Protein AF-A0A7V9WNM2-F1 (afdb_monomer_lite)

pLDDT: mean 86.87, std 18.24, range [21.75, 98.94]

Radius of gyration: 25.73 Å; chains: 1; bounding box: 74×67×76 Å

Foldseek 3Di:
DLVVLQLLPFDDDDDDDDDDDDDDDDDDADDDPDDAEFDDDAWQDLAQDDDWAADQQFFAQFQFPVNVVCCVPPVDHPPRRHLLNCLQVCVVVCPPVDDPVCNCSNTPDQTADEHPVQFPDWDDLHNQWIWTAGNRGRAIAIGGQALLRLLLSLLQVLLQRQVVVLVCLLCLLQLFNCQQQHDVCNVSSQVNCLVFNDDLCLLVCLLVCQCVVPNPLSVVLNSSLVSSLNSNQSLLVVCLVPSSSAGCSCVQSVNSSGDDRDDSSSLLSNLSRVLSVQFAAAPCVQLLLLQLVVLCVVPNNPRSNVLSVVLVCPDDPPDDDPDDPDDDPDPPDDPDDDPVQDFRFDPPFKDFDGQFPPDDPDPDDPDPPDDSCVVSVDDDPAWWDKDWAALVPDPVSHIDIDTGGCSDDHTPGQKHWHQTDYVQFGWTDIDGRSNSSFHAFGAGSNDGDDDGRQNDHQKDKDKWFAADPVRDQDDLPGQWTDDPNDTHGKDKRKDKHWGPAGSSHNPHTDIGITIWIADPQATFGIWGHDVNTTITMHMDGNCRSNSSQLVQLRSLRRGPVQDDDPVSNVVSVVSHSGRD

Secondary structure (DSSP, 8-state):
-TTTGGGGS-------------------------PPPPP---TTTT-----EE--TT-S-----HHHHHHHHHH--PPTTSSTTHHHHHHGGGS-S---GGGGGGTSEE--SS--GGGEEEEEEEETTEEEEEETTT--EEEEESSHHHHHHHHHHHHHHHHHHHHHHHHHHHTT-HHHHH-GGGHHHHHHHHHH----HHHHHHHHHTHHHHHTHHHHHHHHHHHHHHHHHHHHHHHHHH-GGGS-HHHHHTT-TT-PPPP-HHHHHHHHHHHHHHHS-----HHHHHHHHHHHHHHHHHHHHHHHHHHHTTS--TTS--S-SS-----SPPPSS--GGG--PPPTT--EE--SSTT------S------TTHHHH------EEEEEE-TTSSTTSS-EEEEEE---S-SS-S-EEEEEEETTEEEEEEE-TTSTTS-SEEE-SS-EE---------EEEEEEEEE-TT-PPP-TT--EEEETTEEEEPEEEEEEEEE--BTTB-SPPEEEEEEEEEETTEEEEEEEEETTEEEEEEEEETTTT-TGGGHHHHHHHH-TTT-SSHHHHHHHHTT--S--

Structure (mmCIF, N/CA/C/O backbone):
data_AF-A0A7V9WNM2-F1
#
_entry.id   AF-A0A7V9WNM2-F1
#
loop_
_atom_site.group_PDB
_atom_site.id
_atom_site.type_symbol
_atom_site.label_atom_id
_atom_site.label_alt_id
_atom_site.label_comp_id
_atom_site.label_asym_id
_atom_site.label_entity_id
_atom_site.label_seq_id
_atom_site.pdbx_PDB_ins_code
_atom_site.Cartn_x
_atom_site.Cartn_y
_atom_site.Cartn_z
_atom_site.occupancy
_atom_site.B_iso_or_equiv
_atom_site.auth_seq_id
_atom_site.auth_comp_id
_atom_site.auth_asym_id
_atom_site.auth_atom_id
_atom_site.pdbx_PDB_model_num
ATOM 1 N N . MET A 1 1 ? 11.839 6.118 0.316 1.00 27.81 1 MET A N 1
ATOM 2 C CA . MET A 1 1 ? 10.372 6.295 0.447 1.00 27.81 1 MET A CA 1
ATOM 3 C C . MET A 1 1 ? 9.867 6.508 1.882 1.00 27.81 1 MET A C 1
ATOM 5 O O . MET A 1 1 ? 9.346 7.586 2.127 1.00 27.81 1 MET A O 1
ATOM 9 N N . ALA A 1 2 ? 10.025 5.590 2.852 1.00 24.53 2 ALA A N 1
ATOM 10 C CA . ALA A 1 2 ? 9.430 5.763 4.199 1.00 24.53 2 ALA A CA 1
ATOM 11 C C . ALA A 1 2 ? 9.945 6.994 4.985 1.00 24.53 2 ALA A C 1
ATOM 13 O O . ALA A 1 2 ? 9.168 7.685 5.632 1.00 24.53 2 ALA A O 1
ATOM 14 N N . THR A 1 3 ? 11.234 7.332 4.865 1.00 24.64 3 THR A N 1
ATOM 15 C CA . THR A 1 3 ? 11.828 8.541 5.474 1.00 24.64 3 THR A CA 1
ATOM 16 C C . THR A 1 3 ? 11.451 9.839 4.743 1.00 24.64 3 THR A C 1
ATOM 18 O O . THR A 1 3 ? 11.601 10.917 5.304 1.00 24.64 3 THR A O 1
ATOM 21 N N . ALA A 1 4 ? 10.959 9.749 3.500 1.00 27.77 4 ALA A N 1
ATOM 22 C CA . ALA A 1 4 ? 10.619 10.898 2.655 1.00 27.77 4 ALA A CA 1
ATOM 23 C C . ALA A 1 4 ? 9.146 11.327 2.796 1.00 27.77 4 ALA A C 1
ATOM 25 O O . ALA A 1 4 ? 8.857 12.514 2.718 1.00 27.77 4 ALA A O 1
ATOM 26 N N . LEU A 1 5 ? 8.236 10.397 3.122 1.00 33.47 5 LEU A N 1
ATOM 27 C CA . LEU A 1 5 ? 6.841 10.713 3.476 1.00 33.47 5 LEU A CA 1
ATOM 28 C C . LEU A 1 5 ? 6.732 11.590 4.742 1.00 33.47 5 LEU A C 1
ATOM 30 O O . LEU A 1 5 ? 5.764 12.327 4.897 1.00 33.47 5 LEU A O 1
ATOM 34 N N . ALA A 1 6 ? 7.745 11.559 5.616 1.00 31.69 6 ALA A N 1
ATOM 35 C CA . ALA A 1 6 ? 7.829 12.395 6.815 1.00 31.69 6 ALA A CA 1
ATOM 36 C C . ALA A 1 6 ? 8.283 13.844 6.535 1.00 31.69 6 ALA A C 1
ATOM 38 O O . ALA A 1 6 ? 8.039 14.727 7.354 1.00 31.69 6 ALA A O 1
ATOM 39 N N . ALA A 1 7 ? 8.925 14.112 5.390 1.00 28.80 7 ALA A N 1
ATOM 40 C CA . ALA A 1 7 ? 9.438 15.445 5.055 1.00 28.80 7 ALA A CA 1
ATOM 41 C C . ALA A 1 7 ? 8.337 16.431 4.615 1.00 28.80 7 ALA A C 1
ATOM 43 O O . ALA A 1 7 ? 8.603 17.623 4.494 1.00 28.80 7 ALA A O 1
ATOM 44 N N . CYS A 1 8 ? 7.095 15.962 4.436 1.00 33.66 8 CYS A N 1
ATOM 45 C CA . CYS A 1 8 ? 5.923 16.824 4.255 1.00 33.66 8 CYS A CA 1
ATOM 46 C C . CYS A 1 8 ? 5.453 17.507 5.559 1.00 33.66 8 CYS A C 1
ATOM 48 O O . CYS A 1 8 ? 4.508 18.291 5.518 1.00 33.66 8 CYS A O 1
ATOM 50 N N . ALA A 1 9 ? 6.098 17.250 6.706 1.00 28.28 9 ALA A N 1
ATOM 51 C CA . ALA A 1 9 ? 5.867 17.996 7.940 1.00 28.28 9 ALA A CA 1
ATOM 52 C C . ALA A 1 9 ? 6.644 19.327 7.911 1.00 28.28 9 ALA A C 1
ATOM 54 O O . ALA A 1 9 ? 7.864 19.383 8.058 1.00 28.28 9 ALA A O 1
ATOM 55 N N . ILE A 1 10 ? 5.897 20.399 7.677 1.00 32.81 10 ILE A N 1
ATOM 56 C CA . ILE A 1 10 ? 6.351 21.775 7.471 1.00 32.81 10 ILE A CA 1
ATOM 57 C C . ILE A 1 10 ? 7.114 22.323 8.692 1.00 32.81 10 ILE A C 1
ATOM 59 O O . ILE A 1 10 ? 6.688 22.166 9.836 1.00 32.81 10 ILE A O 1
ATOM 63 N N . ALA A 1 11 ? 8.223 23.026 8.432 1.00 24.34 11 ALA A N 1
ATOM 64 C CA . ALA A 1 11 ? 8.904 23.888 9.400 1.00 24.34 11 ALA A CA 1
ATOM 65 C C . ALA A 1 11 ? 8.058 25.153 9.679 1.00 24.34 11 ALA A C 1
ATOM 67 O O . ALA A 1 11 ? 7.551 25.761 8.736 1.00 24.34 11 ALA A O 1
ATOM 68 N N . PRO A 1 12 ? 7.889 25.598 10.937 1.00 27.92 12 PRO A N 1
ATOM 69 C CA . PRO A 1 12 ? 6.900 26.619 11.264 1.00 27.92 12 PRO A CA 1
ATOM 70 C C . PRO A 1 12 ? 7.420 28.030 10.961 1.00 27.92 12 PRO A C 1
ATOM 72 O O . PRO A 1 12 ? 8.257 28.536 11.699 1.00 27.92 12 PRO A O 1
ATOM 75 N N . THR A 1 13 ? 6.862 28.717 9.960 1.00 28.53 13 THR A N 1
ATOM 76 C CA . THR A 1 13 ? 6.806 30.193 9.944 1.00 28.53 13 THR A CA 1
ATOM 77 C C . THR A 1 13 ? 5.596 30.701 9.157 1.00 28.53 13 THR A C 1
ATOM 79 O O . THR A 1 13 ? 5.622 30.682 7.931 1.00 28.53 13 THR A O 1
ATOM 82 N N . ALA A 1 14 ? 4.567 31.192 9.855 1.00 25.44 14 ALA A N 1
ATOM 83 C CA . ALA A 1 14 ? 3.755 32.364 9.485 1.00 25.44 14 ALA A CA 1
ATOM 84 C C . ALA A 1 14 ? 2.609 32.543 10.498 1.00 25.44 14 ALA A C 1
ATOM 86 O O . ALA A 1 14 ? 1.774 31.660 10.677 1.00 25.44 14 ALA A O 1
ATOM 87 N N . GLN A 1 15 ? 2.574 33.699 11.162 1.00 25.89 15 GLN A N 1
ATOM 88 C CA . GLN A 1 15 ? 1.454 34.146 11.989 1.00 25.89 15 GLN A CA 1
ATOM 89 C C . GLN A 1 15 ? 0.328 34.683 11.095 1.00 25.89 15 GLN A C 1
ATOM 91 O O . GLN A 1 15 ? 0.565 35.571 10.280 1.00 25.89 15 GLN A O 1
ATOM 96 N N . ALA A 1 16 ? -0.901 34.213 11.302 1.00 23.53 16 ALA A N 1
ATOM 97 C CA . ALA A 1 16 ? -2.107 34.879 10.819 1.00 23.53 16 ALA A CA 1
ATOM 98 C C . ALA A 1 16 ? -3.134 34.940 11.959 1.00 23.53 16 ALA A C 1
ATOM 100 O O . ALA A 1 16 ? -3.527 33.915 12.513 1.00 23.53 16 ALA A O 1
ATOM 101 N N . GLN A 1 17 ? -3.528 36.157 12.338 1.00 24.31 17 GLN A N 1
ATOM 102 C CA . GLN A 1 17 ? -4.593 36.429 13.303 1.00 24.31 17 GLN A CA 1
ATOM 103 C C . GLN A 1 17 ? -5.949 36.359 12.599 1.00 24.31 17 GLN A C 1
ATOM 105 O O . GLN A 1 17 ? -6.162 37.107 11.649 1.00 24.31 17 GLN A O 1
ATOM 110 N N . LEU A 1 18 ? -6.887 35.550 13.099 1.00 25.95 18 LEU A N 1
ATOM 111 C CA . LEU A 1 18 ? -8.311 35.693 12.784 1.00 25.95 18 LEU A CA 1
ATOM 112 C C . LEU A 1 18 ? -9.158 35.458 14.043 1.00 25.95 18 LEU A C 1
ATOM 114 O O . LEU A 1 18 ? -8.953 34.496 14.781 1.00 25.95 18 LEU A O 1
ATOM 118 N N . GLY A 1 19 ? -10.060 36.410 14.300 1.00 21.78 19 GLY A N 1
ATOM 119 C CA . GLY A 1 19 ? -10.929 36.485 15.472 1.00 21.78 19 GLY A CA 1
ATOM 120 C C . GLY A 1 19 ? -12.039 35.435 15.465 1.00 21.78 19 GLY A C 1
ATOM 121 O O . GLY A 1 19 ? -12.565 35.068 14.417 1.00 21.78 19 GLY A O 1
ATOM 122 N N . GLY A 1 20 ? -12.360 34.948 16.663 1.00 22.58 20 GLY A N 1
ATOM 123 C CA . GLY A 1 20 ? -13.298 33.858 16.894 1.00 22.58 20 GLY A CA 1
ATOM 124 C C . GLY A 1 20 ? -14.770 34.270 16.914 1.00 22.58 20 GLY A C 1
ATOM 125 O O . GLY A 1 20 ? -15.136 35.364 17.339 1.00 22.58 20 GLY A O 1
ATOM 126 N N . GLY A 1 21 ? -15.602 33.309 16.523 1.00 21.75 21 GLY A N 1
ATOM 127 C CA . GLY A 1 21 ? -17.035 33.244 16.780 1.00 21.75 21 GLY A CA 1
ATOM 128 C C . GLY A 1 21 ? -17.491 31.801 16.563 1.00 21.75 21 GLY A C 1
ATOM 129 O O . GLY A 1 21 ? -17.550 31.344 15.427 1.00 21.75 21 GLY A O 1
ATOM 130 N N . LEU A 1 22 ? -17.733 31.067 17.652 1.00 24.80 22 LEU A N 1
ATOM 131 C CA . LEU A 1 22 ? -18.279 29.706 17.637 1.00 24.80 22 LEU A CA 1
ATOM 132 C C . LEU A 1 22 ? -19.793 29.780 17.412 1.00 24.80 22 LEU A C 1
ATOM 134 O O . LEU A 1 22 ? -20.513 30.335 18.239 1.00 24.80 22 LEU A O 1
ATOM 138 N N . LEU A 1 23 ? -20.265 29.203 16.310 1.00 23.61 23 LEU A N 1
ATOM 139 C CA . LEU A 1 23 ? -21.670 28.875 16.080 1.00 23.61 23 LEU A CA 1
ATOM 140 C C . LEU A 1 23 ? -21.729 27.398 15.684 1.00 23.61 23 LEU A C 1
ATOM 142 O O . LEU A 1 23 ? -21.207 27.012 14.640 1.00 23.61 23 LEU A O 1
ATOM 146 N N . GLU A 1 24 ? -22.331 26.573 16.538 1.00 25.94 24 GLU A N 1
ATOM 147 C CA . GLU A 1 24 ? -22.722 25.208 16.186 1.00 25.94 24 GLU A CA 1
ATOM 148 C C . GLU A 1 24 ? -23.914 25.278 15.224 1.00 25.94 24 GLU A C 1
ATOM 150 O O . GLU A 1 24 ? -24.934 25.895 15.534 1.00 25.94 24 GLU A O 1
ATOM 155 N N . LEU A 1 25 ? -23.785 24.655 14.052 1.00 30.02 25 LEU A N 1
ATOM 156 C CA . LEU A 1 25 ? -24.877 24.484 13.096 1.00 30.02 25 LEU A CA 1
ATOM 157 C C . LEU A 1 25 ? -25.002 23.001 12.710 1.00 30.02 25 LEU A C 1
ATOM 159 O O . LEU A 1 25 ? -23.983 22.313 12.608 1.00 30.02 25 LEU A O 1
ATOM 163 N N . PRO A 1 26 ? -26.234 22.497 12.511 1.00 28.55 26 PRO A N 1
ATOM 164 C CA . PRO A 1 26 ? -26.493 21.090 12.223 1.00 28.55 26 PRO A CA 1
ATOM 165 C C . PRO A 1 26 ? -25.951 20.681 10.845 1.00 28.55 26 PRO A C 1
ATOM 167 O O . PRO A 1 26 ? -25.995 21.455 9.889 1.00 28.55 26 PRO A O 1
ATOM 170 N N . GLY A 1 27 ? -25.428 19.454 10.763 1.00 34.22 27 GLY A N 1
ATOM 171 C CA . GLY A 1 27 ? -24.891 18.864 9.537 1.00 34.22 27 GLY A CA 1
ATOM 172 C C . GLY A 1 27 ? -25.955 18.684 8.451 1.00 34.22 27 GLY A C 1
ATOM 173 O O . GLY A 1 27 ? -27.134 18.490 8.736 1.00 34.22 27 GLY A O 1
ATOM 174 N N . VAL A 1 28 ? -25.525 18.756 7.192 1.00 34.34 28 VAL A N 1
ATOM 175 C CA . VAL A 1 28 ? -26.379 18.518 6.024 1.00 34.34 28 VAL A CA 1
ATOM 176 C C . VAL A 1 28 ? -26.552 17.006 5.847 1.00 34.34 28 VAL A C 1
ATOM 178 O O . VAL A 1 28 ? -25.603 16.313 5.490 1.00 34.34 28 VAL A O 1
ATOM 181 N N . GLU A 1 29 ? -27.757 16.490 6.098 1.00 38.41 29 GLU A N 1
ATOM 182 C CA . GLU A 1 29 ? -28.136 15.115 5.750 1.00 38.41 29 GLU A CA 1
ATOM 183 C C . GLU A 1 29 ? -28.294 14.982 4.228 1.00 38.41 29 GLU A C 1
ATOM 185 O O . GLU A 1 29 ? -29.083 15.690 3.598 1.00 38.41 29 GLU A O 1
ATOM 190 N N . LEU A 1 30 ? -27.553 14.051 3.622 1.00 41.06 30 LEU A N 1
ATOM 191 C CA . LEU A 1 30 ? -27.818 13.606 2.254 1.00 41.06 30 LEU A CA 1
ATOM 192 C C . LEU A 1 30 ? -29.035 12.660 2.262 1.00 41.06 30 LEU A C 1
ATOM 194 O O . LEU A 1 30 ? -29.135 11.814 3.153 1.00 41.06 30 LEU A O 1
ATOM 198 N N . PRO A 1 31 ? -29.956 12.752 1.284 1.00 35.34 31 PRO A N 1
ATOM 199 C CA . PRO A 1 31 ? -31.178 11.957 1.279 1.00 35.34 31 PRO A CA 1
ATOM 200 C C . PRO A 1 31 ? -30.872 10.481 0.980 1.00 35.34 31 PRO A C 1
ATOM 202 O O . PRO A 1 31 ? -30.744 10.078 -0.174 1.00 35.34 31 PRO A O 1
ATOM 205 N N . GLY A 1 32 ? -30.767 9.663 2.028 1.00 40.78 32 GLY A N 1
ATOM 206 C CA . GLY A 1 32 ? -30.798 8.203 1.954 1.00 40.78 32 GLY A CA 1
ATOM 207 C C . GLY A 1 32 ? -32.185 7.696 2.341 1.00 40.78 32 GLY A C 1
ATOM 208 O O . GLY A 1 32 ? -32.677 8.018 3.421 1.00 40.78 32 GLY A O 1
ATOM 209 N N . GLY A 1 33 ? -32.835 6.921 1.464 1.00 44.03 33 GLY A N 1
ATOM 210 C CA . GLY A 1 33 ? -34.120 6.273 1.755 1.00 44.03 33 GLY A CA 1
ATOM 211 C C . GLY A 1 33 ? -34.090 5.527 3.096 1.00 44.03 33 GLY A C 1
ATOM 212 O O . GLY A 1 33 ? -33.057 4.976 3.459 1.00 44.03 33 GLY A O 1
ATOM 213 N N . GLY A 1 34 ? -35.208 5.555 3.831 1.00 48.69 34 GLY A N 1
ATOM 214 C CA . GLY A 1 34 ? -35.333 5.181 5.249 1.00 48.69 34 GLY A CA 1
ATOM 215 C C . GLY A 1 34 ? -34.892 3.762 5.627 1.00 48.69 34 GLY A C 1
ATOM 216 O O . GLY A 1 34 ? -35.723 2.900 5.903 1.00 48.69 34 GLY A O 1
ATOM 217 N N . GLN A 1 35 ? -33.585 3.529 5.673 1.00 67.25 35 GLN A N 1
ATOM 218 C CA . GLN A 1 35 ? -32.971 2.352 6.271 1.00 67.25 35 GLN A CA 1
ATOM 219 C C . GLN A 1 35 ? -32.840 2.549 7.782 1.00 67.25 35 GLN A C 1
ATOM 221 O O . GLN A 1 35 ? -32.628 3.660 8.267 1.00 67.25 35 GLN A O 1
ATOM 226 N N . ALA A 1 36 ? -33.015 1.458 8.529 1.00 75.81 36 ALA A N 1
ATOM 227 C CA . ALA A 1 36 ? -32.942 1.487 9.981 1.00 75.81 36 ALA A CA 1
ATOM 228 C C . ALA A 1 36 ? -31.503 1.777 10.457 1.00 75.81 36 ALA A C 1
ATOM 230 O O . ALA A 1 36 ? -30.549 1.283 9.838 1.00 75.81 36 ALA A O 1
ATOM 231 N N . PRO A 1 37 ? -31.345 2.516 11.571 1.00 79.88 37 PRO A N 1
ATOM 232 C CA . PRO A 1 37 ? -30.040 2.801 12.152 1.00 79.88 37 PRO A CA 1
ATOM 233 C C . PRO A 1 37 ? -29.283 1.520 12.495 1.00 79.88 37 PRO A C 1
ATOM 235 O O . PRO A 1 37 ? -29.875 0.515 12.900 1.00 79.88 37 PRO A O 1
ATOM 238 N N . ALA A 1 38 ? -27.959 1.562 12.341 1.00 84.88 38 ALA A N 1
ATOM 239 C CA . ALA A 1 38 ? -27.098 0.446 12.698 1.00 84.88 38 ALA A CA 1
ATOM 240 C C . ALA A 1 38 ? -27.204 0.145 14.197 1.00 84.88 38 ALA A C 1
ATOM 242 O O . ALA A 1 38 ? -27.002 1.025 15.041 1.00 84.88 38 ALA A O 1
ATOM 243 N N . GLN A 1 39 ? -27.502 -1.113 14.524 1.00 86.81 39 GLN A N 1
ATOM 244 C CA . GLN A 1 39 ? -27.496 -1.578 15.902 1.00 86.81 39 GLN A CA 1
ATOM 245 C C . GLN A 1 39 ? -26.053 -1.625 16.406 1.00 86.81 39 GLN A C 1
ATOM 247 O O . GLN A 1 39 ? -25.204 -2.272 15.800 1.00 86.81 39 GLN A O 1
ATOM 252 N N . VAL A 1 40 ? -25.798 -0.969 17.536 1.00 92.44 40 VAL A N 1
ATOM 253 C CA . VAL A 1 40 ? -24.520 -1.045 18.248 1.00 92.44 40 VAL A CA 1
ATOM 254 C C . VAL A 1 40 ? -24.584 -2.229 19.218 1.00 92.44 40 VAL A C 1
ATOM 256 O O . VAL A 1 40 ? -25.385 -2.192 20.159 1.00 92.44 40 VAL A O 1
ATOM 259 N N . PRO A 1 41 ? -23.790 -3.295 19.017 1.00 89.94 41 PRO A N 1
ATOM 260 C CA . PRO A 1 41 ? -23.705 -4.401 19.959 1.00 89.94 41 PRO A CA 1
ATOM 261 C C . PRO A 1 41 ? -23.096 -3.961 21.294 1.00 89.94 41 PRO A C 1
ATOM 263 O O . PRO A 1 41 ? -22.406 -2.947 21.397 1.00 89.94 41 PRO A O 1
ATOM 266 N N . THR A 1 42 ? -23.312 -4.758 22.339 1.00 93.00 42 THR A N 1
ATOM 267 C CA . THR A 1 42 ? -22.602 -4.561 23.607 1.00 93.00 42 THR A CA 1
ATOM 268 C C . THR A 1 42 ? -21.100 -4.760 23.414 1.00 93.00 42 THR A C 1
ATOM 270 O O . THR A 1 42 ? -20.691 -5.619 22.636 1.00 93.00 42 THR A O 1
ATOM 273 N N . TYR A 1 43 ? -20.281 -4.028 24.171 1.00 95.12 43 TYR A N 1
ATOM 274 C CA . TYR A 1 43 ? -18.834 -4.249 24.234 1.00 95.12 43 TYR A CA 1
ATOM 275 C C . TYR A 1 43 ? -18.494 -5.743 24.371 1.00 95.12 43 TYR A C 1
ATOM 277 O O . TYR A 1 43 ? -19.083 -6.441 25.202 1.00 95.12 43 TYR A O 1
ATOM 285 N N . GLN A 1 44 ? -17.543 -6.215 23.560 1.00 94.00 44 GLN A N 1
ATOM 286 C CA . GLN A 1 44 ? -17.138 -7.620 23.449 1.00 94.00 44 GLN A CA 1
ATOM 287 C C . GLN A 1 44 ? -18.240 -8.597 22.988 1.00 94.00 44 GLN A C 1
ATOM 289 O O . GLN A 1 44 ? -18.172 -9.793 23.295 1.00 94.00 44 GLN A O 1
ATOM 294 N N . ALA A 1 45 ? -19.250 -8.127 22.251 1.00 92.31 45 ALA A N 1
ATOM 295 C CA . ALA A 1 45 ? -20.127 -9.020 21.496 1.00 92.31 45 ALA A CA 1
ATOM 296 C C . ALA A 1 45 ? -19.308 -9.790 20.444 1.00 92.31 45 ALA A C 1
ATOM 298 O O . ALA A 1 45 ? -18.477 -9.199 19.761 1.00 92.31 45 ALA A O 1
ATOM 299 N N . ASP A 1 46 ? -19.524 -11.106 20.351 1.00 89.44 46 ASP A N 1
ATOM 300 C CA . ASP A 1 46 ? -18.824 -12.006 19.419 1.00 89.44 46 ASP A CA 1
ATOM 301 C C . ASP A 1 46 ? -17.282 -11.889 19.453 1.00 89.44 46 ASP A C 1
ATOM 303 O O . ASP A 1 46 ? -16.586 -12.042 18.449 1.00 89.44 46 ASP A O 1
ATOM 307 N N . ASP A 1 47 ? -16.734 -11.635 20.644 1.00 90.69 47 ASP A N 1
ATOM 308 C CA . ASP A 1 47 ? -15.323 -11.330 20.852 1.00 90.69 47 ASP A CA 1
ATOM 309 C C . ASP A 1 47 ? -14.533 -12.512 21.429 1.00 90.69 47 ASP A C 1
ATOM 311 O O . ASP A 1 47 ? -14.851 -13.046 22.496 1.00 90.69 47 ASP A O 1
ATOM 315 N N . GLY A 1 48 ? -13.451 -12.894 20.749 1.00 87.06 48 GLY A N 1
ATOM 316 C CA . GLY A 1 48 ? -12.537 -13.950 21.177 1.00 87.06 48 GLY A CA 1
ATOM 317 C C . GLY A 1 48 ? -11.710 -13.593 22.414 1.00 87.06 48 GLY A C 1
ATOM 318 O O . GLY A 1 48 ? -11.169 -14.490 23.056 1.00 87.06 48 GLY A O 1
ATOM 319 N N . ARG A 1 49 ? -11.652 -12.323 22.811 1.00 89.31 49 ARG A N 1
ATOM 320 C CA . ARG A 1 49 ? -10.980 -11.756 23.990 1.00 89.31 49 ARG A CA 1
ATOM 321 C C . ARG A 1 49 ? -9.467 -11.930 23.999 1.00 89.31 49 ARG A C 1
ATOM 323 O O . ARG A 1 49 ? -8.898 -12.834 23.393 1.00 89.31 49 ARG A O 1
ATOM 330 N N . GLY A 1 50 ? -8.812 -11.079 24.786 1.00 87.38 50 GLY A N 1
ATOM 331 C CA . GLY A 1 50 ? -7.376 -11.176 25.052 1.00 87.38 50 GLY A CA 1
ATOM 332 C C . GLY A 1 50 ? -6.492 -10.607 23.945 1.00 87.38 50 GLY A C 1
ATOM 333 O O . GLY A 1 50 ? -5.301 -10.909 23.920 1.00 87.38 50 GLY A O 1
ATOM 334 N N . VAL A 1 51 ? -7.051 -9.784 23.057 1.00 92.38 51 VAL A N 1
ATOM 335 C CA . VAL A 1 51 ? -6.293 -9.105 22.005 1.00 92.38 51 VAL A CA 1
ATOM 336 C C . VAL A 1 51 ? -5.932 -7.701 22.465 1.00 92.38 51 VAL A C 1
ATOM 338 O O . VAL A 1 51 ? -6.762 -6.961 22.991 1.00 92.38 51 VAL A O 1
ATOM 341 N N . ARG A 1 52 ? -4.662 -7.358 22.275 1.00 94.12 52 ARG A N 1
ATOM 342 C CA . ARG A 1 52 ? -4.094 -6.047 22.563 1.00 94.12 52 ARG A CA 1
ATOM 343 C C . ARG A 1 52 ? -3.327 -5.575 21.346 1.00 94.12 52 ARG A C 1
ATOM 345 O O . ARG A 1 52 ? -2.758 -6.398 20.629 1.00 94.12 52 ARG A O 1
ATOM 352 N N . ASN A 1 53 ? -3.293 -4.272 21.124 1.00 94.25 53 ASN A N 1
ATOM 353 C CA . ASN A 1 53 ? -2.508 -3.691 20.047 1.00 94.25 53 ASN A CA 1
ATOM 354 C C . ASN A 1 53 ? -1.928 -2.336 20.450 1.00 94.25 53 ASN A C 1
ATOM 356 O O . ASN A 1 53 ? -2.142 -1.856 21.561 1.00 94.25 53 ASN A O 1
ATOM 360 N N . ILE A 1 54 ? -1.144 -1.760 19.548 1.00 93.00 54 ILE A N 1
ATOM 361 C CA . ILE A 1 54 ? -0.621 -0.408 19.666 1.00 93.00 54 ILE A CA 1
ATOM 362 C C . ILE A 1 54 ? -0.294 0.126 18.271 1.00 93.00 54 ILE A C 1
ATOM 364 O O . ILE A 1 54 ? 0.252 -0.596 17.436 1.00 93.00 54 ILE A O 1
ATOM 368 N N . LEU A 1 55 ? -0.620 1.389 18.035 1.00 91.56 55 LEU A N 1
ATOM 369 C CA . LEU A 1 55 ? -0.280 2.167 16.854 1.00 91.56 55 LEU A CA 1
ATOM 370 C C . LEU A 1 55 ? 0.624 3.313 17.332 1.00 91.56 55 LEU A C 1
ATOM 372 O O . LEU A 1 55 ? 0.091 4.303 17.818 1.00 91.56 55 LEU A O 1
ATOM 376 N N . PRO A 1 56 ? 1.969 3.205 17.271 1.00 81.94 56 PRO A N 1
ATOM 377 C CA . PRO A 1 56 ? 2.848 4.029 18.107 1.00 81.94 56 PRO A CA 1
ATOM 378 C C . PRO A 1 56 ? 2.637 5.548 18.001 1.00 81.94 56 PRO A C 1
ATOM 380 O O . PRO A 1 56 ? 2.551 6.183 19.036 1.00 81.94 56 PRO A O 1
ATOM 383 N N . PRO A 1 57 ? 2.475 6.181 16.830 1.00 82.62 57 PRO A N 1
ATOM 384 C CA . PRO A 1 57 ? 2.164 7.608 16.780 1.00 82.62 57 PRO A CA 1
ATOM 385 C C . PRO A 1 57 ? 0.736 7.956 17.210 1.00 82.62 57 PRO A C 1
ATOM 387 O O . PRO A 1 57 ? 0.470 9.119 17.387 1.00 82.62 57 PRO A O 1
ATOM 390 N N . GLY A 1 58 ? -0.194 7.023 17.386 1.00 91.62 58 GLY A N 1
ATOM 391 C CA . GLY A 1 58 ? -1.584 7.323 17.748 1.00 91.62 58 GLY A CA 1
ATOM 392 C C . GLY A 1 58 ? -2.557 7.317 16.564 1.00 91.62 58 GLY A C 1
ATOM 393 O O . GLY A 1 58 ? -2.175 7.147 15.401 1.00 91.62 58 GLY A O 1
ATOM 394 N N . GLN A 1 59 ? -3.849 7.446 16.878 1.00 94.56 59 GLN A N 1
ATOM 395 C CA . GLN A 1 59 ? -4.934 7.275 15.912 1.00 94.56 59 GLN A CA 1
ATOM 396 C C . GLN A 1 59 ? -5.253 8.532 15.116 1.00 94.56 59 GLN A C 1
ATOM 398 O O . GLN A 1 59 ? -5.650 8.391 13.968 1.00 94.56 59 GLN A O 1
ATOM 403 N N . ASN A 1 60 ? -5.130 9.734 15.673 1.00 94.25 60 ASN A N 1
ATOM 404 C CA . ASN A 1 60 ? -5.589 10.957 15.018 1.00 94.25 60 ASN A CA 1
ATOM 405 C C . ASN A 1 60 ? -4.474 11.594 14.177 1.00 94.25 60 ASN A C 1
ATOM 407 O O . ASN A 1 60 ? -3.411 11.924 14.697 1.00 94.25 60 ASN A O 1
ATOM 411 N N . GLY A 1 61 ? -4.733 11.792 12.885 1.00 92.50 61 GLY A N 1
ATOM 412 C CA . GLY A 1 61 ? -3.826 12.471 11.956 1.00 92.50 61 GLY A CA 1
ATOM 413 C C . GLY A 1 61 ? -4.359 13.806 11.437 1.00 92.50 61 GLY A C 1
ATOM 414 O O . GLY A 1 61 ? -3.732 14.386 10.557 1.00 92.50 61 GLY A O 1
ATOM 415 N N . LEU A 1 62 ? -5.495 14.294 11.946 1.00 93.44 62 LEU A N 1
ATOM 416 C CA . LEU A 1 62 ? -6.029 15.606 11.594 1.00 93.44 62 LEU A CA 1
ATOM 417 C C . LEU A 1 62 ? -5.293 16.710 12.361 1.00 93.44 62 LEU A C 1
ATOM 419 O O . LEU A 1 62 ? -5.272 16.721 13.595 1.00 93.44 62 LEU A O 1
ATOM 423 N N . LEU A 1 63 ? -4.772 17.681 11.611 1.00 92.44 63 LEU A N 1
ATOM 424 C CA . LEU A 1 63 ? -4.233 18.935 12.123 1.00 92.44 63 LEU A CA 1
ATOM 425 C C . LEU A 1 63 ? -4.945 20.110 11.443 1.00 92.44 63 LEU A C 1
ATOM 427 O O . LEU A 1 63 ? -4.563 20.531 10.357 1.00 92.44 63 LEU A O 1
ATOM 431 N N . ASN A 1 64 ? -5.994 20.653 12.058 1.00 94.62 64 ASN A N 1
ATOM 432 C CA . ASN A 1 64 ? -6.691 21.829 11.521 1.00 94.62 64 ASN A CA 1
ATOM 433 C C . ASN A 1 64 ? -5.974 23.148 11.876 1.00 94.62 64 ASN A C 1
ATOM 435 O O . ASN A 1 64 ? -5.018 23.175 12.652 1.00 94.62 64 ASN A O 1
ATOM 439 N N . ALA A 1 65 ? -6.424 24.271 11.306 1.00 91.94 65 ALA A N 1
ATOM 440 C CA . ALA A 1 65 ? -5.733 25.556 11.462 1.00 91.94 65 ALA A CA 1
ATOM 441 C C . ALA A 1 65 ? -5.621 26.042 12.929 1.00 91.94 65 ALA A C 1
ATOM 443 O O . ALA A 1 65 ? -4.520 26.424 13.336 1.00 91.94 65 ALA A O 1
ATOM 444 N N . PRO A 1 66 ? -6.681 25.990 13.765 1.00 94.25 66 PRO A N 1
ATOM 445 C CA . PRO A 1 66 ? -6.548 26.290 15.193 1.00 94.25 66 PRO A CA 1
ATOM 446 C C . PRO A 1 66 ? -5.549 25.383 15.922 1.00 94.25 66 PRO A C 1
ATOM 448 O O . PRO A 1 66 ? -4.758 25.867 16.732 1.00 94.25 66 PRO A O 1
ATOM 451 N N . GLN A 1 67 ? -5.550 24.080 15.624 1.00 93.50 67 GLN A N 1
ATOM 452 C CA . GLN A 1 67 ? -4.619 23.125 16.229 1.00 93.50 67 GLN A CA 1
ATOM 453 C C . GLN A 1 67 ? -3.173 23.388 15.799 1.00 93.50 67 GLN A C 1
ATOM 455 O O . GLN A 1 67 ? -2.278 23.345 16.638 1.00 93.50 67 GLN A O 1
ATOM 460 N N . LEU A 1 68 ? -2.937 23.734 14.531 1.00 90.38 68 LEU A N 1
ATOM 461 C CA . LEU A 1 68 ? -1.624 24.168 14.054 1.00 90.38 68 LEU A CA 1
ATOM 462 C C . LEU A 1 68 ? -1.142 25.416 14.808 1.00 90.38 68 LEU A C 1
ATOM 464 O O . LEU A 1 68 ? 0.013 25.475 15.227 1.00 90.38 68 LEU A O 1
ATOM 468 N N . GLY A 1 69 ? -2.028 26.390 15.040 1.00 89.81 69 GLY A N 1
ATOM 469 C CA . GLY A 1 69 ? -1.719 27.572 15.848 1.00 89.81 69 GLY A CA 1
ATOM 470 C C . GLY A 1 69 ? -1.383 27.232 17.306 1.00 89.81 69 GLY A C 1
ATOM 471 O O . GLY A 1 69 ? -0.427 27.773 17.870 1.00 89.81 69 GLY A O 1
ATOM 472 N N . ALA A 1 70 ? -2.121 26.301 17.916 1.00 92.69 70 ALA A N 1
ATOM 473 C CA . ALA A 1 70 ? -1.852 25.823 19.274 1.00 92.69 70 ALA A CA 1
ATOM 474 C C . ALA A 1 70 ? -0.511 25.073 19.365 1.00 92.69 70 ALA A C 1
ATOM 476 O O . ALA A 1 70 ? 0.265 25.293 20.298 1.00 92.69 70 ALA A O 1
ATOM 477 N N . PHE A 1 71 ? -0.194 24.251 18.365 1.00 90.81 71 PHE A N 1
ATOM 478 C CA . PHE A 1 71 ? 1.091 23.567 18.276 1.00 90.81 71 PHE A CA 1
ATOM 479 C C . PHE A 1 71 ? 2.249 24.557 18.108 1.00 90.81 71 PHE A C 1
ATOM 481 O O . PHE A 1 71 ? 3.226 24.490 18.849 1.00 90.81 71 PHE A O 1
ATOM 488 N N . ALA A 1 72 ? 2.130 25.524 17.196 1.00 88.38 72 ALA A N 1
ATOM 489 C CA . ALA A 1 72 ? 3.181 26.509 16.942 1.00 88.38 72 ALA A CA 1
ATOM 490 C C . ALA A 1 72 ? 3.452 27.438 18.142 1.00 88.38 72 ALA A C 1
ATOM 492 O O . ALA A 1 72 ? 4.579 27.893 18.321 1.00 88.38 72 ALA A O 1
ATOM 493 N N . SER A 1 73 ? 2.433 27.730 18.957 1.00 92.62 73 SER A N 1
ATOM 494 C CA . SER A 1 73 ? 2.551 28.637 20.110 1.00 92.62 73 SER A CA 1
ATOM 495 C C . SER A 1 73 ? 2.950 27.943 21.414 1.00 92.62 73 SER A C 1
ATOM 497 O O . SER A 1 73 ? 3.703 28.518 22.196 1.00 92.62 73 SER A O 1
ATOM 499 N N . ALA A 1 74 ? 2.452 26.729 21.659 1.00 93.75 74 ALA A N 1
ATOM 500 C CA . ALA A 1 74 ? 2.588 26.047 22.948 1.00 93.75 74 ALA A CA 1
ATOM 501 C C . ALA A 1 74 ? 3.112 24.604 22.844 1.00 93.75 74 ALA A C 1
ATOM 503 O O . ALA A 1 74 ? 3.217 23.922 23.860 1.00 93.75 74 ALA A O 1
ATOM 504 N N . GLY A 1 75 ? 3.401 24.102 21.638 1.00 90.56 75 GLY A N 1
ATOM 505 C CA . GLY A 1 75 ? 3.743 22.693 21.415 1.00 90.56 75 GLY A CA 1
ATOM 506 C C . GLY A 1 75 ? 2.570 21.732 21.641 1.00 90.56 75 GLY A C 1
ATOM 507 O O . GLY A 1 75 ? 2.775 20.520 21.687 1.00 90.56 75 GLY A O 1
ATOM 508 N N . ALA A 1 76 ? 1.346 22.250 21.791 1.00 92.38 76 ALA A N 1
ATOM 509 C CA . ALA A 1 76 ? 0.154 21.455 22.057 1.00 92.38 76 ALA A CA 1
ATOM 510 C C . ALA A 1 76 ? -0.245 20.650 20.814 1.00 92.38 76 ALA A C 1
ATOM 512 O O . ALA A 1 76 ? -0.607 21.216 19.783 1.00 92.38 76 ALA A O 1
ATOM 513 N N . ARG A 1 77 ? -0.173 19.323 20.910 1.00 91.00 77 ARG A N 1
ATOM 514 C CA . ARG A 1 77 ? -0.552 18.408 19.829 1.00 91.00 77 ARG A CA 1
ATOM 515 C C . ARG A 1 77 ? -2.050 18.090 19.853 1.00 91.00 77 ARG A C 1
ATOM 517 O O . ARG A 1 77 ? -2.655 18.112 20.929 1.00 91.00 77 ARG A O 1
ATOM 524 N N . PRO A 1 78 ? -2.665 17.774 18.696 1.00 93.06 78 PRO A N 1
ATOM 525 C CA . PRO A 1 78 ? -4.029 17.264 18.665 1.00 93.06 78 PRO A CA 1
ATOM 526 C C . PRO A 1 78 ? -4.183 16.029 19.556 1.00 93.06 78 PRO A C 1
ATOM 528 O O . PRO A 1 78 ? -3.290 15.182 19.641 1.00 93.06 78 PRO A O 1
ATOM 531 N N . LYS A 1 79 ? -5.345 15.897 20.198 1.00 94.12 79 LYS A N 1
ATOM 532 C CA . LYS A 1 79 ? -5.673 14.706 20.986 1.00 94.12 79 LYS A CA 1
ATOM 533 C C . LYS A 1 79 ? -5.527 13.450 20.115 1.00 94.12 79 LYS A C 1
ATOM 535 O O . LYS A 1 79 ? -5.896 13.484 18.940 1.00 94.12 79 LYS A O 1
ATOM 540 N N . HIS A 1 80 ? -4.998 12.373 20.691 1.00 94.81 80 HIS A N 1
ATOM 541 C CA . HIS A 1 80 ? -4.773 11.079 20.032 1.00 94.81 80 HIS A CA 1
ATOM 542 C C . HIS A 1 80 ? -3.747 11.065 18.886 1.00 94.81 80 HIS A C 1
ATOM 544 O O . HIS A 1 80 ? -3.685 10.086 18.146 1.00 94.81 80 HIS A O 1
ATOM 550 N N . SER A 1 81 ? -2.947 12.126 18.721 1.00 93.06 81 SER A N 1
ATOM 551 C CA . SER A 1 81 ? -1.920 12.215 17.664 1.00 93.06 81 SER A CA 1
ATOM 552 C C . SER A 1 81 ? -0.514 11.767 18.077 1.00 93.06 81 SER A C 1
ATOM 554 O O . SER A 1 81 ? 0.385 11.779 17.235 1.00 93.06 81 SER A O 1
ATOM 556 N N . ASP A 1 82 ? -0.307 11.428 19.357 1.00 91.56 82 ASP A N 1
ATOM 557 C CA . ASP A 1 82 ? 0.951 10.888 19.900 1.00 91.56 82 ASP A CA 1
ATOM 558 C C . ASP A 1 82 ? 0.809 10.118 21.230 1.00 91.56 82 ASP A C 1
ATOM 560 O O . ASP A 1 82 ? 1.809 9.741 21.846 1.00 91.56 82 ASP A O 1
ATOM 564 N N . ASP A 1 83 ? -0.416 9.836 21.677 1.00 92.12 83 ASP A N 1
ATOM 565 C CA . ASP A 1 83 ? -0.705 9.275 23.008 1.00 92.12 83 ASP A CA 1
ATOM 566 C C . ASP A 1 83 ? -0.307 7.800 23.181 1.00 92.12 83 ASP A C 1
ATOM 568 O O . ASP A 1 83 ? -0.197 7.306 24.304 1.00 92.12 83 ASP A O 1
ATOM 572 N N . GLN A 1 84 ? -0.014 7.110 22.083 1.00 93.12 84 GLN A N 1
ATOM 573 C CA . GLN A 1 84 ? 0.495 5.739 22.079 1.00 93.12 84 GLN A CA 1
ATOM 574 C C . GLN A 1 84 ? 2.029 5.676 22.000 1.00 93.12 84 GLN A C 1
ATOM 576 O O . GLN A 1 84 ? 2.621 4.618 22.222 1.00 93.12 84 GLN A O 1
ATOM 581 N N . LEU A 1 85 ? 2.714 6.797 21.740 1.00 90.25 85 LEU A N 1
ATOM 582 C CA . LEU A 1 85 ? 4.148 6.775 21.423 1.00 90.25 85 LEU A CA 1
ATOM 583 C C . LEU A 1 85 ? 4.966 6.384 22.641 1.00 90.25 85 LEU A C 1
ATOM 585 O O . LEU A 1 85 ? 5.886 5.569 22.552 1.00 90.25 85 LEU A O 1
ATOM 589 N N . LYS A 1 86 ? 4.586 6.936 23.793 1.00 90.69 86 LYS A N 1
ATOM 590 C CA . LYS A 1 86 ? 5.216 6.617 25.068 1.00 90.69 86 LYS A CA 1
ATOM 591 C C . LYS A 1 86 ? 4.989 5.155 25.456 1.00 90.69 86 LYS A C 1
ATOM 593 O O . LYS A 1 86 ? 5.942 4.499 25.856 1.00 90.69 86 LYS A O 1
ATOM 598 N N . MET A 1 87 ? 3.772 4.633 25.277 1.00 92.69 87 MET A N 1
ATOM 599 C CA . MET A 1 87 ? 3.456 3.228 25.576 1.00 92.69 87 MET A CA 1
ATOM 600 C C . MET A 1 87 ? 4.367 2.274 24.794 1.00 92.69 87 MET A C 1
ATOM 602 O O . MET A 1 87 ? 4.930 1.345 25.367 1.00 92.69 87 MET A O 1
ATOM 606 N N . TYR A 1 88 ? 4.568 2.536 23.499 1.00 89.69 88 TYR A N 1
ATOM 607 C CA . TYR A 1 88 ? 5.457 1.725 22.670 1.00 89.69 88 TYR A CA 1
ATOM 608 C C . TYR A 1 88 ? 6.932 1.924 23.043 1.00 89.69 88 TYR A C 1
ATOM 610 O O . TYR A 1 88 ? 7.683 0.957 23.163 1.00 89.69 88 TYR A O 1
ATOM 618 N N . GLY A 1 89 ? 7.350 3.178 23.247 1.00 89.69 89 GLY A N 1
ATOM 619 C CA . GLY A 1 89 ? 8.724 3.531 23.599 1.00 89.69 89 GLY A CA 1
ATOM 620 C C . GLY A 1 89 ? 9.175 2.952 24.939 1.00 89.69 89 GLY A C 1
ATOM 621 O O . GLY A 1 89 ? 10.319 2.526 25.057 1.00 89.69 89 GLY A O 1
ATOM 622 N N . ASP A 1 90 ? 8.282 2.862 25.925 1.00 92.00 90 ASP A N 1
ATOM 623 C CA . ASP A 1 90 ? 8.607 2.340 27.255 1.00 92.00 90 ASP A CA 1
ATOM 624 C C . ASP A 1 90 ? 8.875 0.821 27.257 1.00 92.00 90 ASP A C 1
ATOM 626 O O . ASP A 1 90 ? 9.540 0.312 28.163 1.00 92.00 90 ASP A O 1
ATOM 630 N N . LEU A 1 91 ? 8.409 0.086 26.237 1.00 87.88 91 LEU A N 1
ATOM 631 C CA . LEU A 1 91 ? 8.560 -1.370 26.154 1.00 87.88 91 LEU A CA 1
ATOM 632 C C . LEU A 1 91 ? 10.035 -1.809 26.171 1.00 87.88 91 LEU A C 1
ATOM 634 O O . LEU A 1 91 ? 10.360 -2.855 26.733 1.00 87.88 91 LEU A O 1
ATOM 638 N N . VAL A 1 92 ? 10.944 -1.002 25.610 1.00 88.00 92 VAL A N 1
ATOM 639 C CA . VAL A 1 92 ? 12.385 -1.326 25.554 1.00 88.00 92 VAL A CA 1
ATOM 640 C C . VAL A 1 92 ? 13.044 -1.338 26.936 1.00 88.00 92 VAL A C 1
ATOM 642 O O . VAL A 1 92 ? 14.056 -2.009 27.125 1.00 88.00 92 VAL A O 1
ATOM 645 N N . PHE A 1 93 ? 12.456 -0.640 27.912 1.00 90.62 93 PHE A N 1
ATOM 646 C CA . PHE A 1 93 ? 12.947 -0.568 29.290 1.00 90.62 93 PHE A CA 1
ATOM 647 C C . PHE A 1 93 ? 12.268 -1.585 30.215 1.00 90.62 93 PHE A C 1
ATOM 649 O O . PHE A 1 93 ? 12.643 -1.710 31.378 1.00 90.62 93 PHE A O 1
ATOM 656 N N . ALA A 1 94 ? 11.277 -2.325 29.710 1.00 88.19 94 ALA A N 1
ATOM 657 C CA . ALA A 1 94 ? 10.507 -3.283 30.494 1.00 88.19 94 ALA A CA 1
ATOM 658 C C . ALA A 1 94 ? 11.175 -4.665 30.605 1.00 88.19 94 ALA A C 1
ATOM 660 O O . ALA A 1 94 ? 10.721 -5.504 31.380 1.00 88.19 94 ALA A O 1
ATOM 661 N N . THR A 1 95 ? 12.241 -4.934 29.843 1.00 82.62 95 THR A N 1
ATOM 662 C CA . THR A 1 95 ? 12.950 -6.224 29.865 1.00 82.62 95 THR A CA 1
ATOM 663 C C . THR A 1 95 ? 14.089 -6.230 30.899 1.00 82.62 95 THR A C 1
ATOM 665 O O . THR A 1 95 ? 14.790 -5.225 31.023 1.00 82.62 95 THR A O 1
ATOM 668 N N . PRO A 1 96 ? 14.317 -7.330 31.650 1.00 86.50 96 PRO A N 1
ATOM 669 C CA . PRO A 1 96 ? 13.605 -8.618 31.621 1.00 86.50 96 PRO A CA 1
ATOM 670 C C . PRO A 1 96 ? 12.326 -8.682 32.485 1.00 86.50 96 PRO A C 1
ATOM 672 O O . PRO A 1 96 ? 11.731 -9.747 32.599 1.00 86.50 96 PRO A O 1
ATOM 675 N N . GLY A 1 97 ? 11.889 -7.580 33.105 1.00 85.19 97 GLY A N 1
ATOM 676 C CA . GLY A 1 97 ? 10.795 -7.538 34.092 1.00 85.19 97 GLY A CA 1
ATOM 677 C C . GLY A 1 97 ? 9.354 -7.572 33.553 1.00 85.19 97 GLY A C 1
ATOM 678 O O . GLY A 1 97 ? 8.428 -7.268 34.306 1.00 85.19 97 GLY A O 1
ATOM 679 N N . LEU A 1 98 ? 9.135 -7.909 32.278 1.00 88.19 98 LEU A N 1
ATOM 680 C CA . LEU A 1 98 ? 7.805 -7.913 31.665 1.00 88.19 98 LEU A CA 1
ATOM 681 C C . LEU A 1 98 ? 6.916 -9.000 32.298 1.00 88.19 98 LEU A C 1
ATOM 683 O O . LEU A 1 98 ? 7.293 -10.169 32.364 1.00 88.19 98 LEU A O 1
ATOM 687 N N . SER A 1 99 ? 5.702 -8.634 32.710 1.00 87.31 99 SER A N 1
ATOM 688 C CA . SER A 1 99 ? 4.697 -9.563 33.240 1.00 87.31 99 SER A CA 1
ATOM 689 C C . SER A 1 99 ? 3.373 -9.444 32.484 1.00 87.31 99 SER A C 1
ATOM 691 O O . SER A 1 99 ? 3.094 -8.422 31.857 1.00 87.31 99 SER A O 1
ATOM 693 N N . ALA A 1 100 ? 2.514 -10.462 32.583 1.00 84.44 100 ALA A N 1
ATOM 694 C CA . ALA A 1 100 ? 1.172 -10.404 31.998 1.00 84.44 100 ALA A CA 1
ATOM 695 C C . ALA A 1 100 ? 0.342 -9.230 32.556 1.00 84.44 100 ALA A C 1
ATOM 697 O O . ALA A 1 100 ? -0.383 -8.583 31.806 1.00 84.44 100 ALA A O 1
ATOM 698 N N . ALA A 1 101 ? 0.494 -8.923 33.850 1.00 88.00 101 ALA A N 1
ATOM 699 C CA . ALA A 1 101 ? -0.213 -7.829 34.515 1.00 88.00 101 ALA A CA 1
ATOM 700 C C . ALA A 1 101 ? 0.259 -6.437 34.061 1.00 88.00 101 ALA A C 1
ATOM 702 O O . ALA A 1 101 ? -0.492 -5.476 34.166 1.00 88.00 101 ALA A O 1
ATOM 703 N N . SER A 1 102 ? 1.488 -6.318 33.546 1.00 90.31 102 SER A N 1
ATOM 704 C CA . SER A 1 102 ? 2.033 -5.045 33.062 1.00 90.31 102 SER A CA 1
ATOM 705 C C . SER A 1 102 ? 1.765 -4.786 31.578 1.00 90.31 102 SER A C 1
ATOM 707 O O . SER A 1 102 ? 2.135 -3.724 31.091 1.00 90.31 102 SER A O 1
ATOM 709 N N . LEU A 1 103 ? 1.168 -5.730 30.836 1.00 89.38 103 LEU A N 1
ATOM 710 C CA . LEU A 1 103 ? 0.974 -5.587 29.384 1.00 89.38 103 LEU A CA 1
ATOM 711 C C . LEU A 1 103 ? 0.092 -4.390 29.015 1.00 89.38 103 LEU A C 1
ATOM 713 O O . LEU A 1 103 ? 0.366 -3.738 28.011 1.00 89.38 103 LEU A O 1
ATOM 717 N N . ASP A 1 104 ? -0.903 -4.070 29.844 1.00 91.69 104 ASP A N 1
ATOM 718 C CA . ASP A 1 104 ? -1.824 -2.947 29.613 1.00 91.69 104 ASP A CA 1
ATOM 719 C C . ASP A 1 104 ? -1.136 -1.570 29.735 1.00 91.69 104 ASP A C 1
ATOM 721 O O . ASP A 1 104 ? -1.691 -0.559 29.315 1.00 91.69 104 ASP A O 1
ATOM 725 N N . ASN A 1 105 ? 0.103 -1.521 30.247 1.00 92.50 105 ASN A N 1
ATOM 726 C CA . ASN A 1 105 ? 0.921 -0.304 30.243 1.00 92.50 105 ASN A CA 1
ATOM 727 C C . ASN A 1 105 ? 1.555 -0.023 28.868 1.00 92.50 105 ASN A C 1
ATOM 729 O O . ASN A 1 105 ? 1.942 1.110 28.592 1.00 92.50 105 ASN A O 1
ATOM 733 N N . PHE A 1 106 ? 1.697 -1.052 28.026 1.00 93.06 106 PHE A N 1
ATOM 734 C CA . PHE A 1 106 ? 2.434 -0.988 26.756 1.00 93.06 106 PHE A CA 1
ATOM 735 C C . PHE A 1 106 ? 1.548 -1.234 25.538 1.00 93.06 106 PHE A C 1
ATOM 737 O O . PHE A 1 106 ? 1.906 -0.852 24.430 1.00 93.06 106 PHE A O 1
ATOM 744 N N . PHE A 1 107 ? 0.399 -1.876 25.728 1.00 93.62 107 PHE A N 1
ATOM 745 C CA . PHE A 1 107 ? -0.566 -2.156 24.677 1.00 93.62 107 PHE A CA 1
ATOM 746 C C . PHE A 1 107 ? -1.965 -1.840 25.180 1.00 93.62 107 PHE A C 1
ATOM 748 O O . PHE A 1 107 ? -2.285 -2.074 26.343 1.00 93.62 107 PHE A O 1
ATOM 755 N N . LYS A 1 108 ? -2.815 -1.346 24.289 1.00 94.62 108 LYS A N 1
ATOM 756 C CA . LYS A 1 108 ? -4.201 -1.016 24.604 1.00 94.62 108 LYS A CA 1
ATOM 757 C C . LYS A 1 108 ? -5.148 -2.160 24.267 1.00 94.62 108 LYS A C 1
ATOM 759 O O . LYS A 1 108 ? -4.837 -3.041 23.462 1.00 94.62 108 LYS A O 1
ATOM 764 N N . ASP A 1 109 ? -6.320 -2.121 24.891 1.00 93.50 109 ASP A N 1
ATOM 765 C CA . ASP A 1 109 ? -7.410 -3.056 24.633 1.00 93.50 109 ASP A CA 1
ATOM 766 C C . ASP A 1 109 ? -7.890 -2.965 23.174 1.00 93.50 109 ASP A C 1
ATOM 768 O O . ASP A 1 109 ? -8.300 -1.902 22.696 1.00 93.50 109 ASP A O 1
ATOM 772 N N . ALA A 1 110 ? -7.848 -4.104 22.480 1.00 94.94 110 ALA A N 1
ATOM 773 C CA . ALA A 1 110 ? -8.265 -4.253 21.090 1.00 94.94 110 ALA A CA 1
ATOM 774 C C . ALA A 1 110 ? -9.526 -5.135 20.942 1.00 94.94 110 ALA A C 1
ATOM 776 O O . ALA A 1 110 ? -9.712 -5.817 19.931 1.00 94.94 110 ALA A O 1
ATOM 777 N N . SER A 1 111 ? -10.380 -5.151 21.968 1.00 95.19 111 SER A N 1
ATOM 778 C CA . SER A 1 111 ? -11.686 -5.829 21.971 1.00 95.19 111 SER A CA 1
ATOM 779 C C . SER A 1 111 ? -12.713 -5.164 21.044 1.00 95.19 111 SER A C 1
ATOM 781 O O . SER A 1 111 ? -12.681 -3.962 20.845 1.00 95.19 111 SER A O 1
ATOM 783 N N . PHE A 1 112 ? -13.674 -5.892 20.500 1.00 96.56 112 PHE A N 1
ATOM 784 C CA . PHE A 1 112 ? -14.754 -5.327 19.697 1.00 96.56 112 PHE A CA 1
ATOM 785 C C . PHE A 1 112 ? -15.646 -4.392 20.516 1.00 96.56 112 PHE A C 1
ATOM 787 O O . PHE A 1 112 ? -16.047 -4.687 21.650 1.00 96.56 112 PHE A O 1
ATOM 794 N N . GLY A 1 113 ? -15.967 -3.262 19.897 1.00 95.62 113 GLY A N 1
ATOM 795 C CA . GLY A 1 113 ? -16.780 -2.196 20.451 1.00 95.62 113 GLY A CA 1
ATOM 796 C C . GLY A 1 113 ? -16.125 -1.387 21.567 1.00 95.62 113 GLY A C 1
ATOM 797 O O . GLY A 1 113 ? -14.942 -1.516 21.877 1.00 95.62 113 GLY A O 1
ATOM 798 N N . VAL A 1 114 ? -16.936 -0.522 22.178 1.00 95.88 114 VAL A N 1
ATOM 799 C CA . VAL A 1 114 ? -16.517 0.440 23.207 1.00 95.88 114 VAL A CA 1
ATOM 800 C C . VAL A 1 114 ? -17.327 0.199 24.471 1.00 95.88 114 VAL A C 1
ATOM 802 O O . VAL A 1 114 ? -18.539 -0.018 24.407 1.00 95.88 114 VAL A O 1
ATOM 805 N N . LYS A 1 115 ? -16.685 0.252 25.641 1.00 95.31 115 LYS A N 1
ATOM 806 C CA . LYS A 1 115 ? -17.412 0.209 26.917 1.00 95.31 115 LYS A CA 1
ATOM 807 C C . LYS A 1 115 ? -18.331 1.437 27.018 1.00 95.31 115 LYS A C 1
ATOM 809 O O . LYS A 1 115 ? -17.897 2.524 26.647 1.00 95.31 115 LYS A O 1
ATOM 814 N N . PRO A 1 116 ? -19.551 1.330 27.578 1.00 92.56 116 PRO A N 1
ATOM 815 C CA . PRO A 1 116 ? -20.489 2.458 27.622 1.00 92.56 116 PRO A CA 1
ATOM 816 C C . PRO A 1 116 ? -19.929 3.749 28.243 1.00 92.56 116 PRO A C 1
ATOM 818 O O . PRO A 1 116 ? -20.248 4.835 27.776 1.00 92.56 116 PRO A O 1
ATOM 821 N N . GLY A 1 117 ? -19.073 3.643 29.268 1.00 95.00 117 GLY A N 1
ATOM 822 C CA . GLY A 1 117 ? -18.425 4.798 29.910 1.00 95.00 117 GLY A CA 1
ATOM 823 C C . GLY A 1 117 ? -17.209 5.365 29.165 1.00 95.00 117 GLY A C 1
ATOM 824 O O . GLY A 1 117 ? -16.727 6.435 29.533 1.00 95.00 117 GLY A O 1
ATOM 825 N N . ASP A 1 118 ? -16.732 4.672 28.129 1.00 96.56 118 ASP A N 1
ATOM 826 C CA . ASP A 1 118 ? -15.532 5.025 27.362 1.00 96.56 118 ASP A CA 1
ATOM 827 C C . ASP A 1 118 ? -15.867 5.600 25.974 1.00 96.56 118 ASP A C 1
ATOM 829 O O . ASP A 1 118 ? -14.960 5.877 25.191 1.00 96.56 118 ASP A O 1
ATOM 833 N N . VAL A 1 119 ? -17.149 5.801 25.652 1.00 97.44 119 VAL A N 1
ATOM 834 C CA . VAL A 1 119 ? -17.570 6.479 24.417 1.00 97.44 119 VAL A CA 1
ATOM 835 C C . VAL A 1 119 ? -17.342 7.982 24.569 1.00 97.44 119 VAL A C 1
ATOM 837 O O . VAL A 1 119 ? -17.967 8.627 25.407 1.00 97.44 119 VAL A O 1
ATOM 840 N N . GLU A 1 120 ? -16.465 8.556 23.747 1.00 97.31 120 GLU A N 1
ATOM 841 C CA . GLU A 1 120 ? -16.256 10.008 23.688 1.00 97.31 120 GLU A CA 1
ATOM 842 C C . GLU A 1 120 ? -17.240 10.686 22.739 1.00 97.31 120 GLU A C 1
ATOM 844 O O . GLU A 1 120 ? -17.775 11.748 23.050 1.00 97.31 120 GLU A O 1
ATOM 849 N N . ARG A 1 121 ? -17.487 10.076 21.579 1.00 97.31 121 ARG A N 1
ATOM 850 C CA . ARG A 1 121 ? -18.379 10.632 20.560 1.00 97.31 121 ARG A CA 1
ATOM 851 C C . ARG A 1 121 ? -19.181 9.524 19.894 1.00 97.31 121 ARG A C 1
ATOM 853 O O . ARG A 1 121 ? -18.629 8.473 19.584 1.00 97.31 121 ARG A O 1
ATOM 860 N N . SER A 1 122 ? -20.461 9.794 19.651 1.00 97.38 122 SER A N 1
ATOM 861 C CA . SER A 1 122 ? -21.384 8.948 18.891 1.00 97.38 122 SER A CA 1
ATOM 862 C C . SER A 1 122 ? -22.079 9.803 17.836 1.00 97.38 122 SER A C 1
ATOM 864 O O . SER A 1 122 ? -22.569 10.884 18.162 1.00 97.38 122 SER A O 1
ATOM 866 N N . TYR A 1 123 ? -22.061 9.374 16.577 1.00 97.44 123 TYR A N 1
ATOM 867 C CA . TYR A 1 123 ? -22.610 10.135 15.452 1.00 97.44 123 TYR A CA 1
ATOM 868 C C . TYR A 1 123 ? -22.944 9.222 14.271 1.00 97.44 123 TYR A C 1
ATOM 870 O O . TYR A 1 123 ? -22.486 8.082 14.192 1.00 97.44 123 TYR A O 1
ATOM 878 N N . SER A 1 124 ? -23.751 9.738 13.347 1.00 97.81 124 SER A N 1
ATOM 879 C CA . SER A 1 124 ? -24.242 9.013 12.177 1.00 97.81 124 SER A CA 1
ATOM 880 C C . SER A 1 124 ? -24.057 9.884 10.929 1.00 97.81 124 SER A C 1
ATOM 882 O O . SER A 1 124 ? -24.774 10.869 10.769 1.00 97.81 124 SER A O 1
ATOM 884 N N . PRO A 1 125 ? -23.064 9.596 10.064 1.00 96.69 125 PRO A N 1
ATOM 885 C CA . PRO A 1 125 ? -22.864 10.352 8.824 1.00 96.69 125 PRO A CA 1
ATOM 886 C C . PRO A 1 125 ? -23.840 9.940 7.706 1.00 96.69 125 PRO A C 1
ATOM 888 O O . PRO A 1 125 ? -23.908 10.604 6.675 1.00 96.69 125 PRO A O 1
ATOM 891 N N . ARG A 1 126 ? -24.566 8.830 7.892 1.00 96.00 126 ARG A N 1
ATOM 892 C CA . ARG A 1 126 ? -25.603 8.296 7.003 1.00 96.00 126 ARG A CA 1
ATOM 893 C C . ARG A 1 126 ? -26.550 7.429 7.831 1.00 96.00 126 ARG A C 1
ATOM 895 O O . ARG A 1 126 ? -26.093 6.775 8.761 1.00 96.00 126 ARG A O 1
ATOM 902 N N . SER A 1 127 ? -27.835 7.393 7.485 1.00 95.62 127 SER A N 1
ATOM 903 C CA . SER A 1 127 ? -28.892 6.768 8.299 1.00 95.62 127 SER A CA 1
ATOM 904 C C . SER A 1 127 ? -28.667 5.294 8.662 1.00 95.62 127 SER A C 1
ATOM 906 O O . SER A 1 127 ? -29.128 4.859 9.710 1.00 95.62 127 SER A O 1
ATOM 908 N N . ASP A 1 128 ? -27.942 4.528 7.847 1.00 97.31 128 ASP A N 1
ATOM 909 C CA . ASP A 1 128 ? -27.599 3.120 8.083 1.00 97.31 128 ASP A CA 1
ATOM 910 C C . ASP A 1 128 ? -26.216 2.923 8.739 1.00 97.31 128 ASP A C 1
ATOM 912 O O . ASP A 1 128 ? -25.720 1.796 8.780 1.00 97.31 128 ASP A O 1
ATOM 916 N N . VAL A 1 129 ? -25.592 3.995 9.252 1.00 98.50 129 VAL A N 1
ATOM 917 C CA . VAL A 1 129 ? -24.247 4.001 9.850 1.00 98.50 129 VAL A CA 1
ATOM 918 C C . VAL A 1 129 ? -24.251 4.650 11.231 1.00 98.50 129 VAL A C 1
ATOM 920 O O . VAL A 1 129 ? -24.708 5.778 11.398 1.00 98.50 129 VAL A O 1
ATOM 923 N N . THR A 1 130 ? -23.635 3.984 12.203 1.00 98.56 130 THR A N 1
ATOM 924 C CA . THR A 1 130 ? -23.319 4.546 13.522 1.00 98.56 130 THR A CA 1
ATOM 925 C C . THR A 1 130 ? -21.815 4.458 13.747 1.00 98.56 130 THR A C 1
ATOM 927 O O . THR A 1 130 ? -21.227 3.394 13.567 1.00 98.56 130 THR A O 1
ATOM 930 N N . ILE A 1 131 ? -21.181 5.557 14.159 1.00 98.69 131 ILE A N 1
ATOM 931 C CA . ILE A 1 131 ? -19.756 5.595 14.505 1.00 98.69 131 ILE A CA 1
ATOM 932 C C . ILE A 1 131 ? -19.608 5.984 15.969 1.00 98.69 131 ILE A C 1
ATOM 934 O O . ILE A 1 131 ? -20.123 7.017 16.401 1.00 98.69 131 ILE A O 1
ATOM 938 N N . LEU A 1 132 ? -18.856 5.175 16.716 1.00 98.62 132 LEU A N 1
ATOM 939 C CA . LEU A 1 132 ? -18.384 5.515 18.053 1.00 98.62 132 LEU A CA 1
ATOM 940 C C . LEU A 1 132 ? -16.884 5.801 18.016 1.00 98.62 132 LEU A C 1
ATOM 942 O O . LEU A 1 132 ? -16.128 5.087 17.362 1.00 98.62 132 LEU A O 1
ATOM 946 N N . ARG A 1 133 ? -16.444 6.820 18.751 1.00 98.25 133 ARG A N 1
ATOM 947 C CA . ARG A 1 133 ? -15.027 7.070 19.035 1.00 98.25 133 ARG A CA 1
ATOM 948 C C . ARG A 1 133 ? -14.762 6.772 20.496 1.00 98.25 133 ARG A C 1
ATOM 950 O O . ARG A 1 133 ? -15.478 7.285 21.362 1.00 98.25 133 ARG A O 1
ATOM 957 N N . ASP A 1 134 ? -13.760 5.944 20.759 1.00 97.56 134 ASP A N 1
ATOM 958 C CA . ASP A 1 134 ? -13.331 5.697 22.130 1.00 97.56 134 ASP A CA 1
ATOM 959 C C . ASP A 1 134 ? -12.600 6.923 22.709 1.00 97.56 134 ASP A C 1
ATOM 961 O O . ASP A 1 134 ? -11.957 7.684 21.988 1.00 97.56 134 ASP A O 1
ATOM 965 N N . LYS A 1 135 ? -12.706 7.109 24.025 1.00 96.62 135 LYS A N 1
ATOM 966 C CA . LYS A 1 135 ? -12.100 8.228 24.757 1.00 96.62 135 LYS A CA 1
ATOM 967 C C . LYS A 1 135 ? -10.594 8.090 24.966 1.00 96.62 135 LYS A C 1
ATOM 969 O O . LYS A 1 135 ? -9.929 9.100 25.215 1.00 96.62 135 LYS A O 1
ATOM 974 N N . GLY A 1 136 ? -10.087 6.858 24.975 1.00 94.94 136 GLY A N 1
ATOM 975 C CA . GLY A 1 136 ? -8.719 6.542 25.377 1.00 94.94 136 GLY A CA 1
ATOM 976 C C . GLY A 1 136 ? -7.707 6.891 24.295 1.00 94.94 136 GLY A C 1
ATOM 977 O O . GLY A 1 136 ? -6.725 7.565 24.578 1.00 94.94 136 GLY A O 1
ATOM 978 N N . PHE A 1 137 ? -7.987 6.471 23.066 1.00 95.75 137 PHE A N 1
ATOM 979 C CA . PHE A 1 137 ? -7.081 6.497 21.923 1.00 95.75 137 PHE A CA 1
ATOM 980 C C . PHE A 1 137 ? -7.761 6.954 20.628 1.00 95.75 137 PHE A C 1
ATOM 982 O O . PHE A 1 137 ? -7.101 7.008 19.595 1.00 95.75 137 PHE A O 1
ATOM 989 N N . GLY A 1 138 ? -9.061 7.266 20.653 1.00 96.69 138 GLY A N 1
ATOM 990 C CA . GLY A 1 138 ? -9.778 7.825 19.509 1.00 96.69 138 GLY A CA 1
ATOM 991 C C . GLY A 1 138 ? -10.072 6.826 18.387 1.00 96.69 138 GLY A C 1
ATOM 992 O O . GLY A 1 138 ? -10.376 7.261 17.272 1.00 96.69 138 GLY A O 1
ATOM 993 N N . VAL A 1 139 ? -9.983 5.511 18.635 1.00 97.88 139 VAL A N 1
ATOM 994 C CA . VAL A 1 139 ? -10.227 4.487 17.604 1.00 97.88 139 VAL A CA 1
ATOM 995 C C . VAL A 1 139 ? -11.679 4.584 17.117 1.00 97.88 139 VAL A C 1
ATOM 997 O O . VAL A 1 139 ? -12.595 4.710 17.938 1.00 97.88 139 VAL A O 1
ATOM 1000 N N . PRO A 1 140 ? -11.921 4.574 15.792 1.00 98.38 140 PRO A N 1
ATOM 1001 C CA . PRO A 1 140 ? -13.266 4.515 15.246 1.00 98.38 140 PRO A CA 1
ATOM 1002 C C . PRO A 1 140 ? -13.831 3.095 15.309 1.00 98.38 140 PRO A C 1
ATOM 1004 O O . PRO A 1 140 ? -13.213 2.144 14.830 1.00 98.38 140 PRO A O 1
ATOM 1007 N N . HIS A 1 141 ? -15.049 2.992 15.833 1.00 98.56 141 HIS A N 1
ATOM 1008 C CA . HIS A 1 141 ? -15.882 1.797 15.817 1.00 98.56 141 HIS A CA 1
ATOM 1009 C C . HIS A 1 141 ? -17.088 2.050 14.912 1.00 98.56 141 HIS A C 1
ATOM 1011 O O . HIS A 1 141 ? -17.991 2.811 15.265 1.00 98.56 141 HIS A O 1
ATOM 1017 N N . VAL A 1 142 ? -17.061 1.452 13.726 1.00 98.75 142 VAL A N 1
ATOM 1018 C CA . VAL A 1 142 ? -18.012 1.650 12.634 1.00 98.75 142 VAL A CA 1
ATOM 1019 C C . VAL A 1 142 ? -19.017 0.505 12.618 1.00 98.75 142 VAL A C 1
ATOM 1021 O O . VAL A 1 142 ? -18.641 -0.652 12.449 1.00 98.75 142 VAL A O 1
ATOM 1024 N N . TYR A 1 143 ? -20.300 0.835 12.716 1.00 98.62 143 TYR A N 1
ATOM 1025 C CA . TYR A 1 143 ? -21.407 -0.111 12.615 1.00 98.62 143 TYR A CA 1
ATOM 1026 C C . TYR A 1 143 ? -22.286 0.259 11.427 1.00 98.62 143 TYR A C 1
ATOM 1028 O O . TYR A 1 143 ? -22.753 1.394 11.340 1.00 98.62 143 TYR A O 1
ATOM 1036 N N . GLY A 1 144 ? -22.533 -0.696 10.532 1.00 98.12 144 GLY A N 1
ATOM 1037 C CA . GLY A 1 144 ? -23.471 -0.562 9.418 1.00 98.12 144 GLY A CA 1
ATOM 1038 C C . GLY A 1 144 ? -24.626 -1.556 9.531 1.00 98.12 144 GLY A C 1
ATOM 1039 O O . GLY A 1 144 ? -24.395 -2.735 9.801 1.00 98.12 144 GLY A O 1
ATOM 1040 N N . SER A 1 145 ? -25.870 -1.122 9.289 1.00 97.62 145 SER A N 1
ATOM 1041 C CA . SER A 1 145 ? -26.997 -2.063 9.121 1.00 97.62 145 SER A CA 1
ATOM 1042 C C . SER A 1 145 ? -26.982 -2.739 7.743 1.00 97.62 145 SER A C 1
ATOM 1044 O O . SER A 1 145 ? -27.579 -3.801 7.560 1.00 97.62 145 SER A O 1
ATOM 1046 N N . THR A 1 146 ? -26.234 -2.172 6.791 1.00 97.75 146 THR A N 1
ATOM 1047 C CA . THR A 1 146 ? -25.917 -2.762 5.486 1.00 97.75 146 THR A CA 1
ATOM 1048 C C . THR A 1 146 ? -24.402 -2.846 5.287 1.00 97.75 146 THR A C 1
ATOM 1050 O O . THR A 1 146 ? -23.648 -2.080 5.889 1.00 97.75 146 THR A O 1
ATOM 1053 N N . ARG A 1 147 ? -23.938 -3.742 4.403 1.00 97.25 147 ARG A N 1
ATOM 1054 C CA . ARG A 1 147 ? -22.511 -3.823 4.041 1.00 97.25 147 ARG A CA 1
ATOM 1055 C C . ARG A 1 147 ? -22.006 -2.508 3.440 1.00 97.25 147 ARG A C 1
ATOM 1057 O O . ARG A 1 147 ? -20.939 -2.029 3.812 1.00 97.25 147 ARG A O 1
ATOM 1064 N N . ALA A 1 148 ? -22.810 -1.890 2.572 1.00 98.56 148 ALA A N 1
ATOM 1065 C CA . ALA A 1 148 ? -22.510 -0.578 2.007 1.00 98.56 148 ALA A CA 1
ATOM 1066 C C . ALA A 1 148 ? -22.392 0.501 3.098 1.00 98.56 148 ALA A C 1
ATOM 1068 O O . ALA A 1 148 ? -21.571 1.402 2.971 1.00 98.56 148 ALA A O 1
ATOM 1069 N N . GLY A 1 149 ? -23.186 0.415 4.171 1.00 98.62 149 GLY A N 1
ATOM 1070 C CA . GLY A 1 149 ? -23.080 1.279 5.351 1.00 98.62 149 GLY A CA 1
ATOM 1071 C C . GLY A 1 149 ? -21.738 1.134 6.053 1.00 98.62 149 GLY A C 1
ATOM 1072 O O . GLY A 1 149 ? -21.060 2.130 6.295 1.00 98.62 149 GLY A O 1
ATOM 1073 N N . SER A 1 150 ? -21.299 -0.100 6.305 1.00 98.56 150 SER A N 1
ATOM 1074 C CA . SER A 1 150 ? -19.987 -0.360 6.909 1.00 98.56 150 SER A CA 1
ATOM 1075 C C . SER A 1 150 ? -18.849 0.196 6.046 1.00 98.56 150 SER A C 1
ATOM 1077 O O . SER A 1 150 ? -17.973 0.886 6.565 1.00 98.56 150 SER A O 1
ATOM 1079 N N . MET A 1 151 ? -18.886 -0.034 4.727 1.00 98.81 151 MET A N 1
ATOM 1080 C CA . MET A 1 151 ? -17.873 0.477 3.791 1.00 98.81 151 MET A CA 1
ATOM 1081 C C . MET A 1 151 ? -17.860 2.009 3.736 1.00 98.81 151 MET A C 1
ATOM 1083 O O . MET A 1 151 ? -16.796 2.620 3.835 1.00 98.81 151 MET A O 1
ATOM 1087 N N . PHE A 1 152 ? -19.037 2.639 3.666 1.00 98.88 152 PHE A N 1
ATOM 1088 C CA . PHE A 1 152 ? -19.183 4.093 3.744 1.00 98.88 152 PHE A CA 1
ATOM 1089 C C . PHE A 1 152 ? -18.607 4.651 5.047 1.00 98.88 152 PHE A C 1
ATOM 1091 O O . PHE A 1 152 ? -17.819 5.595 5.027 1.00 98.88 152 PHE A O 1
ATOM 1098 N N . GLY A 1 153 ? -18.943 4.046 6.187 1.00 98.81 153 GLY A N 1
ATOM 1099 C CA . GLY A 1 153 ? -18.404 4.452 7.480 1.00 98.81 153 GLY A CA 1
ATOM 1100 C C . GLY A 1 153 ? -16.878 4.339 7.537 1.00 98.81 153 GLY A C 1
ATOM 1101 O O . GLY A 1 153 ? -16.227 5.259 8.027 1.00 98.81 153 GLY A O 1
ATOM 1102 N N . ALA A 1 154 ? -16.298 3.279 6.959 1.00 98.88 154 ALA A N 1
ATOM 1103 C CA . ALA A 1 154 ? -14.847 3.106 6.848 1.00 98.88 154 ALA A CA 1
ATOM 1104 C C . ALA A 1 154 ? -14.178 4.232 6.043 1.00 98.88 154 ALA A C 1
ATOM 1106 O O . ALA A 1 154 ? -13.120 4.737 6.427 1.00 98.88 154 ALA A O 1
ATOM 1107 N N . GLY A 1 155 ? -14.808 4.646 4.941 1.00 98.88 155 GLY A N 1
ATOM 1108 C CA . GLY A 1 155 ? -14.354 5.774 4.130 1.00 98.88 155 GLY A CA 1
ATOM 1109 C C . GLY A 1 155 ? -14.435 7.098 4.878 1.00 98.88 155 GLY A C 1
ATOM 1110 O O . GLY A 1 155 ? -13.474 7.869 4.884 1.00 98.88 155 GLY A O 1
ATOM 1111 N N . TYR A 1 156 ? -15.549 7.327 5.575 1.00 98.88 156 TYR A N 1
ATOM 1112 C CA . TYR A 1 156 ? -15.780 8.546 6.346 1.00 98.88 156 TYR A CA 1
ATOM 1113 C C . TYR A 1 156 ? -14.736 8.728 7.456 1.00 98.88 156 TYR A C 1
ATOM 1115 O O . TYR A 1 156 ? -14.133 9.796 7.560 1.00 98.88 156 TYR A O 1
ATOM 1123 N N . VAL A 1 157 ? -14.467 7.685 8.255 1.00 98.81 157 VAL A N 1
ATOM 1124 C CA . VAL A 1 157 ? -13.448 7.755 9.324 1.00 98.81 157 VAL A CA 1
ATOM 1125 C C . VAL A 1 157 ? -12.021 7.791 8.776 1.00 98.81 157 VAL A C 1
ATOM 1127 O O . VAL A 1 157 ? -11.149 8.392 9.397 1.00 98.81 157 VAL A O 1
ATOM 1130 N N . GLY A 1 158 ? -11.787 7.206 7.593 1.00 98.44 158 GLY A N 1
ATOM 1131 C CA . GLY A 1 158 ? -10.536 7.358 6.847 1.00 98.44 158 GLY A CA 1
ATOM 1132 C C . GLY A 1 158 ? -10.249 8.822 6.523 1.00 98.44 158 GLY A C 1
ATOM 1133 O O . GLY A 1 158 ? -9.180 9.332 6.859 1.00 98.44 158 GLY A O 1
ATOM 1134 N N . GLY A 1 159 ? -11.232 9.524 5.948 1.00 98.25 159 GLY A N 1
ATOM 1135 C CA . GLY A 1 159 ? -11.155 10.970 5.733 1.00 98.25 159 GLY A CA 1
ATOM 1136 C C . GLY A 1 159 ? -10.940 11.726 7.045 1.00 98.25 159 GLY A C 1
ATOM 1137 O O . GLY A 1 159 ? -10.013 12.521 7.159 1.00 98.25 159 GLY A O 1
ATOM 1138 N N . GLU A 1 160 ? -11.727 11.418 8.069 1.00 98.00 160 GLU A N 1
ATOM 1139 C CA . GLU A 1 160 ? -11.626 12.089 9.365 1.00 98.00 160 GLU A CA 1
ATOM 1140 C C . GLU A 1 160 ? -10.240 12.019 10.005 1.00 98.00 160 GLU A C 1
ATOM 1142 O O . GLU A 1 160 ? -9.742 13.024 10.507 1.00 98.00 160 GLU A O 1
ATOM 1147 N N . ASP A 1 161 ? -9.592 10.859 9.939 1.00 97.25 161 ASP A N 1
ATOM 1148 C CA . ASP A 1 161 ? -8.317 10.647 10.613 1.00 97.25 161 ASP A CA 1
ATOM 1149 C C . ASP A 1 161 ? -7.107 10.940 9.718 1.00 97.25 161 ASP A C 1
ATOM 1151 O O . ASP A 1 161 ? -6.005 11.151 10.233 1.00 97.25 161 ASP A O 1
ATOM 1155 N N . ARG A 1 162 ? -7.248 10.854 8.388 1.00 96.69 162 ARG A N 1
ATOM 1156 C CA . ARG A 1 162 ? -6.107 10.769 7.458 1.00 96.69 162 ARG A CA 1
ATOM 1157 C C . ARG A 1 162 ? -6.296 11.519 6.138 1.00 96.69 162 ARG A C 1
ATOM 1159 O O . ARG A 1 162 ? -5.489 11.293 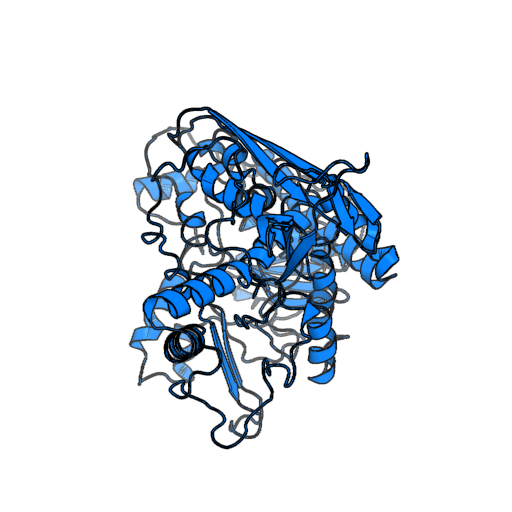5.240 1.00 96.69 162 ARG A O 1
ATOM 1166 N N . LEU A 1 163 ? -7.274 12.423 5.987 1.00 97.56 163 LEU A N 1
ATOM 1167 C CA . LEU A 1 163 ? -7.611 13.031 4.683 1.00 97.56 163 LEU A CA 1
ATOM 1168 C C . LEU A 1 163 ? -6.403 13.549 3.884 1.00 97.56 163 LEU A C 1
ATOM 1170 O O . LEU A 1 163 ? -6.259 13.213 2.712 1.00 97.56 163 LEU A O 1
ATOM 1174 N N . PHE A 1 164 ? -5.536 14.368 4.488 1.00 96.38 164 PHE A N 1
ATOM 1175 C CA . PHE A 1 164 ? -4.361 14.905 3.787 1.00 96.38 164 PHE A CA 1
ATOM 1176 C C . PHE A 1 164 ? -3.366 13.805 3.404 1.00 96.38 164 PHE A C 1
ATOM 1178 O O . PHE A 1 164 ? -2.852 13.775 2.289 1.00 96.38 164 PHE A O 1
ATOM 1185 N N . PHE A 1 165 ? -3.124 12.865 4.316 1.00 95.19 165 PHE A N 1
ATOM 1186 C CA . PHE A 1 165 ? -2.184 11.777 4.085 1.00 95.19 165 PHE A CA 1
ATOM 1187 C C . PHE A 1 165 ? -2.689 10.786 3.026 1.00 95.19 165 PHE A C 1
ATOM 1189 O O . PHE A 1 165 ? -1.917 10.342 2.183 1.00 95.19 165 PHE A O 1
ATOM 1196 N N . MET A 1 166 ? -3.992 10.500 2.993 1.00 97.75 166 MET A N 1
ATOM 1197 C CA . MET A 1 166 ? -4.621 9.744 1.907 1.00 97.75 166 MET A CA 1
ATOM 1198 C C . MET A 1 166 ? -4.380 10.419 0.550 1.00 97.75 166 MET A C 1
ATOM 1200 O O . MET A 1 166 ? -4.062 9.749 -0.433 1.00 97.75 166 MET A O 1
ATOM 1204 N N . ASP A 1 167 ? -4.468 11.749 0.500 1.00 96.75 167 ASP A N 1
ATOM 1205 C CA . ASP A 1 167 ? -4.189 12.522 -0.707 1.00 96.75 167 ASP A CA 1
ATOM 1206 C C . ASP A 1 167 ? -2.713 12.469 -1.125 1.00 96.75 167 ASP A C 1
ATOM 1208 O O . ASP A 1 167 ? -2.415 12.312 -2.314 1.00 96.75 167 ASP A O 1
ATOM 1212 N N . VAL A 1 168 ? -1.786 12.513 -0.163 1.00 95.81 168 VAL A N 1
ATOM 1213 C CA . VAL A 1 168 ? -0.356 12.258 -0.407 1.00 95.81 168 VAL A CA 1
ATOM 1214 C C . VAL A 1 168 ? -0.166 10.886 -1.058 1.00 95.81 168 VAL A C 1
ATOM 1216 O O . VAL A 1 168 ? 0.509 10.787 -2.084 1.00 95.81 168 VAL A O 1
ATOM 1219 N N . LEU A 1 169 ? -0.796 9.837 -0.519 1.00 96.19 169 LEU A N 1
ATOM 1220 C CA . LEU A 1 169 ? -0.656 8.473 -1.032 1.00 96.19 169 LEU A CA 1
ATOM 1221 C C . LEU A 1 169 ? -1.250 8.305 -2.439 1.00 96.19 169 LEU A C 1
ATOM 1223 O O . LEU A 1 169 ? -0.576 7.740 -3.302 1.00 96.19 169 LEU A O 1
ATOM 1227 N N . ARG A 1 170 ? -2.455 8.824 -2.724 1.00 97.06 170 ARG A N 1
ATOM 1228 C CA . ARG A 1 170 ? -3.064 8.688 -4.066 1.00 97.06 170 ARG A CA 1
ATOM 1229 C C . ARG A 1 170 ? -2.308 9.464 -5.146 1.00 97.06 170 ARG A C 1
ATOM 1231 O O . ARG A 1 170 ? -2.296 9.039 -6.303 1.00 97.06 170 ARG A O 1
ATOM 1238 N N . ASN A 1 171 ? -1.701 10.603 -4.792 1.00 97.75 171 ASN A N 1
ATOM 1239 C CA . ASN A 1 171 ? -0.899 11.403 -5.721 1.00 97.75 171 ASN A CA 1
ATOM 1240 C C . ASN A 1 171 ? 0.475 10.775 -5.932 1.00 97.75 171 ASN A C 1
ATOM 1242 O O . ASN A 1 171 ? 0.918 10.659 -7.073 1.00 97.75 171 ASN A O 1
ATOM 1246 N N . LEU A 1 172 ? 1.120 10.295 -4.865 1.00 95.94 172 LEU A N 1
ATOM 1247 C CA . LEU A 1 172 ? 2.365 9.552 -5.000 1.00 95.94 172 LEU A CA 1
ATOM 1248 C C . LEU A 1 172 ? 2.152 8.265 -5.793 1.00 95.94 172 LEU A C 1
ATOM 1250 O O . LEU A 1 172 ? 2.948 7.997 -6.673 1.00 95.94 172 LEU A O 1
ATOM 1254 N N . GLY A 1 173 ? 1.059 7.525 -5.588 1.00 96.25 173 GLY A N 1
ATOM 1255 C CA . GLY A 1 173 ? 0.733 6.331 -6.377 1.00 96.25 173 GLY A CA 1
ATOM 1256 C C . GLY A 1 173 ? 0.609 6.590 -7.882 1.00 96.25 173 GLY A C 1
ATOM 1257 O O . GLY A 1 173 ? 0.896 5.696 -8.679 1.00 96.25 173 GLY A O 1
ATOM 1258 N N . ARG A 1 174 ? 0.276 7.828 -8.273 1.00 97.69 174 ARG A N 1
ATOM 1259 C CA . ARG A 1 174 ? 0.247 8.310 -9.666 1.00 97.69 174 ARG A CA 1
ATOM 1260 C C . ARG A 1 174 ? 1.553 8.935 -10.155 1.00 97.69 174 ARG A C 1
ATOM 1262 O O . ARG A 1 174 ? 1.605 9.361 -11.308 1.00 97.69 174 ARG A O 1
ATOM 1269 N N . ALA A 1 175 ? 2.574 9.008 -9.302 1.00 97.25 175 ALA A N 1
ATOM 1270 C CA . ALA A 1 175 ? 3.784 9.795 -9.520 1.00 97.25 175 ALA A CA 1
ATOM 1271 C C . ALA A 1 175 ? 3.485 11.281 -9.801 1.00 97.25 175 ALA A C 1
ATOM 1273 O O . ALA A 1 175 ? 4.021 11.867 -10.740 1.00 97.25 175 ALA A O 1
ATOM 1274 N N . GLN A 1 176 ? 2.581 11.877 -9.023 1.00 97.19 176 GLN A N 1
ATOM 1275 C CA . GLN A 1 176 ? 2.177 13.284 -9.121 1.00 97.19 176 GLN A CA 1
ATOM 1276 C C . GLN A 1 176 ? 2.330 14.032 -7.791 1.00 97.19 176 GLN A C 1
ATOM 1278 O O . GLN A 1 176 ? 1.756 15.109 -7.614 1.00 97.19 176 GLN A O 1
ATOM 1283 N N . LEU A 1 177 ? 3.098 13.493 -6.844 1.00 95.50 177 LEU A N 1
ATOM 1284 C CA . LEU A 1 177 ? 3.307 14.115 -5.544 1.00 95.50 177 LEU A CA 1
ATOM 1285 C C . LEU A 1 177 ? 3.981 15.484 -5.680 1.00 95.50 177 LEU A C 1
ATOM 1287 O O . LEU A 1 177 ? 3.645 16.396 -4.930 1.00 95.50 177 LEU A O 1
ATOM 1291 N N . SER A 1 178 ? 4.846 15.681 -6.677 1.00 95.38 178 SER A N 1
ATOM 1292 C CA . SER A 1 178 ? 5.414 17.000 -6.971 1.00 95.38 178 SER A CA 1
ATOM 1293 C C . SER A 1 178 ? 4.366 18.015 -7.418 1.00 95.38 178 SER A C 1
ATOM 1295 O O . SER A 1 178 ? 4.367 19.151 -6.954 1.00 95.38 178 SER A O 1
ATOM 1297 N N . THR A 1 179 ? 3.415 17.600 -8.254 1.00 95.81 179 THR A N 1
ATOM 1298 C CA . THR A 1 179 ? 2.284 18.445 -8.679 1.00 95.81 179 THR A CA 1
ATOM 1299 C C . THR A 1 179 ? 1.329 18.736 -7.518 1.00 95.81 179 THR A C 1
ATOM 1301 O O . THR A 1 179 ? 0.706 19.800 -7.456 1.00 95.81 179 THR A O 1
ATOM 1304 N N . PHE A 1 180 ? 1.196 17.794 -6.584 1.00 95.81 180 PHE A N 1
ATOM 1305 C CA . PHE A 1 180 ? 0.342 17.943 -5.413 1.00 95.81 180 PHE A CA 1
ATOM 1306 C C . PHE A 1 180 ? 0.961 18.854 -4.347 1.00 95.81 180 PHE A C 1
ATOM 1308 O O . PHE A 1 180 ? 0.338 19.856 -4.001 1.00 95.81 180 PHE A O 1
ATOM 1315 N N . ALA A 1 181 ? 2.165 18.520 -3.873 1.00 90.75 181 ALA A N 1
ATOM 1316 C CA . ALA A 1 181 ? 2.800 19.075 -2.675 1.00 90.75 181 ALA A CA 1
ATOM 1317 C C . ALA A 1 181 ? 4.148 19.782 -2.926 1.00 90.75 181 ALA A C 1
ATOM 1319 O O . ALA A 1 181 ? 4.786 20.208 -1.969 1.00 90.75 181 ALA A O 1
ATOM 1320 N N . GLY A 1 182 ? 4.589 19.923 -4.182 1.00 90.44 182 GLY A N 1
ATOM 1321 C CA . GLY A 1 182 ? 5.757 20.733 -4.549 1.00 90.44 182 GLY A CA 1
ATOM 1322 C C . GLY A 1 182 ? 6.966 19.953 -5.094 1.00 90.44 182 GLY A C 1
ATOM 1323 O O . GLY A 1 182 ? 7.124 18.748 -4.882 1.00 90.44 182 GLY A O 1
ATOM 1324 N N . GLY A 1 183 ? 7.847 20.656 -5.811 1.00 89.94 183 GLY A N 1
ATOM 1325 C CA . GLY A 1 183 ? 9.019 20.124 -6.515 1.00 89.94 183 GLY A CA 1
ATOM 1326 C C . GLY A 1 183 ? 10.090 19.422 -5.669 1.00 89.94 183 GLY A C 1
ATOM 1327 O O . GLY A 1 183 ? 10.949 18.743 -6.242 1.00 89.94 183 GLY A O 1
ATOM 1328 N N . ALA A 1 184 ? 10.052 19.510 -4.340 1.00 88.62 184 ALA A N 1
ATOM 1329 C CA . ALA A 1 184 ? 10.899 18.692 -3.466 1.00 88.62 184 ALA A CA 1
ATOM 1330 C C . ALA A 1 184 ? 10.605 17.184 -3.613 1.00 88.62 184 ALA A C 1
ATOM 1332 O O . ALA A 1 184 ? 11.464 16.347 -3.344 1.00 88.62 184 ALA A O 1
ATOM 1333 N N . ASN A 1 185 ? 9.414 16.830 -4.106 1.00 89.88 185 ASN A N 1
ATOM 1334 C CA . ASN A 1 185 ? 8.929 15.452 -4.195 1.00 89.88 185 ASN A CA 1
ATOM 1335 C C . ASN A 1 185 ? 9.241 14.745 -5.528 1.00 89.88 185 ASN A C 1
ATOM 1337 O O . ASN A 1 185 ? 8.846 13.596 -5.720 1.00 89.88 185 ASN A O 1
ATOM 1341 N N . ARG A 1 186 ? 9.951 15.403 -6.455 1.00 93.38 186 ARG A N 1
ATOM 1342 C CA . ARG A 1 186 ? 10.210 14.890 -7.818 1.00 93.38 186 ARG A CA 1
ATOM 1343 C C . ARG A 1 186 ? 10.867 13.519 -7.846 1.00 93.38 186 ARG A C 1
ATOM 1345 O O . ARG A 1 186 ? 10.504 12.683 -8.664 1.00 93.38 186 ARG A O 1
ATOM 1352 N N . GLU A 1 187 ? 11.811 13.264 -6.944 1.00 91.19 187 GLU A N 1
ATOM 1353 C CA . GLU A 1 187 ? 12.502 11.971 -6.924 1.00 91.19 187 GLU A CA 1
ATOM 1354 C C . GLU A 1 187 ? 11.555 10.821 -6.569 1.00 91.19 187 GLU A C 1
ATOM 1356 O O . GLU A 1 187 ? 11.617 9.764 -7.187 1.00 91.19 187 GLU A O 1
ATOM 1361 N N . MET A 1 188 ? 10.598 11.050 -5.664 1.00 87.50 188 MET A N 1
ATOM 1362 C CA . MET A 1 188 ? 9.582 10.046 -5.344 1.00 87.50 188 MET A CA 1
ATOM 1363 C C . MET A 1 188 ? 8.660 9.767 -6.535 1.00 87.50 188 MET A C 1
ATOM 1365 O O . MET A 1 188 ? 8.309 8.612 -6.776 1.00 87.50 188 MET A O 1
ATOM 1369 N N . ASP A 1 189 ? 8.311 10.797 -7.311 1.00 95.38 189 ASP A N 1
ATOM 1370 C CA . ASP A 1 189 ? 7.538 10.616 -8.540 1.00 95.38 189 ASP A CA 1
ATOM 1371 C C . ASP A 1 189 ? 8.323 9.811 -9.579 1.00 95.38 189 ASP A C 1
ATOM 1373 O O . ASP A 1 189 ? 7.802 8.858 -10.156 1.00 95.38 189 ASP A O 1
ATOM 1377 N N . ARG A 1 190 ? 9.600 10.140 -9.792 1.00 94.81 190 ARG A N 1
ATOM 1378 C CA . ARG A 1 190 ? 10.483 9.419 -10.721 1.00 94.81 190 ARG A CA 1
ATOM 1379 C C . ARG A 1 190 ? 10.635 7.948 -10.332 1.00 94.81 190 ARG A C 1
ATOM 1381 O O . ARG A 1 190 ? 10.501 7.077 -11.194 1.00 94.81 190 ARG A O 1
ATOM 1388 N N . GLU A 1 191 ? 10.871 7.670 -9.048 1.00 90.75 191 GLU A N 1
ATOM 1389 C CA . GLU A 1 191 ? 10.948 6.312 -8.503 1.00 90.75 191 GLU A CA 1
ATOM 1390 C C . GLU A 1 191 ? 9.638 5.553 -8.731 1.00 90.75 191 GLU A C 1
ATOM 1392 O O . GLU A 1 191 ? 9.658 4.455 -9.292 1.00 90.75 191 GLU A O 1
ATOM 1397 N N . GLN A 1 192 ? 8.496 6.140 -8.355 1.00 93.19 192 GLN A N 1
ATOM 1398 C CA . GLN A 1 192 ? 7.198 5.498 -8.544 1.00 93.19 192 GLN A CA 1
ATOM 1399 C C . GLN A 1 192 ? 6.912 5.232 -10.025 1.00 93.19 192 GLN A C 1
ATOM 1401 O O . GLN A 1 192 ? 6.463 4.137 -10.372 1.00 93.19 192 GLN A O 1
ATOM 1406 N N . TRP A 1 193 ? 7.177 6.199 -10.907 1.00 95.50 193 TRP A N 1
ATOM 1407 C CA . TRP A 1 193 ? 6.875 6.089 -12.335 1.00 95.50 193 TRP A CA 1
ATOM 1408 C C . TRP A 1 193 ? 7.646 4.946 -13.002 1.00 95.50 193 TRP A C 1
ATOM 1410 O O . TRP A 1 193 ? 7.108 4.250 -13.856 1.00 95.50 193 TRP A O 1
ATOM 1420 N N . LEU A 1 194 ? 8.883 4.677 -12.580 1.00 91.75 194 LEU A N 1
ATOM 1421 C CA . LEU A 1 194 ? 9.657 3.541 -13.096 1.00 91.75 194 LEU A CA 1
ATOM 1422 C C . LEU A 1 194 ? 9.177 2.179 -12.578 1.00 91.75 194 LEU A C 1
ATOM 1424 O O . LEU A 1 194 ? 9.526 1.153 -13.161 1.00 91.75 194 LEU A O 1
ATOM 1428 N N . GLN A 1 195 ? 8.410 2.149 -11.489 1.00 87.88 195 GLN A N 1
ATOM 1429 C CA . GLN A 1 195 ? 7.885 0.916 -10.902 1.00 87.88 195 GLN A CA 1
ATOM 1430 C C . GLN A 1 195 ? 6.475 0.608 -11.404 1.00 87.88 195 GLN A C 1
ATOM 1432 O O . GLN A 1 195 ? 6.183 -0.530 -11.766 1.00 87.88 195 GLN A O 1
ATOM 1437 N N . THR A 1 196 ? 5.601 1.615 -11.402 1.00 91.38 196 THR A N 1
ATOM 1438 C CA . THR A 1 196 ? 4.173 1.440 -11.668 1.00 91.38 196 THR A CA 1
ATOM 1439 C C . THR A 1 196 ? 3.598 2.641 -12.446 1.00 91.38 196 THR A C 1
ATOM 1441 O O . THR A 1 196 ? 2.845 3.435 -11.883 1.00 91.38 196 THR A O 1
ATOM 1444 N N . PRO A 1 197 ? 3.938 2.810 -13.741 1.00 96.19 197 PRO A N 1
ATOM 1445 C CA . PRO A 1 197 ? 3.490 3.943 -14.561 1.00 96.19 197 PRO A CA 1
ATOM 1446 C C . PRO A 1 197 ? 2.038 3.772 -15.034 1.00 96.19 197 PRO A C 1
ATOM 1448 O O . PRO A 1 197 ? 1.776 3.662 -16.230 1.00 96.19 197 PRO A O 1
ATOM 1451 N N . TYR A 1 198 ? 1.072 3.686 -14.117 1.00 97.44 198 TYR A N 1
ATOM 1452 C CA . TYR A 1 198 ? -0.326 3.546 -14.520 1.00 97.44 198 TYR A CA 1
ATOM 1453 C C . TYR A 1 198 ? -0.881 4.819 -15.150 1.00 97.44 198 TYR A C 1
ATOM 1455 O O . TYR A 1 198 ? -0.742 5.939 -14.645 1.00 97.44 198 TYR A O 1
ATOM 1463 N N . THR A 1 199 ? -1.565 4.615 -16.271 1.00 97.56 199 THR A N 1
ATOM 1464 C CA . THR A 1 199 ? -2.477 5.602 -16.838 1.00 97.56 199 THR A CA 1
ATOM 1465 C C . THR A 1 199 ? -3.810 5.565 -16.089 1.00 97.56 199 THR A C 1
ATOM 1467 O O . THR A 1 199 ? -4.140 4.588 -15.419 1.00 97.56 199 THR A O 1
ATOM 1470 N N . GLU A 1 200 ? -4.628 6.607 -16.237 1.00 97.25 200 GLU A N 1
ATOM 1471 C CA . GLU A 1 200 ? -5.988 6.596 -15.675 1.00 97.25 200 GLU A CA 1
ATOM 1472 C C . GLU A 1 200 ? -6.843 5.456 -16.252 1.00 97.25 200 GLU A C 1
ATOM 1474 O O . GLU A 1 200 ? -7.674 4.893 -15.545 1.00 97.25 200 GLU A O 1
ATOM 1479 N N . ALA A 1 201 ? -6.598 5.074 -17.510 1.00 97.88 201 ALA A N 1
ATOM 1480 C CA . ALA A 1 201 ? -7.253 3.935 -18.142 1.00 97.88 201 ALA A CA 1
ATOM 1481 C C . ALA A 1 201 ? -6.805 2.597 -17.534 1.00 97.88 201 ALA A C 1
ATOM 1483 O O . ALA A 1 201 ? -7.623 1.694 -17.400 1.00 97.88 201 ALA A O 1
ATOM 1484 N N . ASP A 1 202 ? -5.535 2.465 -17.141 1.00 98.00 202 ASP A N 1
ATOM 1485 C CA . ASP A 1 202 ? -5.053 1.273 -16.436 1.00 98.00 202 ASP A CA 1
ATOM 1486 C C . ASP A 1 202 ? -5.698 1.150 -15.054 1.00 98.00 202 ASP A C 1
ATOM 1488 O O . ASP A 1 202 ? -6.178 0.076 -14.704 1.00 98.00 202 ASP A O 1
ATOM 1492 N N . LEU A 1 203 ? -5.762 2.250 -14.293 1.00 98.12 203 LEU A N 1
ATOM 1493 C CA . LEU A 1 203 ? -6.419 2.273 -12.981 1.00 98.12 203 LEU A CA 1
ATOM 1494 C C . LEU A 1 203 ? -7.908 1.920 -13.091 1.00 98.12 203 LEU A C 1
ATOM 1496 O O . LEU A 1 203 ? -8.406 1.121 -12.303 1.00 98.12 203 LEU A O 1
ATOM 1500 N N . GLN A 1 204 ? -8.612 2.494 -14.073 1.00 97.81 204 GLN A N 1
ATOM 1501 C CA . GLN A 1 204 ? -10.035 2.227 -14.286 1.00 97.81 204 GLN A CA 1
ATOM 1502 C C . GLN A 1 204 ? -10.281 0.777 -14.710 1.00 97.81 204 GLN A C 1
ATOM 1504 O O . GLN A 1 204 ? -11.143 0.112 -14.143 1.00 97.81 204 GLN A O 1
ATOM 1509 N N . ARG A 1 205 ? -9.475 0.259 -15.646 1.00 97.50 205 ARG A N 1
ATOM 1510 C CA . ARG A 1 205 ? -9.582 -1.123 -16.135 1.00 97.50 205 ARG A CA 1
ATOM 1511 C C . ARG A 1 205 ? -9.548 -2.133 -14.997 1.00 97.50 205 ARG A C 1
ATOM 1513 O O . ARG A 1 205 ? -10.295 -3.102 -15.037 1.00 97.50 205 ARG A O 1
ATOM 1520 N N . GLN A 1 206 ? -8.691 -1.912 -14.001 1.00 97.38 206 GLN A N 1
ATOM 1521 C CA . GLN A 1 206 ? -8.587 -2.815 -12.858 1.00 97.38 206 GLN A CA 1
ATOM 1522 C C . GLN A 1 206 ? -9.866 -2.886 -12.029 1.00 97.38 206 GLN A C 1
ATOM 1524 O O . GLN A 1 206 ? -10.147 -3.936 -11.465 1.00 97.38 206 GLN A O 1
ATOM 1529 N N . VAL A 1 207 ? -10.634 -1.797 -11.959 1.00 95.88 207 VAL A N 1
ATOM 1530 C CA . VAL A 1 207 ? -11.953 -1.796 -11.320 1.00 95.88 207 VAL A CA 1
ATOM 1531 C C . VAL A 1 207 ? -12.957 -2.495 -12.226 1.00 95.88 207 VAL A C 1
ATOM 1533 O O . VAL A 1 207 ? -13.642 -3.405 -11.773 1.00 95.88 207 VAL A O 1
ATOM 1536 N N . ASP A 1 208 ? -13.010 -2.108 -13.500 1.00 96.00 208 ASP A N 1
ATOM 1537 C CA . ASP A 1 208 ? -14.041 -2.546 -14.448 1.00 96.00 208 ASP A CA 1
ATOM 1538 C C . ASP A 1 208 ? -14.024 -4.055 -14.710 1.00 96.00 208 ASP A C 1
ATOM 1540 O O . ASP A 1 208 ? -15.071 -4.635 -14.938 1.00 96.00 208 ASP A O 1
ATOM 1544 N N . GLN A 1 209 ? -12.855 -4.699 -14.668 1.00 95.69 209 GLN A N 1
ATOM 1545 C CA . GLN A 1 209 ? -12.713 -6.115 -15.029 1.00 95.69 209 GLN A CA 1
ATOM 1546 C C . GLN A 1 209 ? -13.023 -7.101 -13.889 1.00 95.69 209 GLN A C 1
ATOM 1548 O O . GLN A 1 209 ? -12.925 -8.312 -14.084 1.00 95.69 209 GLN A O 1
ATOM 1553 N N . LEU A 1 210 ? -13.301 -6.629 -12.670 1.00 94.81 210 LEU A N 1
ATOM 1554 C CA . LEU A 1 210 ? -13.374 -7.511 -11.499 1.00 94.81 210 LEU A CA 1
ATOM 1555 C C . LEU A 1 210 ? -14.519 -8.518 -11.575 1.00 94.81 210 LEU A C 1
ATOM 1557 O O . LEU A 1 210 ? -14.325 -9.679 -11.219 1.00 94.81 210 LEU A O 1
ATOM 1561 N N . ASP A 1 211 ? -15.703 -8.093 -11.995 1.00 95.75 211 ASP A N 1
ATOM 1562 C CA . ASP A 1 211 ? -16.865 -8.967 -12.151 1.00 95.75 211 ASP A CA 1
ATOM 1563 C C . ASP A 1 211 ? -16.683 -9.952 -13.312 1.00 95.75 211 ASP A C 1
ATOM 1565 O O . ASP A 1 211 ? -17.018 -11.127 -13.164 1.00 95.75 211 ASP A O 1
ATOM 1569 N N . ASP A 1 212 ? -16.048 -9.534 -14.405 1.00 96.69 212 ASP A N 1
ATOM 1570 C CA . ASP A 1 212 ? -15.659 -10.438 -15.494 1.00 96.69 212 ASP A CA 1
ATOM 1571 C C . ASP A 1 212 ? -14.661 -11.516 -15.029 1.00 96.69 212 ASP A C 1
ATOM 1573 O O . ASP A 1 212 ? -14.784 -12.692 -15.385 1.00 96.69 212 ASP A O 1
ATOM 1577 N N . LEU A 1 213 ? -13.667 -11.140 -14.217 1.00 95.88 213 LEU A N 1
ATOM 1578 C CA . LEU A 1 213 ? -12.624 -12.059 -13.746 1.00 95.88 213 LEU A CA 1
ATOM 1579 C C . LEU A 1 213 ? -13.081 -12.951 -12.583 1.00 95.88 213 LEU A C 1
ATOM 1581 O O . LEU A 1 213 ? -12.638 -14.099 -12.475 1.00 95.88 213 LEU A O 1
ATOM 1585 N N . TYR A 1 214 ? -13.933 -12.433 -11.694 1.00 97.06 214 TYR A N 1
ATOM 1586 C CA . TYR A 1 214 ? -14.237 -13.047 -10.394 1.00 97.06 214 TYR A CA 1
ATOM 1587 C C . TYR A 1 214 ? -15.736 -13.152 -10.074 1.00 97.06 214 TYR A C 1
ATOM 1589 O O . TYR A 1 214 ? -16.108 -13.556 -8.968 1.00 97.06 214 TYR A O 1
ATOM 1597 N N . GLY A 1 215 ? -16.617 -12.827 -11.020 1.00 97.62 215 GLY A N 1
ATOM 1598 C CA . GLY A 1 215 ? -18.067 -12.940 -10.875 1.00 97.62 215 GLY A CA 1
ATOM 1599 C C . GLY A 1 215 ? -18.612 -12.111 -9.712 1.00 97.62 215 GLY A C 1
ATOM 1600 O O . GLY A 1 215 ? -18.227 -10.963 -9.494 1.00 97.62 215 GLY A O 1
ATOM 1601 N N . ALA A 1 216 ? -19.498 -12.717 -8.919 1.00 96.94 216 ALA A N 1
ATOM 1602 C CA . ALA A 1 216 ? -20.138 -12.056 -7.780 1.00 96.94 216 ALA A CA 1
ATOM 1603 C C . ALA A 1 216 ? -19.141 -11.550 -6.718 1.00 96.94 216 ALA A C 1
ATOM 1605 O O . ALA A 1 216 ? -19.397 -10.531 -6.084 1.00 96.94 216 ALA A O 1
ATOM 1606 N N . GLU A 1 217 ? -18.002 -12.231 -6.533 1.00 95.81 217 GLU A N 1
ATOM 1607 C CA . GLU A 1 217 ? -16.947 -11.770 -5.618 1.00 95.81 217 GLU A CA 1
ATOM 1608 C C . GLU A 1 217 ? -16.324 -10.461 -6.121 1.00 95.81 217 GLU A C 1
ATOM 1610 O O . GLU A 1 217 ? -16.149 -9.523 -5.345 1.00 95.81 217 GLU A O 1
ATOM 1615 N N . GLY A 1 218 ? -16.046 -10.373 -7.424 1.00 97.62 218 GLY A N 1
ATOM 1616 C CA . GLY A 1 218 ? -15.529 -9.159 -8.052 1.00 97.62 218 GLY A CA 1
ATOM 1617 C C . GLY A 1 218 ? -16.518 -7.999 -7.993 1.00 97.62 218 GLY A C 1
ATOM 1618 O O . GLY A 1 218 ? -16.145 -6.895 -7.597 1.00 97.62 218 GLY A O 1
ATOM 1619 N N . LYS A 1 219 ? -17.797 -8.272 -8.278 1.00 98.06 219 LYS A N 1
ATOM 1620 C CA . LYS A 1 219 ? -18.867 -7.272 -8.173 1.00 98.06 219 LYS A CA 1
ATOM 1621 C C . LYS A 1 219 ? -19.017 -6.723 -6.753 1.00 98.06 219 LYS A C 1
ATOM 1623 O O . LYS A 1 219 ? -19.164 -5.517 -6.578 1.00 98.06 219 LYS A O 1
ATOM 1628 N N . GLN A 1 220 ? -18.919 -7.584 -5.737 1.00 97.88 220 GLN A N 1
ATOM 1629 C CA . GLN A 1 220 ? -18.951 -7.150 -4.338 1.00 97.88 220 GLN A CA 1
ATOM 1630 C C . GLN A 1 220 ? -17.795 -6.194 -4.010 1.00 97.88 220 GLN A C 1
ATOM 1632 O O . GLN A 1 220 ? -18.010 -5.202 -3.324 1.00 97.88 220 GLN A O 1
ATOM 1637 N N . ILE A 1 221 ? -16.585 -6.456 -4.515 1.00 98.25 221 ILE A N 1
ATOM 1638 C CA . ILE A 1 221 ? -15.423 -5.578 -4.297 1.00 98.25 221 ILE A CA 1
ATOM 1639 C C . ILE A 1 221 ? -15.628 -4.214 -4.970 1.00 98.25 221 ILE A C 1
ATOM 1641 O O . ILE A 1 221 ? -15.282 -3.193 -4.377 1.00 98.25 221 ILE A O 1
ATOM 1645 N N . GLN A 1 222 ? -16.206 -4.181 -6.176 1.00 98.31 222 GLN A N 1
ATOM 1646 C CA . GLN A 1 222 ? -16.568 -2.928 -6.851 1.00 98.31 222 GLN A CA 1
ATOM 1647 C C . GLN A 1 222 ? -17.580 -2.122 -6.020 1.00 98.31 222 GLN A C 1
ATOM 1649 O O . GLN A 1 222 ? -17.386 -0.923 -5.816 1.00 98.31 222 GLN A O 1
ATOM 1654 N N . ASP A 1 223 ? -18.621 -2.782 -5.501 1.00 98.56 223 ASP A N 1
ATOM 1655 C CA . ASP A 1 223 ? -19.660 -2.148 -4.679 1.00 98.56 223 ASP A CA 1
ATOM 1656 C C . ASP A 1 223 ? -19.109 -1.635 -3.343 1.00 98.56 223 ASP A C 1
ATOM 1658 O O . ASP A 1 223 ? -19.421 -0.517 -2.925 1.00 98.56 223 ASP A O 1
ATOM 1662 N N . ASP A 1 224 ? -18.238 -2.417 -2.703 1.00 98.69 224 ASP A N 1
ATOM 1663 C CA . ASP A 1 224 ? -17.575 -2.032 -1.460 1.00 98.69 224 ASP A CA 1
ATOM 1664 C C . ASP A 1 224 ? -16.670 -0.808 -1.674 1.00 98.69 224 ASP A C 1
ATOM 1666 O O . ASP A 1 224 ? -16.710 0.142 -0.889 1.00 98.69 224 ASP A O 1
ATOM 1670 N N . ALA A 1 225 ? -15.899 -0.785 -2.767 1.00 98.56 225 ALA A N 1
ATOM 1671 C CA . ALA A 1 225 ? -15.041 0.344 -3.117 1.00 98.56 225 ALA A CA 1
ATOM 1672 C C . ALA A 1 225 ? -15.846 1.613 -3.437 1.00 98.56 225 ALA A C 1
ATOM 1674 O O . ALA A 1 225 ? -15.440 2.704 -3.033 1.00 98.56 225 ALA A O 1
ATOM 1675 N N . ALA A 1 226 ? -16.983 1.488 -4.129 1.00 98.75 226 ALA A N 1
ATOM 1676 C CA . ALA A 1 226 ? -17.866 2.616 -4.415 1.00 98.75 226 ALA A CA 1
ATOM 1677 C C . ALA A 1 226 ? -18.437 3.219 -3.122 1.00 98.75 226 ALA A C 1
ATOM 1679 O O . ALA A 1 226 ? -18.281 4.415 -2.881 1.00 98.75 226 ALA A O 1
ATOM 1680 N N . ALA A 1 227 ? -18.997 2.386 -2.239 1.00 98.88 227 ALA A N 1
ATOM 1681 C CA . ALA A 1 227 ? -19.541 2.843 -0.962 1.00 98.88 227 ALA A CA 1
ATOM 1682 C C . ALA A 1 227 ? -18.465 3.467 -0.054 1.00 98.88 227 ALA A C 1
ATOM 1684 O O . ALA A 1 227 ? -18.713 4.485 0.592 1.00 98.88 227 ALA A O 1
ATOM 1685 N N . TYR A 1 228 ? -17.258 2.896 -0.034 1.00 98.88 228 TYR A N 1
ATOM 1686 C CA . TYR A 1 228 ? -16.104 3.463 0.667 1.00 98.88 228 TYR A CA 1
ATOM 1687 C C . TYR A 1 228 ? -15.726 4.855 0.141 1.00 98.88 228 TYR A C 1
ATOM 1689 O O . TYR A 1 228 ? -15.551 5.790 0.925 1.00 98.88 228 TYR A O 1
ATOM 1697 N N . VAL A 1 229 ? -15.660 5.024 -1.182 1.00 98.94 229 VAL A N 1
ATOM 1698 C CA . VAL A 1 229 ? -15.385 6.321 -1.817 1.00 98.94 229 VAL A CA 1
ATOM 1699 C C . VAL A 1 229 ? -16.482 7.345 -1.513 1.00 98.94 229 VAL A C 1
ATOM 1701 O O . VAL A 1 229 ? -16.160 8.498 -1.218 1.00 98.94 229 VAL A O 1
ATOM 1704 N N . ASP A 1 230 ? -17.753 6.940 -1.505 1.00 98.94 230 ASP A N 1
ATOM 1705 C CA . ASP A 1 230 ? -18.866 7.811 -1.108 1.00 98.94 230 ASP A CA 1
ATOM 1706 C C . ASP A 1 230 ? -18.695 8.328 0.329 1.00 98.94 230 ASP A C 1
ATOM 1708 O O . ASP A 1 230 ? -18.936 9.505 0.599 1.00 98.94 230 ASP A O 1
ATOM 1712 N N . GLY A 1 231 ? -18.207 7.478 1.238 1.00 98.94 231 GLY A N 1
ATOM 1713 C CA . GLY A 1 231 ? -17.883 7.847 2.618 1.00 98.94 231 GLY A CA 1
ATOM 1714 C C . GLY A 1 231 ? -16.788 8.907 2.722 1.00 98.94 231 GLY A C 1
ATOM 1715 O O . GLY A 1 231 ? -16.949 9.903 3.433 1.00 98.94 231 GLY A O 1
ATOM 1716 N N . ILE A 1 232 ? -15.695 8.730 1.972 1.00 98.94 232 ILE A N 1
ATOM 1717 C CA . ILE A 1 232 ? -14.608 9.722 1.892 1.00 98.94 232 ILE A CA 1
ATOM 1718 C C . ILE A 1 232 ? -15.152 11.050 1.355 1.00 98.94 232 ILE A C 1
ATOM 1720 O O . ILE A 1 232 ? -14.891 12.114 1.919 1.00 98.94 232 ILE A O 1
ATOM 1724 N N . ASN A 1 233 ? -15.935 10.997 0.278 1.00 98.88 233 ASN A N 1
ATOM 1725 C CA . ASN A 1 233 ? -16.480 12.183 -0.374 1.00 98.88 233 ASN A CA 1
ATOM 1726 C C . ASN A 1 233 ? -17.489 12.932 0.499 1.00 98.88 233 ASN A C 1
ATOM 1728 O O . ASN A 1 233 ? -17.505 14.164 0.479 1.00 98.88 233 ASN A O 1
ATOM 1732 N N . ALA A 1 234 ? -18.275 12.223 1.310 1.00 98.88 234 ALA A N 1
ATOM 1733 C CA . ALA A 1 234 ? -19.140 12.840 2.307 1.00 98.88 234 ALA A CA 1
ATOM 1734 C C . ALA A 1 234 ? -18.327 13.608 3.365 1.00 98.88 234 ALA A C 1
ATOM 1736 O O . ALA A 1 234 ? -18.665 14.748 3.691 1.00 98.88 234 ALA A O 1
ATOM 1737 N N . TYR A 1 235 ? -17.211 13.044 3.846 1.00 98.75 235 TYR A N 1
ATOM 1738 C CA . TYR A 1 235 ? -16.313 13.766 4.752 1.00 98.75 235 TYR A CA 1
ATOM 1739 C C . TYR A 1 235 ? -15.701 15.007 4.082 1.00 98.75 235 TYR A C 1
ATOM 1741 O O . TYR A 1 235 ? -15.704 16.089 4.668 1.00 98.75 235 TYR A O 1
ATOM 1749 N N . ILE A 1 236 ? -15.231 14.889 2.833 1.00 98.69 236 ILE A N 1
ATOM 1750 C CA . ILE A 1 236 ? -14.683 16.020 2.062 1.00 98.69 236 ILE A CA 1
ATOM 1751 C C . ILE A 1 236 ? -15.717 17.140 1.910 1.00 98.69 236 ILE A C 1
ATOM 1753 O O . ILE A 1 236 ? -15.384 18.310 2.101 1.00 98.69 236 ILE A O 1
ATOM 1757 N N . ALA A 1 237 ? -16.967 16.802 1.580 1.00 98.50 237 ALA A N 1
ATOM 1758 C CA . ALA A 1 237 ? -18.048 17.777 1.466 1.00 98.50 237 ALA A CA 1
ATOM 1759 C C . ALA A 1 237 ? -18.274 18.523 2.792 1.00 98.50 237 ALA A C 1
ATOM 1761 O O . ALA A 1 237 ? -18.336 19.753 2.800 1.00 98.50 237 ALA A O 1
ATOM 1762 N N . ASN A 1 238 ? -18.292 17.801 3.916 1.00 97.88 238 ASN A N 1
ATOM 1763 C CA . ASN A 1 238 ? -18.409 18.401 5.244 1.00 97.88 238 ASN A CA 1
ATOM 1764 C C . ASN A 1 238 ? -17.206 19.290 5.590 1.00 97.88 238 ASN A C 1
ATOM 1766 O O . ASN A 1 238 ? -17.388 20.383 6.123 1.00 97.88 238 ASN A O 1
ATOM 1770 N N . ALA A 1 239 ? -15.985 18.875 5.245 1.00 97.38 239 ALA A N 1
ATOM 1771 C CA . ALA A 1 239 ? -14.774 19.654 5.497 1.00 97.38 239 ALA A CA 1
ATOM 1772 C C . ALA A 1 239 ? -14.694 20.945 4.674 1.00 97.38 239 ALA A C 1
ATOM 1774 O O . ALA A 1 239 ? -14.152 21.944 5.144 1.00 97.38 239 ALA A O 1
ATOM 1775 N N . LYS A 1 240 ? -15.277 20.962 3.470 1.00 96.25 240 LYS A N 1
ATOM 1776 C CA . LYS A 1 240 ? -15.405 22.185 2.661 1.00 96.25 240 LYS A CA 1
ATOM 1777 C C . LYS A 1 240 ? -16.371 23.204 3.277 1.00 96.25 240 LYS A C 1
ATOM 1779 O O . LYS A 1 240 ? -16.233 24.394 3.012 1.00 96.25 240 LYS A O 1
ATOM 1784 N N . ILE A 1 241 ? -17.322 22.751 4.095 1.00 96.69 241 ILE A N 1
ATOM 1785 C CA . ILE A 1 241 ? -18.294 23.608 4.794 1.00 96.69 241 ILE A CA 1
ATOM 1786 C C . ILE A 1 241 ? -17.769 24.022 6.176 1.00 96.69 241 ILE A C 1
ATOM 1788 O O . ILE A 1 241 ? -17.941 25.169 6.582 1.00 96.69 241 ILE A O 1
ATOM 1792 N N . 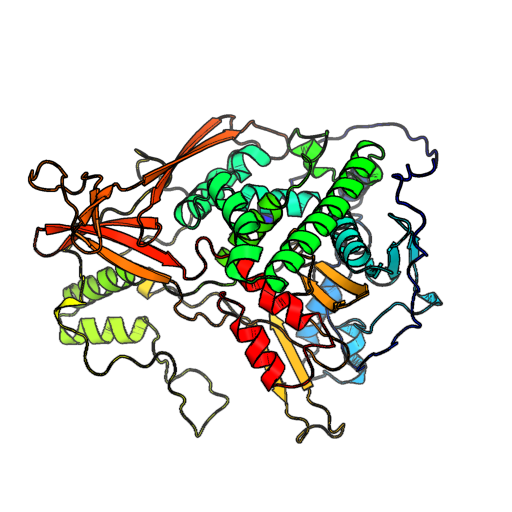ASN A 1 242 ? -17.117 23.104 6.894 1.00 96.06 242 ASN A N 1
ATOM 1793 C CA . ASN A 1 242 ? -16.568 23.325 8.227 1.00 96.06 242 ASN A CA 1
ATOM 1794 C C . ASN A 1 242 ? -15.027 23.258 8.212 1.00 96.06 242 ASN A C 1
ATOM 1796 O O . ASN A 1 242 ? -14.465 22.159 8.260 1.00 96.06 242 ASN A O 1
ATOM 1800 N N . PRO A 1 243 ? -14.331 24.411 8.254 1.00 92.06 243 PRO A N 1
ATOM 1801 C CA . PRO A 1 243 ? -12.869 24.469 8.268 1.00 92.06 243 PRO A CA 1
ATOM 1802 C C . PRO A 1 243 ? -12.199 23.716 9.427 1.00 92.06 243 PRO A C 1
ATOM 1804 O O . PRO A 1 243 ? -11.019 23.393 9.328 1.00 92.06 243 PRO A O 1
ATOM 1807 N N . LEU A 1 244 ? -12.914 23.409 10.518 1.00 95.38 244 LEU A N 1
ATOM 1808 C CA . LEU A 1 244 ? -12.369 22.618 11.631 1.00 95.38 244 LEU A CA 1
ATOM 1809 C C . LEU A 1 244 ? -12.120 21.149 11.261 1.00 95.38 244 LEU A C 1
ATOM 1811 O O . LEU A 1 244 ? -11.350 20.477 11.945 1.00 95.38 244 LEU A O 1
ATOM 1815 N N . LEU A 1 245 ? -12.759 20.660 10.196 1.00 96.62 245 LEU A N 1
ATOM 1816 C CA . LEU A 1 245 ? -12.580 19.308 9.663 1.00 96.62 245 LEU A CA 1
ATOM 1817 C C . LEU A 1 245 ? -11.532 19.256 8.537 1.00 96.62 245 LEU A C 1
ATOM 1819 O O . LEU A 1 245 ? -11.142 18.169 8.108 1.00 96.62 245 LEU A O 1
ATOM 1823 N N . MET A 1 246 ? -11.085 20.415 8.041 1.00 97.38 246 MET A N 1
ATOM 1824 C CA . MET A 1 246 ? -10.114 20.514 6.954 1.00 97.38 246 MET A CA 1
ATOM 1825 C C . MET A 1 246 ? -8.677 20.506 7.506 1.00 97.38 246 MET A C 1
ATOM 1827 O O . MET A 1 246 ? -8.348 21.351 8.346 1.00 97.38 246 MET A O 1
ATOM 1831 N N . PRO A 1 247 ? -7.796 19.610 7.023 1.00 96.06 247 PRO A N 1
ATOM 1832 C CA . PRO A 1 247 ? -6.374 19.649 7.358 1.00 96.06 247 PRO A CA 1
ATOM 1833 C C . PRO A 1 247 ? -5.715 20.968 6.920 1.00 96.06 247 PRO A C 1
ATOM 1835 O O . PRO A 1 247 ? -5.904 21.430 5.791 1.00 96.06 247 PRO A O 1
ATOM 1838 N N . ALA A 1 248 ? -4.930 21.581 7.805 1.00 93.19 248 ALA A N 1
ATOM 1839 C CA . ALA A 1 248 ? -4.248 22.853 7.571 1.00 93.19 248 ALA A CA 1
ATOM 1840 C C . ALA A 1 248 ? -3.143 22.743 6.509 1.00 93.19 248 ALA A C 1
ATOM 1842 O O . ALA A 1 248 ? -2.805 23.729 5.850 1.00 93.19 248 ALA A O 1
ATOM 1843 N N . GLU A 1 249 ? -2.609 21.540 6.309 1.00 92.12 249 GLU A N 1
ATOM 1844 C CA . GLU A 1 249 ? -1.578 21.222 5.328 1.00 92.12 249 GLU A CA 1
ATOM 1845 C C . GLU A 1 249 ? -2.017 21.592 3.907 1.00 92.12 249 GLU A C 1
ATOM 1847 O O . GLU A 1 249 ? -1.209 22.098 3.129 1.00 92.12 249 GLU A O 1
ATOM 1852 N N . TYR A 1 250 ? -3.310 21.448 3.588 1.00 94.88 250 TYR A N 1
ATOM 1853 C CA . TYR A 1 250 ? -3.868 21.869 2.302 1.00 94.88 250 TYR A CA 1
ATOM 1854 C C . TYR A 1 250 ? -3.651 23.359 2.036 1.00 94.88 250 TYR A C 1
ATOM 1856 O O . TYR A 1 250 ? -3.220 23.733 0.947 1.00 94.88 250 TYR A O 1
ATOM 1864 N N . ALA A 1 251 ? -3.900 24.225 3.022 1.00 90.94 251 ALA A N 1
ATOM 1865 C CA . ALA A 1 251 ? -3.648 25.655 2.872 1.00 90.94 251 ALA A CA 1
ATOM 1866 C C . ALA A 1 251 ? -2.149 25.943 2.692 1.00 90.94 251 ALA A C 1
ATOM 1868 O O . ALA A 1 251 ? -1.776 26.773 1.861 1.00 90.94 251 ALA A O 1
ATOM 1869 N N . ALA A 1 252 ? -1.291 25.218 3.411 1.00 86.75 252 ALA A N 1
ATOM 1870 C CA . ALA A 1 252 ? 0.151 25.426 3.382 1.00 86.75 252 ALA A CA 1
ATOM 1871 C C . ALA A 1 252 ? 0.805 25.065 2.032 1.00 86.75 252 ALA A C 1
ATOM 1873 O O . ALA A 1 252 ? 1.773 25.712 1.627 1.00 86.75 252 ALA A O 1
ATOM 1874 N N . ILE A 1 253 ? 0.235 24.105 1.296 1.00 88.81 253 ILE A N 1
ATOM 1875 C CA . ILE A 1 253 ? 0.647 23.764 -0.079 1.00 88.81 253 ILE A CA 1
ATOM 1876 C C . ILE A 1 253 ? -0.130 24.542 -1.160 1.00 88.81 253 ILE A C 1
ATOM 1878 O O . ILE A 1 253 ? -0.108 24.176 -2.333 1.00 88.81 253 ILE A O 1
ATOM 1882 N N . GLY A 1 254 ? -0.844 25.612 -0.787 1.00 88.38 254 GLY A N 1
ATOM 1883 C CA . GLY A 1 254 ? -1.579 26.465 -1.729 1.00 88.38 254 GLY A CA 1
ATOM 1884 C C . GLY A 1 254 ? -2.891 25.866 -2.252 1.00 88.38 254 GLY A C 1
ATOM 1885 O O . GLY A 1 254 ? -3.406 26.307 -3.277 1.00 88.38 254 GLY A O 1
ATOM 1886 N N . ARG A 1 255 ? -3.453 24.871 -1.558 1.00 92.19 255 ARG A N 1
ATOM 1887 C CA . ARG A 1 255 ? -4.684 24.143 -1.912 1.00 92.19 255 ARG A CA 1
ATOM 1888 C C . ARG A 1 255 ? -5.771 24.301 -0.844 1.00 92.19 255 ARG A C 1
ATOM 1890 O O . ARG A 1 255 ? -6.423 23.334 -0.476 1.00 92.19 255 ARG A O 1
ATOM 1897 N N . ALA A 1 256 ? -6.000 25.518 -0.347 1.00 89.50 256 ALA A N 1
ATOM 1898 C CA . ALA A 1 256 ? -6.915 25.783 0.776 1.00 89.50 256 ALA A CA 1
ATOM 1899 C C . ALA A 1 256 ? -8.370 25.289 0.583 1.00 89.50 256 ALA A C 1
ATOM 1901 O O . ALA A 1 256 ? -9.082 25.111 1.565 1.00 89.50 256 ALA A O 1
ATOM 1902 N N . GLY A 1 257 ? -8.807 25.032 -0.657 1.00 90.62 257 GLY A N 1
ATOM 1903 C CA . GLY A 1 257 ? -10.104 24.407 -0.957 1.00 90.62 257 GLY A CA 1
ATOM 1904 C C . GLY A 1 257 ? -10.196 22.911 -0.616 1.00 90.62 257 GLY A C 1
ATOM 1905 O O . GLY A 1 257 ? -11.266 22.320 -0.770 1.00 90.62 257 GLY A O 1
ATOM 1906 N N . GLY A 1 258 ? -9.101 22.299 -0.158 1.00 94.31 258 GLY A N 1
ATOM 1907 C CA . GLY A 1 258 ? -9.025 20.880 0.160 1.00 94.31 258 GLY A CA 1
ATOM 1908 C C . GLY A 1 258 ? -8.843 19.993 -1.077 1.00 94.31 258 GLY A C 1
ATOM 1909 O O . GLY A 1 258 ? -8.479 20.479 -2.152 1.00 94.31 258 GLY A O 1
ATOM 1910 N N . PRO A 1 259 ? -9.076 18.681 -0.933 1.00 96.44 259 PRO A N 1
ATOM 1911 C CA . PRO A 1 259 ? -8.877 17.724 -2.009 1.00 96.44 259 PRO A CA 1
ATOM 1912 C C . PRO A 1 259 ? -10.004 17.754 -3.048 1.00 96.44 259 PRO A C 1
ATOM 1914 O O . PRO A 1 259 ? -11.158 18.116 -2.770 1.00 96.44 259 PRO A O 1
ATOM 1917 N N . GLU A 1 260 ? -9.673 17.289 -4.252 1.00 96.44 260 GLU A N 1
ATOM 1918 C CA . GLU A 1 260 ? -10.678 16.876 -5.232 1.00 96.44 260 GLU A CA 1
ATOM 1919 C C . GLU A 1 260 ? -11.414 15.619 -4.746 1.00 96.44 260 GLU A C 1
ATOM 1921 O O . GLU A 1 260 ? -10.798 14.807 -4.035 1.00 96.44 260 GLU A O 1
ATOM 1926 N N . PRO A 1 261 ? -12.692 15.424 -5.134 1.00 98.12 261 PRO A N 1
ATOM 1927 C CA . PRO A 1 261 ? -13.429 14.209 -4.814 1.00 98.12 261 PRO A CA 1
ATOM 1928 C C . PRO A 1 261 ? -12.639 12.948 -5.175 1.00 98.12 261 PRO A C 1
ATOM 1930 O O . PRO A 1 261 ? -11.959 12.879 -6.200 1.00 98.12 261 PRO A O 1
ATOM 1933 N N . TRP A 1 262 ? -12.720 11.955 -4.304 1.00 98.56 262 TRP A N 1
ATOM 1934 C CA . TRP A 1 262 ? -12.165 10.631 -4.514 1.00 98.56 262 TRP A CA 1
ATOM 1935 C C . TRP A 1 262 ? -13.002 9.832 -5.513 1.00 98.56 262 TRP A C 1
ATOM 1937 O O . TRP A 1 262 ? -14.213 10.005 -5.648 1.00 98.56 262 TRP A O 1
ATOM 1947 N N . SER A 1 263 ? -12.325 8.920 -6.195 1.00 98.50 263 SER A N 1
ATOM 1948 C CA . SER A 1 263 ? -12.862 7.924 -7.113 1.00 98.50 263 SER A CA 1
ATOM 1949 C C . SER A 1 263 ? -12.254 6.555 -6.798 1.00 98.50 263 SER A C 1
ATOM 1951 O O . SER A 1 263 ? -11.223 6.455 -6.133 1.00 98.50 263 SER A O 1
ATOM 1953 N N . THR A 1 264 ? -12.832 5.476 -7.322 1.00 98.12 264 THR A N 1
ATOM 1954 C CA . THR A 1 264 ? -12.285 4.117 -7.137 1.00 98.12 264 THR A CA 1
ATOM 1955 C C . THR A 1 264 ? -10.864 3.968 -7.697 1.00 98.12 264 THR A C 1
ATOM 1957 O O . THR A 1 264 ? -10.060 3.217 -7.150 1.00 98.12 264 THR A O 1
ATOM 1960 N N . ARG A 1 265 ? -10.492 4.757 -8.713 1.00 98.31 265 ARG A N 1
ATOM 1961 C CA . ARG A 1 265 ? -9.116 4.828 -9.236 1.00 98.31 265 ARG A CA 1
ATOM 1962 C C . ARG A 1 265 ? -8.106 5.295 -8.186 1.00 98.31 265 ARG A C 1
ATOM 1964 O O . ARG A 1 265 ? -6.965 4.844 -8.211 1.00 98.31 265 ARG A O 1
ATOM 1971 N N . ASP A 1 266 ? -8.512 6.160 -7.255 1.00 98.50 266 ASP A N 1
ATOM 1972 C CA . ASP A 1 266 ? -7.647 6.626 -6.162 1.00 98.50 266 ASP A CA 1
ATOM 1973 C C . ASP A 1 266 ? -7.318 5.511 -5.172 1.00 98.50 266 ASP A C 1
ATOM 1975 O O . ASP A 1 266 ? -6.185 5.425 -4.689 1.00 98.50 266 ASP A O 1
ATOM 1979 N N . VAL A 1 267 ? -8.279 4.614 -4.937 1.00 98.25 267 VAL A N 1
ATOM 1980 C CA . VAL A 1 267 ? -8.079 3.401 -4.136 1.00 98.25 267 VAL A CA 1
ATOM 1981 C C . VAL A 1 267 ? -7.046 2.501 -4.818 1.00 98.25 267 VAL A C 1
ATOM 1983 O O . VAL A 1 267 ? -6.116 2.032 -4.166 1.00 98.25 267 VAL A O 1
ATOM 1986 N N . ILE A 1 268 ? -7.136 2.327 -6.143 1.00 97.69 268 ILE A N 1
ATOM 1987 C CA . ILE A 1 268 ? -6.195 1.485 -6.902 1.00 97.69 268 ILE A CA 1
ATOM 1988 C C . ILE A 1 268 ? -4.794 2.105 -6.934 1.00 97.69 268 ILE A C 1
ATOM 1990 O O . ILE A 1 268 ? -3.811 1.407 -6.694 1.00 97.69 268 ILE A O 1
ATOM 1994 N N . ALA A 1 269 ? -4.683 3.417 -7.160 1.00 98.00 269 ALA A N 1
ATOM 1995 C CA . ALA A 1 269 ? -3.400 4.122 -7.118 1.00 98.00 269 ALA A CA 1
ATOM 1996 C C . ALA A 1 269 ? -2.724 3.992 -5.741 1.00 98.00 269 ALA A C 1
ATOM 1998 O O . ALA A 1 269 ? -1.517 3.752 -5.655 1.00 98.00 269 ALA A O 1
ATOM 1999 N N . THR A 1 270 ? -3.509 4.090 -4.666 1.00 97.12 270 THR A N 1
ATOM 2000 C CA . THR A 1 270 ? -3.024 3.905 -3.292 1.00 97.12 270 THR A CA 1
ATOM 2001 C C . THR A 1 270 ? -2.594 2.457 -3.040 1.00 97.12 270 THR A C 1
ATOM 2003 O O . THR A 1 270 ? -1.500 2.226 -2.523 1.00 97.12 270 THR A O 1
ATOM 2006 N N . ALA A 1 271 ? -3.392 1.470 -3.464 1.00 95.06 271 ALA A N 1
ATOM 2007 C CA . ALA A 1 271 ? -3.048 0.051 -3.362 1.00 95.06 271 ALA A CA 1
ATOM 2008 C C . ALA A 1 271 ? -1.743 -0.280 -4.103 1.00 95.06 271 ALA A C 1
ATOM 2010 O O . ALA A 1 271 ? -0.877 -0.960 -3.552 1.00 95.06 271 ALA A O 1
ATOM 2011 N N . ALA A 1 272 ? -1.565 0.259 -5.313 1.00 93.19 272 ALA A N 1
ATOM 2012 C CA . ALA A 1 272 ? -0.360 0.087 -6.116 1.00 93.19 272 ALA A CA 1
ATOM 2013 C C . ALA A 1 272 ? 0.900 0.604 -5.409 1.00 93.19 272 ALA A C 1
ATOM 2015 O O . ALA A 1 272 ? 1.945 -0.051 -5.441 1.00 93.19 272 ALA A O 1
ATOM 2016 N N . LEU A 1 273 ? 0.802 1.764 -4.753 1.00 93.06 273 LEU A N 1
ATOM 2017 C CA . LEU A 1 273 ? 1.890 2.338 -3.967 1.00 93.06 273 LEU A CA 1
ATOM 2018 C C . LEU A 1 273 ? 2.216 1.471 -2.747 1.00 93.06 273 LEU A C 1
ATOM 2020 O O . LEU A 1 273 ? 3.359 1.057 -2.572 1.00 93.06 273 LEU A O 1
ATOM 2024 N N . VAL A 1 274 ? 1.214 1.171 -1.917 1.00 90.00 274 VAL A N 1
ATOM 2025 C CA . VAL A 1 274 ? 1.382 0.396 -0.678 1.00 90.00 274 VAL A CA 1
ATOM 2026 C C . VAL A 1 274 ? 1.944 -0.995 -0.978 1.00 90.00 274 VAL A C 1
ATOM 2028 O O . VAL A 1 274 ? 2.942 -1.407 -0.383 1.00 90.00 274 VAL A O 1
ATOM 2031 N N . GLY A 1 275 ? 1.362 -1.694 -1.953 1.00 86.81 275 GLY A N 1
ATOM 2032 C CA . GLY A 1 275 ? 1.840 -2.990 -2.420 1.00 86.81 275 GLY A CA 1
ATOM 2033 C C . GLY A 1 275 ? 3.245 -2.924 -3.021 1.00 86.81 275 GLY A C 1
ATOM 2034 O O . GLY A 1 275 ? 4.068 -3.804 -2.781 1.00 86.81 275 GLY A O 1
ATOM 2035 N N . GLY A 1 276 ? 3.564 -1.846 -3.741 1.00 84.75 276 GLY A N 1
ATOM 2036 C CA . GLY A 1 276 ? 4.897 -1.589 -4.286 1.00 84.75 276 GLY A CA 1
ATOM 2037 C C . GLY A 1 276 ? 5.967 -1.241 -3.242 1.00 84.75 276 GLY A C 1
ATOM 2038 O O . GLY A 1 276 ? 7.155 -1.358 -3.551 1.00 84.75 276 GLY A O 1
ATOM 2039 N N . ILE A 1 277 ? 5.576 -0.831 -2.031 1.00 81.88 277 ILE A N 1
ATOM 2040 C CA . ILE A 1 277 ? 6.488 -0.550 -0.912 1.00 81.88 277 ILE A CA 1
ATOM 2041 C C . ILE A 1 277 ? 6.669 -1.792 -0.037 1.00 81.88 277 ILE A C 1
ATOM 2043 O O . ILE A 1 277 ? 7.803 -2.179 0.236 1.00 81.88 277 ILE A O 1
ATOM 2047 N N . PHE A 1 278 ? 5.570 -2.404 0.408 1.00 81.50 278 PHE A N 1
ATOM 2048 C CA . PHE A 1 278 ? 5.603 -3.441 1.445 1.00 81.50 278 PHE A CA 1
ATOM 2049 C C . PHE A 1 278 ? 5.427 -4.860 0.904 1.00 81.50 278 PHE A C 1
ATOM 2051 O O . PHE A 1 278 ? 5.876 -5.808 1.537 1.00 81.50 278 PHE A O 1
ATOM 2058 N N . GLY A 1 279 ? 4.772 -5.007 -0.246 1.00 82.62 279 GLY A N 1
ATOM 2059 C CA . GLY A 1 279 ? 4.297 -6.282 -0.778 1.00 82.62 279 GLY A CA 1
ATOM 2060 C C . GLY A 1 279 ? 5.066 -6.781 -1.996 1.00 82.62 279 GLY A C 1
ATOM 2061 O O . GLY A 1 279 ? 4.488 -7.520 -2.794 1.00 82.62 279 GLY A O 1
ATOM 2062 N N . LYS A 1 280 ? 6.331 -6.369 -2.176 1.00 84.50 280 LYS A N 1
ATOM 2063 C CA . LYS A 1 280 ? 7.184 -6.783 -3.302 1.00 84.50 280 LYS A CA 1
ATOM 2064 C C . LYS A 1 280 ? 8.490 -7.444 -2.864 1.00 84.50 280 LYS A C 1
ATOM 2066 O O . LYS A 1 280 ? 9.056 -7.108 -1.829 1.00 84.50 280 LYS A O 1
ATOM 2071 N N . GLY A 1 281 ? 8.993 -8.331 -3.713 1.00 84.12 281 GLY A N 1
ATOM 2072 C CA . GLY A 1 281 ? 10.301 -8.965 -3.596 1.00 84.12 281 GLY A CA 1
ATOM 2073 C C . GLY A 1 281 ? 10.751 -9.473 -4.964 1.00 84.12 281 GLY A C 1
ATOM 2074 O O . GLY A 1 281 ? 9.916 -9.723 -5.835 1.00 84.12 281 GLY A O 1
ATOM 2075 N N . GLY A 1 282 ? 12.065 -9.566 -5.168 1.00 86.00 282 GLY A N 1
ATOM 2076 C CA . GLY A 1 282 ? 12.650 -9.931 -6.461 1.00 86.00 282 GLY A CA 1
ATOM 2077 C C . GLY A 1 282 ? 12.932 -8.753 -7.396 1.00 86.00 282 GLY A C 1
ATOM 2078 O O . GLY A 1 282 ? 12.930 -7.591 -6.985 1.00 86.00 282 GLY A O 1
ATOM 2079 N N . GLY A 1 283 ? 13.195 -9.063 -8.666 1.00 88.06 283 GLY A N 1
ATOM 2080 C CA . GLY A 1 283 ? 13.422 -8.082 -9.730 1.00 88.06 283 GLY A CA 1
ATOM 2081 C C . GLY A 1 283 ? 14.858 -7.575 -9.860 1.00 88.06 283 GLY A C 1
ATOM 2082 O O . GLY A 1 283 ? 15.133 -6.745 -10.720 1.00 88.06 283 GLY A O 1
ATOM 2083 N N . GLU A 1 284 ? 15.798 -8.023 -9.033 1.00 86.69 284 GLU A N 1
AT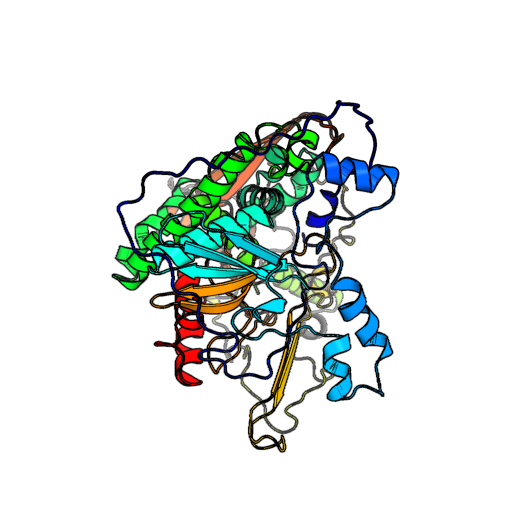OM 2084 C CA . GLU A 1 284 ? 17.191 -7.550 -9.048 1.00 86.69 284 GLU A CA 1
ATOM 2085 C C . GLU A 1 284 ? 18.122 -8.429 -9.906 1.00 86.69 284 GLU A C 1
ATOM 2087 O O . GLU A 1 284 ? 19.345 -8.384 -9.772 1.00 86.69 284 GLU A O 1
ATOM 2092 N N . GLU A 1 285 ? 17.589 -9.250 -10.815 1.00 89.62 285 GLU A N 1
ATOM 2093 C CA . GLU A 1 285 ? 18.378 -10.248 -11.548 1.00 89.62 285 GLU A CA 1
ATOM 2094 C C . GLU A 1 285 ? 19.373 -9.626 -12.529 1.00 89.62 285 GLU A C 1
ATOM 2096 O O . GLU A 1 285 ? 20.476 -10.155 -12.685 1.00 89.62 285 GLU A O 1
ATOM 2101 N N . LEU A 1 286 ? 19.033 -8.498 -13.167 1.00 91.81 286 LEU A N 1
ATOM 2102 C CA . LEU A 1 286 ? 19.972 -7.783 -14.040 1.00 91.81 286 LEU A CA 1
ATOM 2103 C C . LEU A 1 286 ? 21.152 -7.215 -13.239 1.00 91.81 286 LEU A C 1
ATOM 2105 O O . LEU A 1 286 ? 22.302 -7.368 -13.649 1.00 91.81 286 LEU A O 1
ATOM 2109 N N . ASP A 1 287 ? 20.886 -6.604 -12.087 1.00 89.06 287 ASP A N 1
ATOM 2110 C CA . ASP A 1 287 ? 21.934 -6.034 -11.236 1.00 89.06 287 ASP A CA 1
ATOM 2111 C C . ASP A 1 287 ? 22.768 -7.143 -10.577 1.00 89.06 287 ASP A C 1
ATOM 2113 O O . ASP A 1 287 ? 24.000 -7.090 -10.578 1.00 89.06 287 ASP A O 1
ATOM 2117 N N . SER A 1 288 ? 22.126 -8.243 -10.174 1.00 88.94 288 SER A N 1
ATOM 2118 C CA . SER A 1 288 ? 22.804 -9.460 -9.724 1.00 88.94 288 SER A CA 1
ATOM 2119 C C . SER A 1 288 ? 23.686 -10.079 -10.818 1.00 88.94 288 SER A C 1
ATOM 2121 O O . SER A 1 288 ? 24.790 -10.548 -10.530 1.00 88.94 288 SER A O 1
ATOM 2123 N N . ALA A 1 289 ? 23.255 -10.052 -12.086 1.00 90.56 289 ALA A N 1
ATOM 2124 C CA . ALA A 1 289 ? 24.048 -10.517 -13.223 1.00 90.56 289 ALA A CA 1
ATOM 2125 C C . ALA A 1 289 ? 25.292 -9.647 -13.458 1.00 90.56 289 ALA A C 1
ATOM 2127 O O . ALA A 1 289 ? 26.371 -10.187 -13.725 1.00 90.56 289 ALA A O 1
ATOM 2128 N N . LEU A 1 290 ? 25.171 -8.324 -13.318 1.00 91.31 290 LEU A N 1
ATOM 2129 C CA . LEU A 1 290 ? 26.300 -7.394 -13.405 1.00 91.31 290 LEU A CA 1
ATOM 2130 C C . LEU A 1 290 ? 27.299 -7.616 -12.260 1.00 91.31 290 LEU A C 1
ATOM 2132 O O . LEU A 1 290 ? 28.499 -7.755 -12.517 1.00 91.31 290 LEU A O 1
ATOM 2136 N N . ALA A 1 291 ? 26.812 -7.759 -11.023 1.00 90.31 291 ALA A N 1
ATOM 2137 C CA . ALA A 1 291 ? 27.641 -8.087 -9.863 1.00 90.31 291 ALA A CA 1
ATOM 2138 C C . ALA A 1 291 ? 28.360 -9.437 -10.041 1.00 90.31 291 ALA A C 1
ATOM 2140 O O . ALA A 1 291 ? 29.559 -9.557 -9.781 1.00 90.31 291 ALA A O 1
ATOM 2141 N N . TYR A 1 292 ? 27.663 -10.452 -10.565 1.00 90.88 292 TYR A N 1
ATOM 2142 C CA . TYR A 1 292 ? 28.240 -11.761 -10.883 1.00 90.88 292 TYR A CA 1
ATOM 2143 C C . TYR A 1 292 ? 29.378 -11.667 -11.911 1.00 90.88 292 TYR A C 1
ATOM 2145 O O . TYR A 1 292 ? 30.431 -12.299 -11.752 1.00 90.88 292 TYR A O 1
ATOM 2153 N N . GLN A 1 293 ? 29.186 -10.885 -12.976 1.00 91.81 293 GLN A N 1
ATOM 2154 C CA . GLN A 1 293 ? 30.212 -10.665 -13.996 1.00 91.81 293 GLN A CA 1
ATOM 2155 C C . GLN A 1 293 ? 31.429 -9.934 -13.427 1.00 91.81 293 GLN A C 1
ATOM 2157 O O . GLN A 1 293 ? 32.564 -10.323 -13.722 1.00 91.81 293 GLN A O 1
ATOM 2162 N N . GLU A 1 294 ? 31.209 -8.918 -12.595 1.00 91.25 294 GLU A N 1
ATOM 2163 C CA . GLU A 1 294 ? 32.291 -8.130 -12.015 1.00 91.25 294 GLU A CA 1
ATOM 2164 C C . GLU A 1 294 ? 33.087 -8.910 -10.964 1.00 91.25 294 GLU A C 1
ATOM 2166 O O . GLU A 1 294 ? 34.318 -8.927 -11.026 1.00 91.25 294 GLU A O 1
ATOM 2171 N N . ALA A 1 295 ? 32.421 -9.669 -10.089 1.00 92.38 295 ALA A N 1
ATOM 2172 C CA . ALA A 1 295 ? 33.100 -10.544 -9.135 1.00 92.38 295 ALA A CA 1
ATOM 2173 C C . ALA A 1 295 ? 33.991 -11.571 -9.855 1.00 92.38 295 ALA A C 1
ATOM 2175 O O . ALA A 1 295 ? 35.131 -11.821 -9.461 1.00 92.38 295 ALA A O 1
ATOM 2176 N N . ARG A 1 296 ? 33.515 -12.141 -10.970 1.00 93.94 296 ARG A N 1
ATOM 2177 C CA . ARG A 1 296 ? 34.310 -13.062 -11.798 1.00 93.94 296 ARG A CA 1
ATOM 2178 C C . ARG A 1 296 ? 35.478 -12.401 -12.516 1.00 93.94 296 ARG A C 1
ATOM 2180 O O . ARG A 1 296 ? 36.445 -13.104 -12.810 1.00 93.94 296 ARG A O 1
ATOM 2187 N N . ARG A 1 297 ? 35.397 -11.107 -12.823 1.00 92.81 297 ARG A N 1
ATOM 2188 C CA . ARG A 1 297 ? 36.528 -10.358 -13.376 1.00 92.81 297 ARG A CA 1
ATOM 2189 C C . ARG A 1 297 ? 37.593 -10.131 -12.312 1.00 92.81 297 ARG A C 1
ATOM 2191 O O . ARG A 1 297 ? 38.757 -10.407 -12.570 1.00 92.81 297 ARG A O 1
ATOM 2198 N N . LEU A 1 298 ? 37.185 -9.633 -11.147 1.00 93.44 298 LEU A N 1
ATOM 2199 C CA . LEU A 1 298 ? 38.092 -9.260 -10.063 1.00 93.44 298 LEU A CA 1
ATOM 2200 C C . LEU A 1 298 ? 38.801 -10.475 -9.458 1.00 93.44 298 LEU A C 1
ATOM 2202 O O . LEU A 1 298 ? 40.007 -10.441 -9.245 1.00 93.44 298 LEU A O 1
ATOM 2206 N N . PHE A 1 299 ? 38.063 -11.563 -9.228 1.00 95.50 299 PHE A N 1
ATOM 2207 C CA . PHE A 1 299 ? 38.559 -12.723 -8.480 1.00 95.50 299 PHE A CA 1
ATOM 2208 C C . PHE A 1 299 ? 38.727 -13.983 -9.348 1.00 95.50 299 PHE A C 1
ATOM 2210 O O . PHE A 1 299 ? 39.033 -15.068 -8.856 1.00 95.50 299 PHE A O 1
ATOM 2217 N N . GLY A 1 300 ? 38.496 -13.886 -10.657 1.00 96.38 300 GLY A N 1
ATOM 2218 C CA . GLY A 1 300 ? 38.467 -15.041 -11.553 1.00 96.38 300 GLY A CA 1
ATOM 2219 C C . GLY A 1 300 ? 37.192 -15.887 -11.416 1.00 96.38 300 GLY A C 1
ATOM 2220 O O . GLY A 1 300 ? 36.378 -15.735 -10.505 1.00 96.38 300 GLY A O 1
ATOM 2221 N N . LYS A 1 301 ? 36.987 -16.826 -12.350 1.00 94.31 301 LYS A N 1
ATOM 2222 C CA . LYS A 1 301 ? 35.711 -17.558 -12.494 1.00 94.31 301 LYS A CA 1
ATOM 2223 C C . LYS A 1 301 ? 35.275 -18.304 -11.229 1.00 94.31 301 LYS A C 1
ATOM 2225 O O . LYS A 1 301 ? 34.101 -18.232 -10.871 1.00 94.31 301 LYS A O 1
ATOM 2230 N N . ARG A 1 302 ? 36.180 -19.059 -10.596 1.00 96.25 302 ARG A N 1
ATOM 2231 C CA . ARG A 1 302 ? 35.848 -19.912 -9.440 1.00 96.25 302 ARG A CA 1
ATOM 2232 C C . ARG A 1 302 ? 35.604 -19.076 -8.184 1.00 96.25 302 ARG A C 1
ATOM 2234 O O . ARG A 1 302 ? 34.518 -19.165 -7.620 1.00 96.25 302 ARG A O 1
ATOM 2241 N N . VAL A 1 303 ? 36.578 -18.252 -7.794 1.00 96.12 303 VAL A N 1
ATOM 2242 C CA . VAL A 1 303 ? 36.490 -17.437 -6.572 1.00 96.12 303 VAL A CA 1
ATOM 2243 C C . VAL A 1 303 ? 35.411 -16.369 -6.716 1.00 96.12 303 VAL A C 1
ATOM 2245 O O . VAL A 1 303 ? 34.565 -16.270 -5.843 1.00 96.12 303 VAL A O 1
ATOM 2248 N N . GLY A 1 304 ? 35.324 -15.673 -7.852 1.00 94.31 304 GLY A N 1
ATOM 2249 C CA . GLY A 1 304 ? 34.281 -14.669 -8.081 1.00 94.31 304 GLY A CA 1
ATOM 2250 C C . GLY A 1 304 ? 32.860 -15.232 -8.053 1.00 94.31 304 GLY A C 1
ATOM 2251 O O . GLY A 1 304 ? 31.952 -14.593 -7.536 1.00 94.31 304 GLY A O 1
ATOM 2252 N N . THR A 1 305 ? 32.658 -16.468 -8.529 1.00 91.88 305 THR A N 1
ATOM 2253 C CA . THR A 1 305 ? 31.362 -17.150 -8.368 1.00 91.88 305 THR A CA 1
ATOM 2254 C C . THR A 1 305 ? 31.075 -17.469 -6.900 1.00 91.88 305 THR A C 1
ATOM 2256 O O . THR A 1 305 ? 29.924 -17.380 -6.490 1.00 91.88 305 THR A O 1
ATOM 2259 N N . LYS A 1 306 ? 32.091 -17.856 -6.113 1.00 91.12 306 LYS A N 1
ATOM 2260 C CA . LYS A 1 306 ? 31.932 -18.095 -4.672 1.00 91.12 306 LYS A CA 1
ATOM 2261 C C . LYS A 1 306 ? 31.577 -16.795 -3.945 1.00 91.12 306 LYS A C 1
ATOM 2263 O O . LYS A 1 306 ? 30.597 -16.802 -3.221 1.00 91.12 306 LYS A O 1
ATOM 2268 N N . VAL A 1 307 ? 32.294 -15.703 -4.222 1.00 90.38 307 VAL A N 1
ATOM 2269 C CA . VAL A 1 307 ? 32.015 -14.361 -3.679 1.00 90.38 307 VAL A CA 1
ATOM 2270 C C . VAL A 1 307 ? 30.579 -13.944 -3.986 1.00 90.38 307 VAL A C 1
ATOM 2272 O O . VAL A 1 307 ? 29.821 -13.653 -3.076 1.00 90.38 307 VAL A O 1
ATOM 2275 N N . TRP A 1 308 ? 30.151 -14.002 -5.250 1.00 89.94 308 TRP A N 1
ATOM 2276 C CA . TRP A 1 308 ? 28.772 -13.644 -5.597 1.00 89.94 308 TRP A CA 1
ATOM 2277 C C . TRP A 1 308 ? 27.725 -14.520 -4.888 1.00 89.94 308 TRP A C 1
ATOM 2279 O O . TRP A 1 308 ? 26.688 -14.011 -4.482 1.00 89.94 308 TRP A O 1
ATOM 2289 N N . ARG A 1 309 ? 27.979 -15.831 -4.730 1.00 86.81 309 ARG A N 1
ATOM 2290 C CA . ARG A 1 309 ? 27.059 -16.741 -4.020 1.00 86.81 309 ARG A CA 1
ATOM 2291 C C . ARG A 1 309 ? 26.934 -16.432 -2.533 1.00 86.81 309 ARG A C 1
ATOM 2293 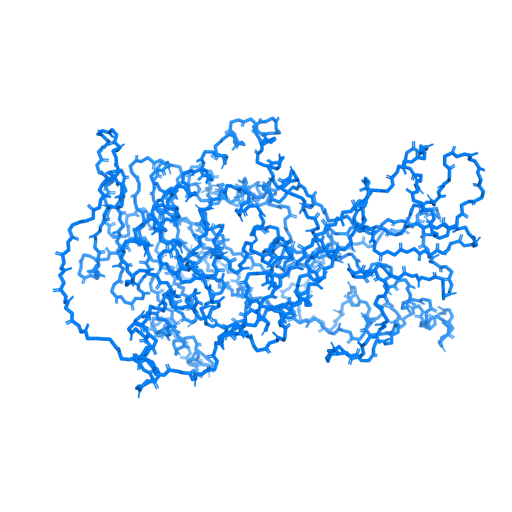O O . ARG A 1 309 ? 25.854 -16.635 -1.996 1.00 86.81 309 ARG A O 1
ATOM 2300 N N . ASP A 1 310 ? 28.031 -16.014 -1.922 1.00 84.69 310 ASP A N 1
ATOM 2301 C CA . ASP 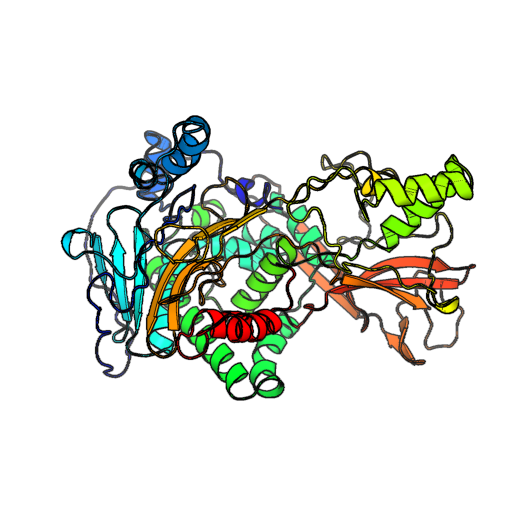A 1 310 ? 28.110 -15.677 -0.505 1.00 84.69 310 ASP A CA 1
ATOM 2302 C C . ASP A 1 310 ? 27.282 -14.419 -0.226 1.00 84.69 310 ASP A C 1
ATOM 2304 O O . ASP A 1 310 ? 26.291 -14.455 0.492 1.00 84.69 310 ASP A O 1
ATOM 2308 N N . PHE A 1 311 ? 27.581 -13.337 -0.945 1.00 82.94 311 PHE A N 1
ATOM 2309 C CA . PHE A 1 311 ? 26.929 -12.050 -0.727 1.00 82.94 311 PHE A CA 1
ATOM 2310 C C . PHE A 1 311 ? 25.494 -11.939 -1.264 1.00 82.94 311 PHE A C 1
ATOM 2312 O O . PHE A 1 311 ? 24.762 -11.044 -0.859 1.00 82.94 311 PHE A O 1
ATOM 2319 N N . ARG A 1 312 ? 25.047 -12.820 -2.173 1.00 80.12 312 ARG A N 1
ATOM 2320 C CA . ARG A 1 312 ? 23.618 -12.853 -2.553 1.00 80.12 312 ARG A CA 1
ATOM 2321 C C . ARG A 1 312 ? 22.716 -13.413 -1.444 1.00 80.12 312 ARG A C 1
ATOM 2323 O O . ARG A 1 312 ? 21.520 -13.545 -1.694 1.00 80.12 312 ARG A O 1
ATOM 2330 N N . SER A 1 313 ? 23.289 -13.839 -0.311 1.00 75.50 313 SER A N 1
ATOM 2331 C CA . SER A 1 313 ? 22.597 -14.296 0.903 1.00 75.50 313 SER A CA 1
ATOM 2332 C C . SER A 1 313 ? 21.476 -15.305 0.640 1.00 75.50 313 SER A C 1
ATOM 2334 O O . SER A 1 313 ? 20.402 -15.238 1.227 1.00 75.50 313 SER A O 1
ATOM 2336 N N . ALA A 1 314 ? 21.709 -16.240 -0.287 1.00 74.25 314 ALA A N 1
ATOM 2337 C CA . ALA A 1 314 ? 20.694 -17.223 -0.678 1.00 74.25 314 ALA A CA 1
ATOM 2338 C C . ALA A 1 314 ? 20.405 -18.258 0.412 1.00 74.25 314 ALA A C 1
ATOM 2340 O O . ALA A 1 314 ? 19.317 -18.816 0.443 1.00 74.25 314 ALA A O 1
ATOM 2341 N N . GLU A 1 315 ? 21.412 -18.547 1.230 1.00 74.81 315 GLU A N 1
ATOM 2342 C CA . GLU A 1 315 ? 21.337 -19.374 2.426 1.00 74.81 315 GLU A CA 1
ATOM 2343 C C . GLU A 1 315 ? 22.470 -18.895 3.335 1.00 74.81 315 GLU A C 1
ATOM 2345 O O . GLU A 1 315 ? 23.642 -19.058 2.984 1.00 74.81 315 GLU A O 1
ATOM 2350 N N . ASP A 1 316 ? 22.127 -18.288 4.467 1.00 77.06 316 ASP A N 1
ATOM 2351 C CA . ASP A 1 316 ? 23.092 -17.896 5.490 1.00 77.06 316 ASP A CA 1
ATOM 2352 C C . ASP A 1 316 ? 23.122 -18.975 6.589 1.00 77.06 316 ASP A C 1
ATOM 2354 O O . ASP A 1 316 ? 22.154 -19.108 7.342 1.00 77.06 316 ASP A O 1
ATOM 2358 N N . PRO A 1 317 ? 24.193 -19.786 6.688 1.00 77.94 317 PRO A N 1
ATOM 2359 C CA . PRO A 1 317 ? 24.295 -20.820 7.712 1.00 77.94 317 PRO A CA 1
ATOM 2360 C C . PRO A 1 317 ? 24.480 -20.259 9.131 1.00 77.94 317 PRO A C 1
ATOM 2362 O O . PRO A 1 317 ? 24.334 -21.022 10.087 1.00 77.94 317 PRO A O 1
ATOM 2365 N N . GLU A 1 318 ? 24.816 -18.975 9.279 1.00 81.62 318 GLU A N 1
ATOM 2366 C CA . GLU A 1 318 ? 24.958 -18.289 10.567 1.00 81.62 318 GLU A CA 1
ATOM 2367 C C . GLU A 1 318 ? 23.630 -17.684 11.050 1.00 81.62 318 GLU A C 1
ATOM 2369 O O . GLU A 1 318 ? 23.522 -17.274 12.210 1.00 81.62 318 GLU A O 1
ATOM 2374 N N . ALA A 1 319 ? 22.592 -17.680 10.203 1.00 81.62 319 ALA A N 1
ATOM 2375 C CA . ALA A 1 319 ? 21.279 -17.174 10.568 1.00 81.62 319 ALA A CA 1
ATOM 2376 C C . ALA A 1 319 ? 20.680 -17.978 11.744 1.00 81.62 319 ALA A C 1
ATOM 2378 O O . ALA A 1 319 ? 20.614 -19.214 11.694 1.00 81.62 319 ALA A O 1
ATOM 2379 N N . PRO A 1 320 ? 20.190 -17.312 12.807 1.00 81.56 320 PRO A N 1
ATOM 2380 C CA . PRO A 1 320 ? 19.539 -18.001 13.911 1.00 81.56 320 PRO A CA 1
ATOM 2381 C C . PRO A 1 320 ? 18.245 -18.661 13.421 1.00 81.56 320 PRO A C 1
ATOM 2383 O O . PRO A 1 320 ? 17.369 -18.008 12.857 1.00 81.56 320 PRO A O 1
ATOM 2386 N N . THR A 1 321 ? 18.097 -19.965 13.663 1.00 80.06 321 THR A N 1
ATOM 2387 C CA . THR A 1 321 ? 16.899 -20.721 13.270 1.00 80.06 321 THR A CA 1
ATOM 2388 C C . THR A 1 321 ? 16.123 -21.202 14.490 1.00 80.06 321 THR A C 1
ATOM 2390 O O . THR A 1 321 ? 16.686 -21.702 15.461 1.00 80.06 321 THR A O 1
ATOM 2393 N N . THR A 1 322 ? 14.795 -21.089 14.435 1.00 77.81 322 THR A N 1
ATOM 2394 C CA . THR A 1 322 ? 13.891 -21.654 15.452 1.00 77.81 322 THR A CA 1
ATOM 2395 C C . THR A 1 322 ? 13.556 -23.124 15.175 1.00 77.81 322 THR A C 1
ATOM 2397 O O . THR A 1 322 ? 13.123 -23.849 16.070 1.00 77.81 322 THR A O 1
ATOM 2400 N N . VAL A 1 323 ? 13.806 -23.604 13.949 1.00 80.75 323 VAL A N 1
ATOM 2401 C CA . VAL A 1 323 ? 13.604 -24.999 13.537 1.00 80.75 323 VAL A CA 1
ATOM 2402 C C . VAL A 1 323 ? 14.953 -25.699 13.342 1.00 80.75 323 VAL A C 1
ATOM 2404 O O . VAL A 1 323 ? 15.488 -25.774 12.243 1.00 80.75 323 VAL A O 1
ATOM 2407 N N . LEU A 1 324 ? 15.489 -26.272 14.421 1.00 79.88 324 LEU A N 1
ATOM 2408 C CA . LEU A 1 324 ? 16.870 -26.786 14.459 1.00 79.88 324 LEU A CA 1
ATOM 2409 C C . LEU A 1 324 ? 17.102 -28.107 13.701 1.00 79.88 324 LEU A C 1
ATOM 2411 O O . LEU A 1 324 ? 18.232 -28.441 13.356 1.00 79.88 324 LEU A O 1
ATOM 2415 N N . ARG A 1 325 ? 16.055 -28.919 13.498 1.00 83.06 325 ARG A N 1
ATOM 2416 C CA . ARG A 1 325 ? 16.183 -30.317 13.023 1.00 83.06 325 ARG A CA 1
ATOM 2417 C C . ARG A 1 325 ? 15.453 -30.614 11.716 1.00 83.06 325 ARG A C 1
ATOM 2419 O O . ARG A 1 325 ? 15.409 -31.767 11.294 1.00 83.06 325 ARG A O 1
ATOM 2426 N N . LYS A 1 326 ? 14.842 -29.610 11.089 1.00 85.19 326 LYS A N 1
ATOM 2427 C CA . LYS A 1 326 ? 14.117 -29.772 9.825 1.00 85.19 326 LYS A CA 1
ATOM 2428 C C . LYS A 1 326 ? 14.546 -28.686 8.856 1.00 85.19 326 LYS A C 1
ATOM 2430 O O . LYS A 1 326 ? 14.676 -27.533 9.241 1.00 85.19 326 LYS A O 1
ATOM 2435 N N . ARG A 1 327 ? 14.732 -29.076 7.598 1.00 79.62 327 ARG A N 1
ATOM 2436 C CA . ARG A 1 327 ? 14.930 -28.155 6.481 1.00 79.62 327 ARG A CA 1
ATOM 2437 C C . ARG A 1 327 ? 13.671 -28.144 5.635 1.00 79.62 327 ARG A C 1
ATOM 2439 O O . ARG A 1 327 ? 13.089 -29.203 5.393 1.00 79.62 327 ARG A O 1
ATOM 2446 N N . PHE A 1 328 ? 13.287 -26.966 5.174 1.00 75.81 328 PHE A N 1
ATOM 2447 C CA . PHE A 1 328 ? 12.185 -26.794 4.240 1.00 75.81 328 PHE A CA 1
ATOM 2448 C C . PHE A 1 328 ? 12.756 -26.378 2.886 1.00 75.81 328 PHE A C 1
ATOM 2450 O O . PHE A 1 328 ? 13.715 -25.607 2.847 1.00 75.81 328 PHE A O 1
ATOM 2457 N N . PRO A 1 329 ? 12.219 -26.889 1.769 1.00 74.12 329 PRO A N 1
ATOM 2458 C CA . PRO A 1 329 ? 12.598 -26.394 0.457 1.00 74.12 329 PRO A CA 1
ATOM 2459 C C . PRO A 1 329 ? 12.028 -24.979 0.284 1.00 74.12 329 PRO A C 1
ATOM 2461 O O . PRO A 1 329 ? 10.863 -24.820 -0.063 1.00 74.12 329 PRO A O 1
ATOM 2464 N N . TYR A 1 330 ? 12.845 -23.957 0.534 1.00 70.88 330 TYR A N 1
ATOM 2465 C CA . TYR A 1 330 ? 12.513 -22.553 0.286 1.00 70.88 330 TYR A CA 1
ATOM 2466 C C . TYR A 1 330 ? 13.439 -22.000 -0.800 1.00 70.88 330 TYR A C 1
ATOM 2468 O O . TYR A 1 330 ? 14.641 -22.244 -0.753 1.00 70.88 330 TYR A O 1
ATOM 2476 N N . GLN A 1 331 ? 12.873 -21.346 -1.823 1.00 69.25 331 GLN A N 1
ATOM 2477 C CA . GLN A 1 331 ? 13.605 -20.804 -2.984 1.00 69.25 331 GLN A CA 1
ATOM 2478 C C . GLN A 1 331 ? 14.653 -21.766 -3.589 1.00 69.25 331 GLN A C 1
ATOM 2480 O O . GLN A 1 331 ? 15.752 -21.375 -3.991 1.00 69.25 331 GLN A O 1
ATOM 2485 N N . ALA A 1 332 ? 14.328 -23.062 -3.646 1.00 70.12 332 ALA A N 1
ATOM 2486 C CA . ALA A 1 332 ? 15.281 -24.082 -4.064 1.00 70.12 332 ALA A CA 1
ATOM 2487 C C . ALA A 1 332 ? 15.762 -23.841 -5.504 1.00 70.12 332 ALA A C 1
ATOM 2489 O O . ALA A 1 332 ? 14.965 -23.799 -6.444 1.00 70.12 332 ALA A O 1
ATOM 2490 N N . GLN A 1 333 ? 17.081 -23.741 -5.696 1.00 69.31 333 GLN A N 1
ATOM 2491 C CA . GLN A 1 333 ? 17.632 -23.561 -7.035 1.00 69.31 333 GLN A CA 1
ATOM 2492 C C . GLN A 1 333 ? 17.317 -24.771 -7.930 1.00 69.31 333 GLN A C 1
ATOM 2494 O O . GLN A 1 333 ? 17.488 -25.924 -7.509 1.00 69.31 333 GLN A O 1
ATOM 2499 N N . PRO A 1 334 ? 16.915 -24.547 -9.193 1.00 73.38 334 PRO A N 1
ATOM 2500 C CA . PRO A 1 334 ? 16.683 -25.640 -10.120 1.00 73.38 334 PRO A CA 1
ATOM 2501 C C . PRO A 1 334 ? 17.980 -26.425 -10.347 1.00 73.38 334 PRO A C 1
ATOM 2503 O O . PRO A 1 334 ? 19.013 -25.866 -10.714 1.00 73.38 334 PRO A O 1
ATOM 2506 N N . LYS A 1 335 ? 17.916 -27.758 -10.200 1.00 77.19 335 LYS A N 1
ATOM 2507 C CA . LYS A 1 335 ? 19.072 -28.666 -10.379 1.00 77.19 335 LYS A CA 1
ATOM 2508 C C . LYS A 1 335 ? 19.743 -28.532 -11.753 1.00 77.19 335 LYS A C 1
ATOM 2510 O O . LYS A 1 335 ? 20.917 -28.861 -11.904 1.00 77.19 335 LYS A O 1
ATOM 2515 N N . LYS A 1 336 ? 18.989 -28.103 -12.770 1.00 80.06 336 LYS A N 1
ATOM 2516 C CA . LYS A 1 336 ? 19.471 -27.838 -14.128 1.00 80.06 336 LYS A CA 1
ATOM 2517 C C . LYS A 1 336 ? 18.866 -26.531 -14.627 1.00 80.06 336 LYS A C 1
ATOM 2519 O O . LYS A 1 336 ? 17.652 -26.437 -14.786 1.00 80.06 336 LYS A O 1
ATOM 2524 N N . VAL A 1 337 ? 19.718 -25.562 -14.941 1.00 79.81 337 VAL A N 1
ATOM 2525 C CA . VAL A 1 337 ? 19.319 -24.351 -15.668 1.00 79.81 337 VAL A CA 1
ATOM 2526 C C . VAL A 1 337 ? 19.300 -24.673 -17.161 1.00 79.81 337 VAL A C 1
ATOM 2528 O O . VAL A 1 337 ? 20.247 -25.266 -17.689 1.00 79.81 337 VAL A O 1
ATOM 2531 N N . ARG A 1 338 ? 18.220 -24.313 -17.862 1.00 81.69 338 ARG A N 1
ATOM 2532 C CA . ARG A 1 338 ? 18.145 -24.492 -19.318 1.00 81.69 338 ARG A CA 1
ATOM 2533 C C . ARG A 1 338 ? 19.179 -23.568 -19.966 1.00 81.69 338 ARG A C 1
ATOM 2535 O O . ARG A 1 338 ? 19.209 -22.379 -19.688 1.00 81.69 338 ARG A O 1
ATOM 2542 N N . LYS A 1 339 ? 20.025 -24.085 -20.865 1.00 75.25 339 LYS A N 1
ATOM 2543 C CA . LYS A 1 339 ? 21.100 -23.280 -21.490 1.00 75.25 339 LYS A CA 1
ATOM 2544 C C . LYS A 1 339 ? 20.584 -22.003 -22.171 1.00 75.25 339 LYS A C 1
ATOM 2546 O O . LYS A 1 339 ? 21.286 -20.999 -22.173 1.00 75.25 339 LYS A O 1
ATOM 2551 N N . ASN A 1 340 ? 19.362 -22.043 -22.701 1.00 74.62 340 ASN A N 1
ATOM 2552 C CA . ASN A 1 340 ? 18.738 -20.925 -23.410 1.00 74.62 340 ASN A CA 1
ATOM 2553 C C . ASN A 1 340 ? 17.966 -19.961 -22.489 1.00 74.62 340 ASN A C 1
ATOM 2555 O O . ASN A 1 340 ? 17.425 -18.986 -22.991 1.00 74.62 340 ASN A O 1
ATOM 2559 N N . SER A 1 341 ? 17.899 -20.209 -21.174 1.00 79.19 341 SER A N 1
ATOM 2560 C CA . SER A 1 341 ? 17.251 -19.306 -20.208 1.00 79.19 341 SER A CA 1
ATOM 2561 C C . SER A 1 341 ? 18.239 -18.373 -19.498 1.00 79.19 341 SER A C 1
ATOM 2563 O O . SER A 1 341 ? 17.854 -17.668 -18.575 1.00 79.19 341 SER A O 1
ATOM 2565 N N . VAL A 1 342 ? 19.521 -18.387 -19.880 1.00 85.94 342 VAL A N 1
ATOM 2566 C CA . VAL A 1 342 ? 20.552 -17.518 -19.295 1.00 85.94 342 VAL A CA 1
ATOM 2567 C C . VAL A 1 342 ? 20.746 -16.293 -20.185 1.00 85.94 342 VAL A C 1
ATOM 2569 O O . VAL A 1 342 ? 21.303 -16.406 -21.278 1.00 85.94 342 VAL A O 1
ATOM 2572 N N . ALA A 1 343 ? 20.330 -15.128 -19.694 1.00 89.88 343 ALA A N 1
ATOM 2573 C CA . ALA A 1 343 ? 20.379 -13.855 -20.411 1.00 89.88 343 ALA A CA 1
ATOM 2574 C C . ALA A 1 343 ? 21.355 -12.860 -19.754 1.00 89.88 343 ALA A C 1
ATOM 2576 O O . ALA A 1 343 ? 20.955 -11.814 -19.247 1.00 89.88 343 ALA A O 1
ATOM 2577 N N . LEU A 1 344 ? 22.649 -13.200 -19.733 1.00 93.00 344 LEU A N 1
ATOM 2578 C CA . LEU A 1 344 ? 23.686 -12.295 -19.222 1.00 93.00 344 LEU A CA 1
ATOM 2579 C C . LEU A 1 344 ? 23.997 -11.201 -20.260 1.00 93.00 344 LEU A C 1
ATOM 2581 O O . LEU A 1 344 ? 24.297 -11.567 -21.401 1.00 93.00 344 LEU A O 1
ATOM 2585 N N . PRO A 1 345 ? 23.986 -9.909 -19.884 1.00 95.56 345 PRO A N 1
ATOM 2586 C CA . PRO A 1 345 ? 24.325 -8.826 -20.802 1.00 95.56 345 PRO A CA 1
ATOM 2587 C C . PRO A 1 345 ? 25.816 -8.846 -21.154 1.00 95.56 345 PRO A C 1
ATOM 2589 O O . PRO A 1 345 ? 26.650 -9.334 -20.388 1.00 95.56 345 PRO A O 1
ATOM 2592 N N . ASP A 1 346 ? 26.183 -8.278 -22.295 1.00 95.38 346 ASP A N 1
ATOM 2593 C CA . ASP A 1 346 ? 27.577 -8.013 -22.625 1.00 95.38 346 ASP A CA 1
ATOM 2594 C C . ASP A 1 346 ? 28.118 -6.929 -21.685 1.00 95.38 346 ASP A C 1
ATOM 2596 O O . ASP A 1 346 ? 27.432 -5.955 -21.351 1.00 95.38 346 ASP A O 1
ATOM 2600 N N . ARG A 1 347 ? 29.368 -7.088 -21.247 1.00 91.75 347 ARG A N 1
ATOM 2601 C CA . ARG A 1 347 ? 30.001 -6.177 -20.288 1.00 91.75 347 ARG A CA 1
ATOM 2602 C C . ARG A 1 347 ? 29.967 -4.734 -20.806 1.00 91.75 347 ARG A C 1
ATOM 2604 O O . ARG A 1 347 ? 30.437 -4.464 -21.904 1.00 91.75 347 ARG A O 1
ATOM 2611 N N . GLY A 1 348 ? 29.464 -3.814 -19.982 1.00 90.75 348 GLY A N 1
ATOM 2612 C CA . GLY A 1 348 ? 29.409 -2.383 -20.303 1.00 90.75 348 GLY A CA 1
ATOM 2613 C C . GLY A 1 348 ? 28.326 -1.986 -21.313 1.00 90.75 348 GLY A C 1
ATOM 2614 O O . GLY A 1 348 ? 28.249 -0.816 -21.664 1.00 90.75 348 GLY A O 1
ATOM 2615 N N . SER A 1 349 ? 27.486 -2.924 -21.768 1.00 95.75 349 SER A N 1
ATOM 2616 C CA . SER A 1 349 ? 26.417 -2.634 -22.739 1.00 95.75 349 SER A CA 1
ATOM 2617 C C . SER A 1 349 ? 25.115 -2.127 -22.107 1.00 95.75 349 SER A C 1
ATOM 2619 O O . SER A 1 349 ? 24.277 -1.570 -22.814 1.00 95.75 349 SER A O 1
ATOM 2621 N N . VAL A 1 350 ? 24.924 -2.325 -20.797 1.00 96.00 350 VAL A N 1
ATOM 2622 C CA . VAL A 1 350 ? 23.666 -2.007 -20.106 1.00 96.00 350 VAL A CA 1
ATOM 2623 C C . VAL A 1 350 ? 23.446 -0.497 -20.024 1.00 96.00 350 VAL A C 1
ATOM 2625 O O . VAL A 1 350 ? 24.230 0.230 -19.419 1.00 96.00 350 VAL A O 1
ATOM 2628 N N . LYS A 1 351 ? 22.317 -0.048 -20.571 1.00 94.94 351 LYS A N 1
ATOM 2629 C CA . LYS A 1 351 ? 21.759 1.297 -20.441 1.00 94.94 351 LYS A CA 1
ATOM 2630 C C . LYS A 1 351 ? 20.447 1.206 -19.660 1.00 94.94 351 LYS A C 1
ATOM 2632 O O . LYS A 1 351 ? 19.441 0.750 -20.202 1.00 94.94 351 LYS A O 1
ATOM 2637 N N . LYS A 1 352 ? 20.465 1.593 -18.382 1.00 92.88 352 LYS A N 1
ATOM 2638 C CA . LYS A 1 352 ? 19.271 1.615 -17.519 1.00 92.88 352 LYS A CA 1
ATOM 2639 C C . LYS A 1 352 ? 18.288 2.694 -17.984 1.00 92.88 352 LYS A C 1
ATOM 2641 O O . LYS A 1 352 ? 18.707 3.774 -18.405 1.00 92.88 352 LYS A O 1
ATOM 2646 N N . SER A 1 353 ? 16.997 2.394 -17.889 1.00 91.12 353 SER A N 1
ATOM 2647 C CA . SER A 1 353 ? 15.920 3.361 -18.094 1.00 91.12 353 SER A CA 1
ATOM 2648 C C . SER A 1 353 ? 16.013 4.483 -17.060 1.00 91.12 353 SER A C 1
ATOM 2650 O O . SER A 1 353 ? 16.383 4.250 -15.910 1.00 91.12 353 SER A O 1
ATOM 2652 N N . LYS A 1 354 ? 15.658 5.701 -17.470 1.00 89.25 354 LYS A N 1
ATOM 2653 C CA . LYS A 1 354 ? 15.550 6.877 -16.601 1.00 89.25 354 LYS A CA 1
ATOM 2654 C C . LYS A 1 354 ? 14.145 7.442 -16.720 1.00 89.25 354 LYS A C 1
ATOM 2656 O O . LYS A 1 354 ? 13.611 7.466 -17.826 1.00 89.25 354 LYS A O 1
ATOM 2661 N N . ALA A 1 355 ? 13.591 7.923 -15.608 1.00 88.12 355 ALA A N 1
ATOM 2662 C CA . ALA A 1 355 ? 12.266 8.534 -15.598 1.00 88.12 355 ALA A CA 1
ATOM 2663 C C . ALA A 1 355 ? 12.232 9.833 -16.415 1.00 88.12 355 ALA A C 1
ATOM 2665 O O . ALA A 1 355 ? 11.232 10.108 -17.057 1.00 88.12 355 ALA A O 1
ATOM 2666 N N . VAL A 1 356 ? 13.317 10.615 -16.439 1.00 87.94 356 VAL A N 1
ATOM 2667 C CA . VAL A 1 356 ? 13.408 11.852 -17.228 1.00 87.94 356 VAL A CA 1
ATOM 2668 C C . VAL A 1 356 ? 14.400 11.659 -18.385 1.00 87.94 356 VAL A C 1
ATOM 2670 O O . VAL A 1 356 ? 15.597 11.446 -18.148 1.00 87.94 356 VAL A O 1
ATOM 2673 N N . PRO A 1 357 ? 13.946 11.709 -19.652 1.00 76.50 357 PRO A N 1
ATOM 2674 C CA . PRO A 1 357 ? 14.832 11.612 -20.809 1.00 76.50 357 PRO A CA 1
ATOM 2675 C C . PRO A 1 357 ? 15.856 12.755 -20.847 1.00 76.50 357 PRO A C 1
ATOM 2677 O O . PRO A 1 357 ? 15.519 13.911 -20.613 1.00 76.50 357 PRO A O 1
ATOM 2680 N N . GLY A 1 358 ? 17.115 12.447 -21.171 1.00 62.25 358 GLY A N 1
ATOM 2681 C CA . GLY A 1 358 ? 18.171 13.458 -21.331 1.00 62.25 358 GLY A CA 1
ATOM 2682 C C . GLY A 1 358 ? 18.779 14.000 -20.030 1.00 62.25 358 GLY A C 1
ATOM 2683 O O . GLY A 1 358 ? 19.722 14.785 -20.095 1.00 62.25 358 GLY A O 1
ATOM 2684 N N . GLU A 1 359 ? 18.318 13.559 -18.855 1.00 65.00 359 GLU A N 1
ATOM 2685 C CA . GLU A 1 359 ? 18.935 13.939 -17.581 1.00 65.00 359 GLU A CA 1
ATOM 2686 C C . GLU A 1 359 ? 20.346 13.324 -17.470 1.00 65.00 359 GLU A C 1
ATOM 2688 O O . GLU A 1 359 ? 20.531 12.101 -17.358 1.00 65.00 359 GLU A O 1
ATOM 2693 N N . SER A 1 360 ? 21.373 14.177 -17.536 1.00 47.34 360 SER A N 1
ATOM 2694 C CA . SER A 1 360 ? 22.738 13.834 -17.119 1.00 47.34 360 SER A CA 1
ATOM 2695 C C . SER A 1 360 ? 22.704 13.413 -15.654 1.00 47.34 360 SER A C 1
ATOM 2697 O O . SER A 1 360 ? 21.938 13.983 -14.887 1.00 47.34 360 SER A O 1
ATOM 2699 N N . ALA A 1 361 ? 23.508 12.422 -15.255 1.00 40.03 361 ALA A N 1
ATOM 2700 C CA . ALA A 1 361 ? 23.570 11.975 -13.863 1.00 40.03 361 ALA A CA 1
ATOM 2701 C C . ALA A 1 361 ? 24.040 13.132 -12.961 1.00 40.03 361 ALA A C 1
ATOM 2703 O O . ALA A 1 361 ? 25.235 13.327 -12.748 1.00 40.03 361 ALA A O 1
ATOM 2704 N N . SER A 1 362 ? 23.098 13.940 -12.480 1.00 34.44 362 SER A N 1
ATOM 2705 C CA . SER A 1 362 ? 23.346 14.954 -11.473 1.00 34.44 362 SER A CA 1
ATOM 2706 C C . SER A 1 362 ? 23.536 14.217 -10.156 1.00 34.44 362 SER A C 1
ATOM 2708 O O . SER A 1 362 ? 22.668 13.458 -9.728 1.00 34.44 362 SER A O 1
ATOM 2710 N N . ARG A 1 363 ? 24.705 14.390 -9.535 1.00 36.19 363 ARG A N 1
ATOM 2711 C CA . ARG A 1 363 ? 24.975 13.899 -8.182 1.00 36.19 363 ARG A CA 1
ATOM 2712 C C . ARG A 1 363 ? 24.083 14.671 -7.210 1.00 36.19 363 ARG A C 1
ATOM 2714 O O . ARG A 1 363 ? 24.489 15.710 -6.701 1.00 36.19 363 ARG A O 1
ATOM 2721 N N . SER A 1 364 ? 22.873 14.188 -6.967 1.00 30.70 364 SER A N 1
ATOM 2722 C CA . SER A 1 364 ? 22.036 14.683 -5.878 1.00 30.70 364 SER A CA 1
ATOM 2723 C C . SER A 1 364 ? 21.072 13.605 -5.399 1.00 30.70 364 SER A C 1
ATOM 2725 O O . SER A 1 364 ? 19.897 13.583 -5.729 1.00 30.70 364 SER A O 1
ATOM 2727 N N . SER A 1 365 ? 21.625 12.679 -4.631 1.00 30.20 365 SER A N 1
ATOM 2728 C CA . SER A 1 365 ? 21.089 12.198 -3.360 1.00 30.20 365 SER A CA 1
ATOM 2729 C C . SER A 1 365 ? 22.174 11.302 -2.764 1.00 30.20 365 SER A C 1
ATOM 2731 O O . SER A 1 365 ? 23.040 10.790 -3.476 1.00 30.20 365 SER A O 1
ATOM 2733 N N . THR A 1 366 ? 22.195 11.160 -1.448 1.00 29.53 366 THR A N 1
ATOM 2734 C CA . THR A 1 366 ? 23.056 10.254 -0.677 1.00 29.53 366 THR A CA 1
ATOM 2735 C C . THR A 1 366 ? 22.736 8.774 -0.948 1.00 29.53 366 THR A C 1
ATOM 2737 O O . THR A 1 366 ? 22.621 7.973 -0.025 1.00 29.53 366 THR A O 1
ATOM 2740 N N . ALA A 1 367 ? 22.605 8.384 -2.216 1.00 33.47 367 ALA A N 1
ATOM 2741 C CA . ALA A 1 367 ? 22.792 7.008 -2.630 1.00 33.47 367 ALA A CA 1
ATOM 2742 C C . ALA A 1 367 ? 24.275 6.674 -2.432 1.00 33.47 367 ALA A C 1
ATOM 2744 O O . ALA A 1 367 ? 25.156 7.437 -2.847 1.00 33.47 367 ALA A O 1
ATOM 2745 N N . SER A 1 368 ? 24.548 5.558 -1.758 1.00 33.75 368 SER A N 1
ATOM 2746 C CA . SER A 1 368 ? 25.882 4.970 -1.688 1.00 33.75 368 SER A CA 1
ATOM 2747 C C . SER A 1 368 ? 26.539 5.010 -3.069 1.00 33.75 368 SER A C 1
ATOM 2749 O O . SER A 1 368 ? 25.878 4.870 -4.096 1.00 33.75 368 SER A O 1
ATOM 2751 N N . SER A 1 369 ? 27.835 5.295 -3.091 1.00 33.91 369 SER A N 1
ATOM 2752 C CA . SER A 1 369 ? 28.659 5.413 -4.288 1.00 33.91 369 SER A CA 1
ATOM 2753 C C . SER A 1 369 ? 28.529 4.184 -5.200 1.00 33.91 369 SER A C 1
ATOM 2755 O O . SER A 1 369 ? 29.319 3.260 -5.054 1.00 33.91 369 SER A O 1
ATOM 2757 N N . GLY A 1 370 ? 27.576 4.231 -6.142 1.00 41.62 370 GLY A N 1
ATOM 2758 C CA . GLY A 1 370 ? 27.087 3.141 -6.996 1.00 41.62 370 GLY A CA 1
ATOM 2759 C C . GLY A 1 370 ? 28.150 2.382 -7.781 1.00 41.62 370 GLY A C 1
ATOM 2760 O O . GLY A 1 370 ? 28.284 2.549 -8.997 1.00 41.62 370 GLY A O 1
ATOM 2761 N N . GLY A 1 371 ? 28.896 1.521 -7.099 1.00 47.88 371 GLY A N 1
ATOM 2762 C CA . GLY A 1 371 ? 29.709 0.497 -7.717 1.00 47.88 371 GLY A CA 1
ATOM 2763 C C . GLY A 1 371 ? 28.831 -0.676 -8.168 1.00 47.88 371 GLY A C 1
ATOM 2764 O O . GLY A 1 371 ? 27.785 -0.941 -7.583 1.00 47.88 371 GLY A O 1
ATOM 2765 N N . PRO A 1 372 ? 29.263 -1.467 -9.163 1.00 50.25 372 PRO A N 1
ATOM 2766 C CA . PRO A 1 372 ? 28.582 -2.709 -9.559 1.00 50.25 372 PRO A CA 1
ATOM 2767 C C . PRO A 1 372 ? 28.499 -3.769 -8.440 1.00 50.25 372 PRO A C 1
ATOM 2769 O O . PRO A 1 372 ? 27.876 -4.810 -8.635 1.00 50.25 372 PRO A O 1
ATOM 2772 N N . LEU A 1 373 ? 29.141 -3.529 -7.290 1.00 52.94 373 LEU A N 1
ATOM 2773 C CA . LEU A 1 373 ? 29.068 -4.358 -6.088 1.00 52.94 373 LEU A CA 1
ATOM 2774 C C . LEU A 1 373 ? 28.154 -3.762 -5.002 1.00 52.94 373 LEU A C 1
ATOM 2776 O O . LEU A 1 373 ? 27.956 -4.415 -3.989 1.00 52.94 373 LEU A O 1
ATOM 2780 N N . ASP A 1 374 ? 27.561 -2.580 -5.181 1.00 57.12 374 ASP A N 1
ATOM 2781 C CA . ASP A 1 374 ? 26.716 -1.960 -4.147 1.00 57.12 374 ASP A CA 1
ATOM 2782 C C . ASP A 1 374 ? 25.472 -2.803 -3.848 1.00 57.12 374 ASP A C 1
ATOM 2784 O O . ASP A 1 374 ? 25.158 -3.050 -2.688 1.00 57.12 374 ASP A O 1
ATOM 2788 N N . GLY A 1 375 ? 24.829 -3.356 -4.881 1.00 51.81 375 GLY A N 1
ATOM 2789 C CA . GLY A 1 375 ? 23.730 -4.316 -4.709 1.00 51.81 375 GLY A CA 1
ATOM 2790 C C . GLY A 1 375 ? 24.166 -5.652 -4.090 1.00 51.81 375 GLY A C 1
ATOM 2791 O O . GLY A 1 375 ? 23.326 -6.414 -3.628 1.00 51.81 375 GLY A O 1
ATOM 2792 N N . LEU A 1 376 ? 25.474 -5.936 -4.072 1.00 51.12 376 LEU A N 1
ATOM 2793 C CA . LEU A 1 376 ? 26.074 -7.099 -3.416 1.00 51.12 376 LEU A CA 1
ATOM 2794 C C . LEU A 1 376 ? 26.380 -6.812 -1.928 1.00 51.12 376 LEU A C 1
ATOM 2796 O O . LEU A 1 376 ? 26.454 -7.736 -1.130 1.00 51.12 376 LEU A O 1
ATOM 2800 N N . LEU A 1 377 ? 26.563 -5.541 -1.559 1.00 52.56 377 LEU A N 1
ATOM 2801 C CA . LEU A 1 377 ? 26.912 -5.084 -0.207 1.00 52.56 377 LEU A CA 1
ATOM 2802 C C . LEU A 1 377 ? 25.713 -4.516 0.571 1.00 52.56 377 LEU A C 1
ATOM 2804 O O . LEU A 1 377 ? 25.863 -4.109 1.724 1.00 52.56 377 LEU A O 1
ATOM 2808 N N . ALA A 1 378 ? 24.531 -4.469 -0.044 1.00 57.19 378 ALA A N 1
ATOM 2809 C CA . ALA A 1 378 ? 23.311 -4.010 0.599 1.00 57.19 378 ALA A CA 1
ATOM 2810 C C . ALA A 1 378 ? 22.822 -5.050 1.621 1.00 57.19 378 ALA A C 1
ATOM 2812 O O . ALA A 1 378 ? 22.307 -6.107 1.259 1.00 57.19 378 ALA A O 1
ATOM 2813 N N . PHE A 1 379 ? 22.976 -4.745 2.910 1.00 55.59 379 PHE A N 1
ATOM 2814 C CA . PHE A 1 379 ? 22.394 -5.550 3.984 1.00 55.59 379 PHE A CA 1
ATOM 2815 C C . PHE A 1 379 ? 20.863 -5.396 4.014 1.00 55.59 379 PHE A C 1
ATOM 2817 O O . PHE A 1 379 ? 20.362 -4.307 3.716 1.00 55.59 379 PHE A O 1
ATOM 2824 N N . PRO A 1 380 ? 20.103 -6.441 4.397 1.00 58.78 380 PRO A N 1
ATOM 2825 C CA . PRO A 1 380 ? 18.656 -6.339 4.546 1.00 58.78 380 PRO A CA 1
ATOM 2826 C C . PRO A 1 380 ? 18.279 -5.226 5.533 1.00 58.78 380 PRO A C 1
ATOM 2828 O O . PRO A 1 380 ? 18.767 -5.192 6.660 1.00 58.78 380 PRO A O 1
ATOM 2831 N N . THR A 1 381 ? 17.404 -4.315 5.110 1.00 61.09 381 THR A N 1
ATOM 2832 C CA . THR A 1 381 ? 16.916 -3.188 5.929 1.00 61.09 381 THR A CA 1
ATOM 2833 C C . THR A 1 381 ? 15.458 -3.346 6.366 1.00 61.09 381 THR A C 1
ATOM 2835 O O . THR A 1 381 ? 14.976 -2.557 7.179 1.00 61.09 381 THR A O 1
ATOM 2838 N N . ALA A 1 382 ? 14.751 -4.354 5.845 1.00 61.25 382 ALA A N 1
ATOM 2839 C CA . ALA A 1 382 ? 13.359 -4.638 6.172 1.00 61.25 382 ALA A CA 1
ATOM 2840 C C . ALA A 1 382 ? 13.275 -5.712 7.258 1.00 61.25 382 ALA A C 1
ATOM 2842 O O . ALA A 1 382 ? 13.815 -6.803 7.102 1.00 61.25 382 ALA A O 1
ATOM 2843 N N . ASN A 1 383 ? 12.564 -5.397 8.336 1.00 67.69 383 ASN A N 1
ATOM 2844 C CA . ASN A 1 383 ? 12.426 -6.246 9.507 1.00 67.69 383 ASN A CA 1
ATOM 2845 C C . ASN A 1 383 ? 10.946 -6.288 9.914 1.00 67.69 383 ASN A C 1
ATOM 2847 O O . ASN A 1 383 ? 10.204 -5.320 9.768 1.00 67.69 383 ASN A O 1
ATOM 2851 N N . SER A 1 384 ? 10.471 -7.433 10.379 1.00 85.06 384 SER A N 1
ATOM 2852 C CA . SER A 1 384 ? 9.155 -7.601 11.002 1.00 85.06 384 SER A CA 1
ATOM 2853 C C . SER A 1 384 ? 9.238 -8.809 11.916 1.00 85.06 384 SER A C 1
ATOM 2855 O O . SER A 1 384 ? 9.926 -9.776 11.597 1.00 85.06 384 SER A O 1
ATOM 2857 N N . ASN A 1 385 ? 8.556 -8.755 13.055 1.00 86.88 385 ASN A N 1
ATOM 2858 C CA . ASN A 1 385 ? 8.605 -9.830 14.039 1.00 86.88 385 ASN A CA 1
ATOM 2859 C C . ASN A 1 385 ? 7.297 -10.617 14.034 1.00 86.88 385 ASN A C 1
ATOM 2861 O O . ASN A 1 385 ? 6.215 -10.031 14.005 1.00 86.88 385 ASN A O 1
ATOM 2865 N N . ALA A 1 386 ? 7.399 -11.937 14.135 1.00 90.19 386 ALA A N 1
ATOM 2866 C CA . ALA A 1 386 ? 6.269 -12.802 14.428 1.00 90.19 386 ALA A CA 1
ATOM 2867 C C . ALA A 1 386 ? 6.712 -13.939 15.354 1.00 90.19 386 ALA A C 1
ATOM 2869 O O . ALA A 1 386 ? 7.690 -14.634 15.082 1.00 90.19 386 ALA A O 1
ATOM 2870 N N . LEU A 1 387 ? 5.972 -14.137 16.442 1.00 90.94 387 LEU A N 1
ATOM 2871 C CA . LEU A 1 387 ? 6.109 -15.273 17.344 1.00 90.94 387 LEU A CA 1
ATOM 2872 C C . LEU A 1 387 ? 4.739 -15.918 17.516 1.00 90.94 387 LEU A C 1
ATOM 2874 O O . LEU A 1 387 ? 3.799 -15.268 17.968 1.00 90.94 387 LEU A O 1
ATOM 2878 N N . LEU A 1 388 ? 4.634 -17.194 17.154 1.00 91.38 388 LEU A N 1
ATOM 2879 C CA . LEU A 1 388 ? 3.410 -17.975 17.277 1.00 91.38 388 LEU A CA 1
ATOM 2880 C C . LEU A 1 388 ? 3.666 -19.164 18.200 1.00 91.38 388 LEU A C 1
ATOM 2882 O O . LEU A 1 388 ? 4.593 -19.945 17.987 1.00 91.38 388 LEU A O 1
ATOM 2886 N N . VAL A 1 389 ? 2.815 -19.312 19.207 1.00 92.19 389 VAL A N 1
ATOM 2887 C CA . VAL A 1 389 ? 2.857 -20.391 20.191 1.00 92.19 389 VAL A CA 1
ATOM 2888 C C . VAL A 1 389 ? 1.565 -21.191 20.078 1.00 92.19 389 VAL A C 1
ATOM 2890 O O . VAL A 1 389 ? 0.464 -20.641 20.155 1.00 92.19 389 VAL A O 1
ATOM 2893 N N . SER A 1 390 ? 1.692 -22.503 19.872 1.00 92.94 390 SER A N 1
ATOM 2894 C CA . SER A 1 390 ? 0.531 -23.389 19.748 1.00 92.94 390 SER A CA 1
ATOM 2895 C C . SER A 1 390 ? -0.236 -23.489 21.068 1.00 92.94 390 SER A C 1
ATOM 2897 O O . SER A 1 390 ? 0.369 -23.402 22.128 1.00 92.94 390 SER A O 1
ATOM 2899 N N . ALA A 1 391 ? -1.535 -23.787 21.016 1.00 92.81 391 ALA A N 1
ATOM 2900 C CA . ALA A 1 391 ? -2.383 -23.989 22.197 1.00 92.81 391 ALA A CA 1
ATOM 2901 C C . ALA A 1 391 ? -1.895 -25.065 23.192 1.00 92.81 391 ALA A C 1
ATOM 2903 O O . ALA A 1 391 ? -2.409 -25.133 24.302 1.00 92.81 391 ALA A O 1
ATOM 2904 N N . LYS A 1 392 ? -0.929 -25.913 22.807 1.00 95.31 392 LYS A N 1
ATOM 2905 C CA . LYS A 1 392 ? -0.373 -26.966 23.669 1.00 95.31 392 LYS A CA 1
ATOM 2906 C C . LYS A 1 392 ? 0.603 -26.444 24.724 1.00 95.31 392 LYS A C 1
ATOM 2908 O O . LYS A 1 392 ? 0.830 -27.145 25.701 1.00 95.31 392 LYS A O 1
ATOM 2913 N N . GLU A 1 393 ? 1.190 -25.267 24.510 1.00 93.50 393 GLU A N 1
ATOM 2914 C CA . GLU A 1 393 ? 2.221 -24.724 25.405 1.00 93.50 393 GLU A CA 1
ATOM 2915 C C . GLU A 1 393 ? 1.631 -23.833 26.518 1.00 93.50 393 GLU A C 1
ATOM 2917 O O . GLU A 1 393 ? 2.023 -23.987 27.675 1.00 93.50 393 GLU A O 1
ATOM 2922 N N . PRO A 1 394 ? 0.689 -22.904 26.241 1.00 89.69 394 PRO A N 1
ATOM 2923 C CA . PRO A 1 394 ? 0.146 -22.028 27.271 1.00 89.69 394 PRO A CA 1
ATOM 2924 C C . PRO A 1 394 ? -0.835 -22.752 28.195 1.00 89.69 394 PRO A C 1
ATOM 2926 O O . PRO A 1 394 ? -1.692 -23.508 27.743 1.00 89.69 394 PRO A O 1
ATOM 2929 N N . GLN A 1 395 ? -0.811 -22.401 29.485 1.00 87.94 395 GLN A N 1
ATOM 2930 C CA . GLN A 1 395 ? -1.775 -22.893 30.487 1.00 87.94 395 GLN A CA 1
ATOM 2931 C C . GLN A 1 395 ? -3.235 -22.564 30.136 1.00 87.94 395 GLN A C 1
ATOM 2933 O O . GLN A 1 395 ? -4.153 -23.229 30.606 1.00 87.94 395 GLN A O 1
ATOM 2938 N N . THR A 1 396 ? -3.457 -21.542 29.305 1.00 87.38 396 THR A N 1
ATOM 2939 C CA . THR A 1 396 ? -4.788 -21.134 28.844 1.00 87.38 396 THR A CA 1
ATOM 2940 C C . THR A 1 396 ? -5.404 -22.113 27.845 1.00 87.38 396 THR A C 1
ATOM 2942 O O . THR A 1 396 ? -6.600 -22.017 27.583 1.00 87.38 396 THR A O 1
ATOM 2945 N N . GLY A 1 397 ? -4.611 -23.004 27.236 1.00 91.19 397 GLY A N 1
ATOM 2946 C CA . GLY A 1 397 ? -5.065 -23.862 26.140 1.00 91.19 397 GLY A CA 1
ATOM 2947 C C . GLY A 1 397 ? -5.414 -23.095 24.858 1.00 91.19 397 GLY A C 1
ATOM 2948 O O . GLY A 1 397 ? -6.092 -23.636 23.986 1.00 91.19 397 GLY A O 1
ATOM 2949 N N . ARG A 1 398 ? -4.991 -21.828 24.733 1.00 89.69 398 ARG A N 1
ATOM 2950 C CA . ARG A 1 398 ? -5.254 -20.963 23.570 1.00 89.69 398 ARG A CA 1
ATOM 2951 C C . ARG A 1 398 ? -3.944 -20.631 22.854 1.00 89.69 398 ARG A C 1
ATOM 2953 O O . ARG A 1 398 ? -2.931 -20.458 23.531 1.00 89.69 398 ARG A O 1
ATOM 2960 N N . PRO A 1 399 ? -3.932 -20.534 21.513 1.00 92.38 399 PRO A N 1
ATOM 2961 C CA . PRO A 1 399 ? -2.743 -20.084 20.803 1.00 92.38 399 PRO A CA 1
ATOM 2962 C C . PRO A 1 399 ? -2.408 -18.638 21.194 1.00 92.38 399 PRO A C 1
ATOM 2964 O O . PRO A 1 399 ? -3.307 -17.833 21.439 1.00 92.38 399 PRO A O 1
ATOM 2967 N N . ILE A 1 400 ? -1.117 -18.312 21.236 1.00 92.19 400 ILE A N 1
ATOM 2968 C CA . ILE A 1 400 ? -0.628 -16.947 21.470 1.00 92.19 400 ILE A CA 1
ATOM 2969 C C . ILE A 1 400 ? 0.140 -16.508 20.229 1.00 92.19 400 ILE A C 1
ATOM 2971 O O . ILE A 1 400 ? 1.011 -17.234 19.752 1.00 92.19 400 ILE A O 1
ATOM 2975 N N . ALA A 1 401 ? -0.170 -15.317 19.726 1.00 92.88 401 ALA A N 1
ATOM 2976 C CA . ALA A 1 401 ? 0.565 -14.685 18.642 1.00 92.88 401 ALA A CA 1
ATOM 2977 C C . ALA A 1 401 ? 1.023 -13.290 19.074 1.00 92.88 401 ALA A C 1
ATOM 2979 O O . ALA A 1 401 ? 0.239 -12.517 19.622 1.00 92.88 401 ALA A O 1
ATOM 2980 N N . VAL A 1 402 ? 2.286 -12.972 18.803 1.00 92.56 402 VAL A N 1
ATOM 2981 C CA . VAL A 1 402 ? 2.840 -11.618 18.890 1.00 92.56 402 VAL A CA 1
ATOM 2982 C C . VAL A 1 402 ? 3.346 -11.266 17.504 1.00 92.56 402 VAL A C 1
ATOM 2984 O O . VAL A 1 402 ? 4.212 -11.954 16.967 1.00 92.56 402 VAL A O 1
ATOM 2987 N N . MET A 1 403 ? 2.771 -10.229 16.909 1.00 92.88 403 MET A N 1
ATOM 2988 C CA . MET A 1 403 ? 3.035 -9.829 15.529 1.00 92.88 403 MET A CA 1
ATOM 2989 C C . MET A 1 403 ? 3.361 -8.338 15.512 1.00 92.88 403 MET A C 1
ATOM 2991 O O . MET A 1 403 ? 2.640 -7.542 16.106 1.00 92.88 403 MET A O 1
ATOM 2995 N N . GLY A 1 404 ? 4.471 -7.974 14.874 1.00 89.38 404 GLY A N 1
ATOM 2996 C CA . GLY A 1 404 ? 5.014 -6.618 14.885 1.00 89.38 404 GLY A CA 1
ATOM 2997 C C . GLY A 1 404 ? 5.566 -6.223 13.519 1.00 89.38 404 GLY A C 1
ATOM 2998 O O . GLY A 1 404 ? 6.789 -6.270 13.342 1.00 89.38 404 GLY A O 1
ATOM 2999 N N . PRO A 1 405 ? 4.700 -5.860 12.553 1.00 88.19 405 PRO A N 1
ATOM 3000 C CA . PRO A 1 405 ? 5.139 -5.295 11.283 1.00 88.19 405 PRO A CA 1
ATOM 3001 C C . PRO A 1 405 ? 5.814 -3.940 11.524 1.00 88.19 405 PRO A C 1
ATOM 3003 O O . PRO A 1 405 ? 5.256 -3.072 12.197 1.00 88.19 405 PRO A O 1
ATOM 3006 N N . GLN A 1 406 ? 7.020 -3.741 10.985 1.00 84.19 406 GLN A N 1
ATOM 3007 C CA . GLN A 1 406 ? 7.775 -2.501 11.193 1.00 84.19 406 GLN A CA 1
ATOM 3008 C C . GLN A 1 406 ? 7.659 -1.600 9.970 1.00 84.19 406 GLN A C 1
ATOM 3010 O O . GLN A 1 406 ? 8.202 -1.879 8.905 1.00 84.19 406 GLN A O 1
ATOM 3015 N N . THR A 1 407 ? 6.944 -0.493 10.139 1.00 79.44 407 THR A N 1
ATOM 3016 C CA . THR A 1 407 ? 6.614 0.442 9.053 1.00 79.44 407 THR A CA 1
ATOM 3017 C C . THR A 1 407 ? 7.196 1.841 9.277 1.00 79.44 407 THR A C 1
ATOM 3019 O O . THR A 1 407 ? 6.848 2.768 8.556 1.00 79.44 407 THR A O 1
ATOM 3022 N N . GLY A 1 408 ? 8.128 1.991 10.227 1.00 76.31 408 GLY A N 1
ATOM 3023 C CA . GLY A 1 408 ? 8.783 3.258 10.577 1.00 76.31 408 GLY A CA 1
ATOM 3024 C C . GLY A 1 408 ? 8.096 4.031 11.713 1.00 76.31 408 GLY A C 1
ATOM 3025 O O . GLY A 1 408 ? 7.044 3.632 12.207 1.00 76.31 408 GLY A O 1
ATOM 3026 N N . TYR A 1 409 ? 8.720 5.140 12.133 1.00 72.50 409 TYR A N 1
ATOM 3027 C CA . TYR A 1 409 ? 8.329 5.953 13.299 1.00 72.50 409 TYR A CA 1
ATOM 3028 C C . TYR A 1 409 ? 7.999 7.408 12.920 1.00 72.50 409 TYR A C 1
ATOM 3030 O O . TYR A 1 409 ? 8.615 8.343 13.426 1.00 72.50 409 TYR A O 1
ATOM 3038 N N . PHE A 1 410 ? 7.063 7.615 11.997 1.00 73.88 410 PHE A N 1
ATOM 3039 C CA . PHE A 1 410 ? 6.630 8.951 11.563 1.00 73.88 410 PHE A CA 1
ATOM 3040 C C . PHE A 1 410 ? 5.185 9.235 11.983 1.00 73.88 410 PHE A C 1
ATOM 3042 O O . PHE A 1 410 ? 4.400 8.307 12.154 1.00 73.88 410 PHE A O 1
ATOM 3049 N N . ALA A 1 411 ? 4.851 10.514 12.168 1.00 73.50 411 ALA A N 1
ATOM 3050 C CA . ALA A 1 411 ? 3.531 10.987 12.579 1.00 73.50 411 ALA A CA 1
ATOM 3051 C C . ALA A 1 411 ? 2.939 11.908 11.487 1.00 73.50 411 ALA A C 1
ATOM 3053 O O . ALA A 1 411 ? 3.641 12.834 11.074 1.00 73.50 411 ALA A O 1
ATOM 3054 N N . PRO A 1 412 ? 1.689 11.688 11.031 1.00 80.38 412 PRO A N 1
ATOM 3055 C CA . PRO A 1 412 ? 0.830 10.546 11.360 1.00 80.38 412 PRO A CA 1
ATOM 3056 C C . PRO A 1 412 ? 1.404 9.224 10.824 1.00 80.38 412 PRO A C 1
ATOM 3058 O O . PRO A 1 412 ? 2.147 9.207 9.846 1.00 80.38 412 PRO A O 1
ATOM 3061 N N . GLN A 1 413 ? 1.071 8.109 11.475 1.00 84.69 413 GLN A N 1
ATOM 3062 C CA . GLN A 1 413 ? 1.541 6.781 11.066 1.00 84.69 413 GLN A CA 1
ATOM 3063 C C . GLN A 1 413 ? 0.905 6.346 9.730 1.00 84.69 413 GLN A C 1
ATOM 3065 O O . GLN A 1 413 ? -0.224 6.738 9.425 1.00 84.69 413 GLN A O 1
ATOM 3070 N N . ILE A 1 414 ? 1.606 5.510 8.945 1.00 87.06 414 ILE A N 1
ATOM 3071 C CA . ILE A 1 414 ? 1.102 5.003 7.648 1.00 87.06 414 ILE A CA 1
ATOM 3072 C C . ILE A 1 414 ? -0.061 4.015 7.769 1.00 87.06 414 ILE A C 1
ATOM 3074 O O . ILE A 1 414 ? -0.665 3.655 6.772 1.00 87.06 414 ILE A O 1
ATOM 3078 N N . LEU A 1 415 ? -0.381 3.576 8.972 1.00 92.44 415 LEU A N 1
ATOM 3079 C CA . LEU A 1 415 ? -1.527 2.773 9.344 1.00 92.44 415 LEU A CA 1
ATOM 3080 C C . LEU A 1 415 ? -2.454 3.621 10.214 1.00 92.44 415 LEU A C 1
ATOM 3082 O O . LEU A 1 415 ? -2.068 4.565 10.915 1.00 92.44 415 LEU A O 1
ATOM 3086 N N . MET A 1 416 ? -3.711 3.233 10.179 1.00 95.00 416 MET A N 1
ATOM 3087 C CA . MET A 1 416 ? -4.746 3.693 11.083 1.00 95.00 416 MET A CA 1
ATOM 3088 C C . MET A 1 416 ? -5.508 2.485 11.595 1.00 95.00 416 MET A C 1
ATOM 3090 O O . MET A 1 416 ? -5.592 1.468 10.903 1.00 95.00 416 MET A O 1
ATOM 3094 N N . GLU A 1 417 ? -6.062 2.591 12.792 1.00 96.69 417 GLU A N 1
ATOM 3095 C CA . GLU A 1 417 ? -6.933 1.556 13.320 1.00 96.69 417 GLU A CA 1
ATOM 3096 C C . GLU A 1 417 ? -8.384 1.774 12.921 1.00 96.69 417 GLU A C 1
ATOM 3098 O O . GLU A 1 417 ? -8.842 2.906 12.755 1.00 96.69 417 GLU A O 1
ATOM 3103 N N . ILE A 1 418 ? -9.104 0.665 12.798 1.00 97.88 418 ILE A N 1
ATOM 3104 C CA . ILE A 1 418 ? -10.544 0.632 12.597 1.00 97.88 418 ILE A CA 1
ATOM 3105 C C . ILE A 1 418 ? -11.118 -0.638 13.229 1.00 97.88 418 ILE A C 1
ATOM 3107 O O . ILE A 1 418 ? -10.529 -1.719 13.139 1.00 97.88 418 ILE A O 1
ATOM 3111 N N . ASP A 1 419 ? -12.259 -0.489 13.890 1.00 98.31 419 ASP A N 1
ATOM 3112 C CA . ASP A 1 419 ? -13.147 -1.575 14.292 1.00 98.31 419 ASP A CA 1
ATOM 3113 C C . ASP A 1 419 ? -14.415 -1.479 13.436 1.00 98.31 419 ASP A C 1
ATOM 3115 O O . ASP A 1 419 ? -15.078 -0.444 13.457 1.00 98.31 419 ASP A O 1
ATOM 3119 N N . ILE A 1 420 ? -14.718 -2.488 12.621 1.00 98.38 420 ILE A N 1
ATOM 3120 C CA . ILE A 1 420 ? -15.752 -2.413 11.582 1.00 98.38 420 ILE A CA 1
ATOM 3121 C C . ILE A 1 420 ? -16.702 -3.607 11.623 1.00 98.38 420 ILE A C 1
ATOM 3123 O O . ILE A 1 420 ? -16.283 -4.762 11.605 1.00 98.38 420 ILE A O 1
ATOM 3127 N N . HIS A 1 421 ? -17.999 -3.292 11.617 1.00 98.19 421 HIS A N 1
ATOM 3128 C CA . HIS A 1 421 ? -19.098 -4.229 11.833 1.00 98.19 421 HIS A CA 1
ATOM 3129 C C . HIS A 1 421 ? -20.216 -4.034 10.809 1.00 98.19 421 HIS A C 1
ATOM 3131 O O . HIS A 1 421 ? -20.641 -2.905 10.536 1.00 98.19 421 HIS A O 1
ATOM 3137 N N . GLY A 1 422 ? -20.740 -5.136 10.280 1.00 97.06 422 GLY A N 1
ATOM 3138 C CA . GLY A 1 422 ? -21.957 -5.178 9.470 1.00 97.06 422 GLY A CA 1
ATOM 3139 C C . GLY A 1 422 ? -22.118 -6.491 8.698 1.00 97.06 422 GLY A C 1
ATOM 3140 O O . GLY A 1 422 ? -21.362 -7.445 8.890 1.00 97.06 422 GLY A O 1
ATOM 3141 N N . PRO A 1 423 ? -23.114 -6.591 7.804 1.00 96.69 423 PRO A N 1
ATOM 3142 C CA . PRO A 1 423 ? -23.321 -7.792 7.002 1.00 96.69 423 PRO A CA 1
ATOM 3143 C C . PRO A 1 423 ? -22.073 -8.211 6.199 1.00 96.69 423 PRO A C 1
ATOM 3145 O O . PRO A 1 423 ? -21.602 -7.496 5.313 1.00 96.69 423 PRO A O 1
ATOM 3148 N N . GLY A 1 424 ? -21.548 -9.404 6.499 1.00 95.88 424 GLY A N 1
ATOM 3149 C CA . GLY A 1 424 ? -20.369 -9.979 5.840 1.00 95.88 424 GLY A CA 1
ATOM 3150 C C . GLY A 1 424 ? -19.034 -9.314 6.201 1.00 95.88 424 GLY A C 1
ATOM 3151 O O . GLY A 1 424 ? -18.048 -9.551 5.503 1.00 95.88 424 GLY A O 1
ATOM 3152 N N . ILE A 1 425 ? -18.991 -8.462 7.231 1.00 97.31 425 ILE A N 1
ATOM 3153 C CA . ILE A 1 425 ? -17.750 -7.874 7.742 1.00 97.31 425 ILE A CA 1
ATOM 3154 C C . ILE A 1 425 ? -17.790 -7.713 9.263 1.00 97.31 425 ILE A C 1
ATOM 3156 O O . ILE A 1 425 ? -18.703 -7.102 9.811 1.00 97.31 425 ILE A O 1
ATOM 3160 N N . ASP A 1 426 ? -16.789 -8.260 9.943 1.00 97.44 426 ASP A N 1
ATOM 3161 C CA . ASP A 1 426 ? -16.654 -8.151 11.395 1.00 97.44 426 ASP A CA 1
ATOM 3162 C C . ASP A 1 426 ? -15.183 -8.317 11.796 1.00 97.44 426 ASP A C 1
ATOM 3164 O O . ASP A 1 426 ? -14.667 -9.436 11.931 1.00 97.44 426 ASP A O 1
ATOM 3168 N N . ALA A 1 427 ? -14.475 -7.191 11.886 1.00 97.81 427 ALA A N 1
ATOM 3169 C CA . ALA A 1 427 ? -13.033 -7.176 12.080 1.00 97.81 427 ALA A CA 1
ATOM 3170 C C . ALA A 1 427 ? -12.544 -5.914 12.792 1.00 97.81 427 ALA A C 1
ATOM 3172 O O . ALA A 1 427 ? -13.092 -4.827 12.634 1.00 97.81 427 ALA A O 1
ATOM 3173 N N . ARG A 1 428 ? -11.421 -6.050 13.502 1.00 97.69 428 ARG A N 1
ATOM 3174 C CA . ARG A 1 428 ? -10.707 -4.934 14.135 1.00 97.69 428 ARG A CA 1
ATOM 3175 C C . ARG A 1 428 ? -9.219 -5.052 13.896 1.00 97.69 428 ARG A C 1
ATOM 3177 O O . ARG A 1 428 ? -8.641 -6.133 14.030 1.00 97.69 428 ARG A O 1
ATOM 3184 N N . GLY A 1 429 ? -8.576 -3.929 13.620 1.00 96.88 429 GLY A N 1
ATOM 3185 C CA . GLY A 1 429 ? -7.129 -3.874 13.509 1.00 96.88 429 GLY A CA 1
ATOM 3186 C C . GLY A 1 429 ? -6.655 -2.620 12.808 1.00 96.88 429 GLY A C 1
ATOM 3187 O O . GLY A 1 429 ? -7.298 -1.582 12.896 1.00 96.88 429 GLY A O 1
ATOM 3188 N N . ALA A 1 430 ? -5.521 -2.732 12.131 1.00 95.69 430 ALA A N 1
ATOM 3189 C CA . ALA A 1 430 ? -4.896 -1.673 11.369 1.00 95.69 430 ALA A CA 1
ATOM 3190 C C . ALA A 1 430 ? -5.078 -1.874 9.856 1.00 95.69 430 ALA A C 1
ATOM 3192 O O . ALA A 1 430 ? -5.142 -3.002 9.350 1.00 95.69 430 ALA A O 1
ATOM 3193 N N . ALA A 1 431 ? -5.119 -0.763 9.131 1.00 95.75 431 ALA A N 1
ATOM 3194 C CA . ALA A 1 431 ? -5.130 -0.721 7.677 1.00 95.75 431 ALA A CA 1
ATOM 3195 C C . ALA A 1 431 ? -4.403 0.527 7.158 1.00 95.75 431 ALA A C 1
ATOM 3197 O O . ALA A 1 431 ? -4.244 1.515 7.880 1.00 95.75 431 ALA A O 1
ATOM 3198 N N . PHE A 1 432 ? -3.967 0.485 5.900 1.00 95.12 432 PHE A N 1
AT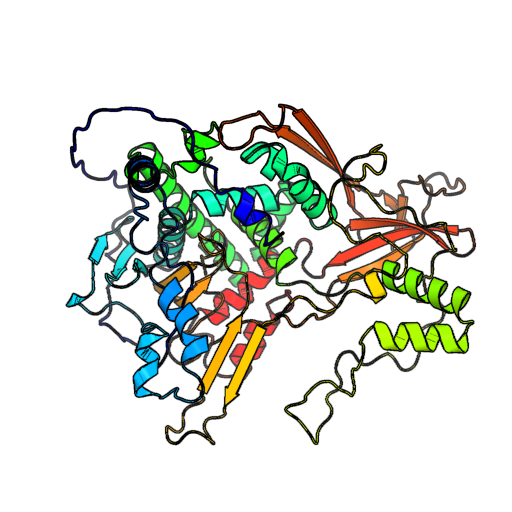OM 3199 C CA . PHE A 1 432 ? -3.372 1.637 5.227 1.00 95.12 432 PHE A CA 1
ATOM 3200 C C . PHE A 1 432 ? -4.461 2.660 4.825 1.00 95.12 432 PHE A C 1
ATOM 3202 O O . PHE A 1 432 ? -5.445 2.274 4.185 1.00 95.12 432 PHE A O 1
ATOM 3209 N N . PRO A 1 433 ? -4.318 3.958 5.156 1.00 95.50 433 PRO A N 1
ATOM 3210 C CA . PRO A 1 433 ? -5.257 5.001 4.750 1.00 95.50 433 PRO A CA 1
ATOM 3211 C C . PRO A 1 433 ? -5.427 5.055 3.228 1.00 95.50 433 PRO A C 1
ATOM 3213 O O . PRO A 1 433 ? -4.455 4.926 2.488 1.00 95.50 433 PRO A O 1
ATOM 3216 N N . GLY A 1 434 ? -6.661 5.235 2.753 1.00 96.31 434 GLY A N 1
ATOM 3217 C CA . GLY A 1 434 ? -6.996 5.214 1.319 1.00 96.31 434 GLY A CA 1
ATOM 3218 C C . GLY A 1 434 ? -7.231 3.818 0.742 1.00 96.31 434 GLY A C 1
ATOM 3219 O O . GLY A 1 434 ? -7.720 3.693 -0.378 1.00 96.31 434 GLY A O 1
ATOM 3220 N N . VAL A 1 435 ? -6.950 2.772 1.523 1.00 96.62 435 VAL A N 1
ATOM 3221 C CA . VAL A 1 435 ? -7.353 1.379 1.268 1.00 96.62 435 VAL A CA 1
ATOM 3222 C C . VAL A 1 435 ? -7.870 0.711 2.553 1.00 96.62 435 VAL A C 1
ATOM 3224 O O . VAL A 1 435 ? -7.831 -0.510 2.689 1.00 96.62 435 VAL A O 1
ATOM 3227 N N . ASN A 1 436 ? -8.367 1.501 3.511 1.00 97.50 436 ASN A N 1
ATOM 3228 C CA . ASN A 1 436 ? -8.826 1.039 4.827 1.00 97.50 436 ASN A CA 1
ATOM 3229 C C . ASN A 1 436 ? -10.286 0.547 4.846 1.00 97.50 436 ASN A C 1
ATOM 3231 O O . ASN A 1 436 ? -10.904 0.501 5.908 1.00 97.50 436 ASN A O 1
ATOM 3235 N N . LEU A 1 437 ? -10.838 0.183 3.684 1.00 96.50 437 LEU A N 1
ATOM 3236 C CA . LEU A 1 437 ? -12.161 -0.442 3.573 1.00 96.50 437 LEU A CA 1
ATOM 3237 C C . LEU A 1 437 ? -12.211 -1.851 4.199 1.00 96.50 437 LEU A C 1
ATOM 3239 O O . LEU A 1 437 ? -13.275 -2.311 4.598 1.00 96.50 437 LEU A O 1
ATOM 3243 N N . TYR A 1 438 ? -11.054 -2.508 4.334 1.00 97.81 438 TYR A N 1
ATOM 3244 C CA . TYR A 1 438 ? -10.881 -3.771 5.055 1.00 97.81 438 TYR A CA 1
ATOM 3245 C C . TYR A 1 438 ? -9.744 -3.643 6.070 1.00 97.81 438 TYR A C 1
ATOM 3247 O O . TYR A 1 438 ? -8.740 -2.978 5.801 1.00 97.81 438 TYR A O 1
ATOM 3255 N N . VAL A 1 439 ? -9.852 -4.340 7.203 1.00 97.88 439 VAL A N 1
ATOM 3256 C CA . VAL A 1 439 ? -8.727 -4.539 8.125 1.00 97.88 439 VAL A CA 1
ATOM 3257 C C . VAL A 1 439 ? -7.681 -5.412 7.436 1.00 97.88 439 VAL A C 1
ATOM 3259 O O . VAL A 1 439 ? -7.984 -6.503 6.952 1.00 97.88 439 VAL A O 1
ATOM 3262 N N . GLN A 1 440 ? -6.435 -4.946 7.395 1.00 95.94 440 GLN A N 1
ATOM 3263 C CA . GLN A 1 440 ? -5.340 -5.631 6.695 1.00 95.94 440 GLN A CA 1
ATOM 3264 C C . GLN A 1 440 ? -4.380 -6.332 7.658 1.00 95.94 440 GLN A C 1
ATOM 3266 O O . GLN A 1 440 ? -3.695 -7.276 7.268 1.00 95.94 440 GLN A O 1
ATOM 3271 N N . LEU A 1 441 ? -4.354 -5.895 8.917 1.00 94.88 441 LEU A N 1
ATOM 3272 C CA . LEU A 1 441 ? -3.562 -6.457 10.006 1.00 94.88 441 LEU A CA 1
ATOM 3273 C C . LEU A 1 441 ? -4.435 -6.434 11.261 1.00 94.88 441 LEU A C 1
ATOM 3275 O O . LEU A 1 441 ? -4.806 -5.353 11.709 1.00 94.88 441 LEU A O 1
ATOM 3279 N N . GLY A 1 442 ? -4.789 -7.571 11.850 1.00 95.19 442 GLY A N 1
ATOM 3280 C CA . GLY A 1 442 ? -5.694 -7.543 12.996 1.00 95.19 442 GLY A CA 1
ATOM 3281 C C . GLY A 1 442 ? -6.358 -8.868 13.306 1.00 95.19 442 GLY A C 1
ATOM 3282 O O . GLY A 1 442 ? -5.696 -9.896 13.437 1.00 95.19 442 GLY A O 1
ATOM 3283 N N . ARG A 1 443 ? -7.675 -8.826 13.498 1.00 95.56 443 ARG A N 1
ATOM 3284 C CA . ARG A 1 443 ? -8.473 -9.967 13.940 1.00 95.56 443 ARG A CA 1
ATOM 3285 C C . ARG A 1 443 ? -9.906 -9.925 13.428 1.00 95.56 443 ARG A C 1
ATOM 3287 O O . ARG A 1 443 ? -10.451 -8.847 13.205 1.00 95.56 443 ARG A O 1
ATOM 3294 N N . GLY A 1 444 ? -10.512 -11.106 13.342 1.00 95.81 444 GLY A N 1
ATOM 3295 C CA . GLY A 1 444 ? -11.966 -11.272 13.359 1.00 95.81 444 GLY A CA 1
ATOM 3296 C C . GLY A 1 444 ? -12.435 -11.766 14.726 1.00 95.81 444 GLY A C 1
ATOM 3297 O O . GLY A 1 444 ? -11.729 -11.620 15.727 1.00 95.81 444 GLY A O 1
ATOM 3298 N N . ARG A 1 445 ? -13.614 -12.385 14.791 1.00 93.94 445 ARG A N 1
ATOM 3299 C CA . ARG A 1 445 ? -14.244 -12.847 16.044 1.00 93.94 445 ARG A CA 1
ATOM 3300 C C . ARG A 1 445 ? -13.329 -13.724 16.902 1.00 93.94 445 ARG A C 1
ATOM 3302 O O . ARG A 1 445 ? -13.103 -13.399 18.061 1.00 93.94 445 ARG A O 1
ATOM 3309 N N . ASP A 1 446 ? -12.728 -14.765 16.338 1.00 91.56 446 ASP A N 1
ATOM 3310 C CA . ASP A 1 446 ? -11.963 -15.783 17.075 1.00 91.56 446 ASP A CA 1
ATOM 3311 C C . ASP A 1 446 ? -10.600 -16.139 16.446 1.00 91.56 446 ASP A C 1
ATOM 3313 O O . ASP A 1 446 ? -9.948 -17.100 16.860 1.00 91.56 446 ASP A O 1
ATOM 3317 N N . TYR A 1 447 ? -10.124 -15.327 15.499 1.00 93.50 447 TYR A N 1
ATOM 3318 C CA . TYR A 1 447 ? -8.835 -15.483 14.817 1.00 93.50 447 TYR A CA 1
ATOM 3319 C C . TYR A 1 447 ? -8.088 -14.149 14.699 1.00 93.50 447 TYR A C 1
ATOM 3321 O O . TYR A 1 447 ? -8.696 -13.081 14.734 1.00 93.50 447 TYR A O 1
ATOM 3329 N N . ALA A 1 448 ? -6.767 -14.210 14.515 1.00 94.31 448 ALA A N 1
ATOM 3330 C CA . ALA A 1 448 ? -5.907 -13.048 14.297 1.00 94.31 448 ALA A CA 1
ATOM 3331 C C . ALA A 1 448 ? -4.899 -13.309 13.171 1.00 94.31 448 ALA A C 1
ATOM 3333 O O . ALA A 1 448 ? -4.495 -14.451 12.946 1.00 94.31 448 ALA A O 1
ATOM 3334 N N . PHE A 1 449 ? -4.495 -12.249 12.478 1.00 94.06 449 PHE A N 1
ATOM 3335 C CA . PHE A 1 449 ? -3.578 -12.287 11.345 1.00 94.06 449 PHE A CA 1
ATOM 3336 C C . PHE A 1 449 ? -2.746 -11.003 11.258 1.00 94.06 449 PHE A C 1
ATOM 3338 O O . PHE A 1 449 ? -3.157 -9.931 11.697 1.00 94.06 449 PHE A O 1
ATOM 3345 N N . SER A 1 450 ? -1.561 -11.114 10.668 1.00 93.19 450 SER A N 1
ATOM 3346 C CA . SER A 1 450 ? -0.668 -9.997 10.361 1.00 93.19 450 SER A CA 1
ATOM 3347 C C . SER A 1 450 ? 0.241 -10.393 9.198 1.00 93.19 450 SER A C 1
ATOM 3349 O O . SER A 1 450 ? 0.304 -11.564 8.830 1.00 93.19 450 SER A O 1
ATOM 3351 N N . ALA A 1 451 ? 0.961 -9.418 8.654 1.00 89.62 451 ALA A N 1
ATOM 3352 C CA . ALA A 1 451 ? 1.990 -9.586 7.636 1.00 89.62 451 ALA A CA 1
ATOM 3353 C C . ALA A 1 451 ? 3.402 -9.497 8.234 1.00 89.62 451 ALA A C 1
ATOM 3355 O O . ALA A 1 451 ? 3.617 -8.794 9.230 1.00 89.62 451 ALA A O 1
ATOM 3356 N N . THR A 1 452 ? 4.364 -10.149 7.581 1.00 86.50 452 THR A N 1
ATOM 3357 C CA . THR A 1 452 ? 5.807 -9.921 7.761 1.00 86.50 452 THR A CA 1
ATOM 3358 C C . THR A 1 452 ? 6.466 -9.740 6.395 1.00 86.50 452 THR A C 1
ATOM 3360 O O . THR A 1 452 ? 5.984 -10.258 5.404 1.00 86.50 452 THR A O 1
ATOM 3363 N N . SER A 1 453 ? 7.582 -9.029 6.270 1.00 78.75 453 SER A N 1
ATOM 3364 C CA . SER A 1 453 ? 8.235 -8.932 4.955 1.00 78.75 453 SER A CA 1
ATOM 3365 C C . SER A 1 453 ? 8.805 -10.295 4.521 1.00 78.75 453 SER A C 1
ATOM 3367 O O . SER A 1 453 ? 9.874 -10.686 4.980 1.00 78.75 453 SER A O 1
ATOM 3369 N N . ALA A 1 454 ? 8.111 -11.022 3.636 1.00 74.19 454 ALA A N 1
ATOM 3370 C CA . ALA A 1 454 ? 8.515 -12.372 3.219 1.00 74.19 454 ALA A CA 1
ATOM 3371 C C . ALA A 1 454 ? 9.577 -12.399 2.098 1.00 74.19 454 ALA A C 1
ATOM 3373 O O . ALA A 1 454 ? 10.198 -13.438 1.859 1.00 74.19 454 ALA A O 1
ATOM 3374 N N . GLY A 1 455 ? 9.811 -11.264 1.419 1.00 73.56 455 GLY A N 1
ATOM 3375 C CA . GLY A 1 455 ? 10.847 -11.105 0.387 1.00 73.56 455 GLY A CA 1
ATOM 3376 C C . GLY A 1 455 ? 10.768 -12.119 -0.761 1.00 73.56 455 GLY A C 1
ATOM 3377 O O . GLY A 1 455 ? 11.778 -12.363 -1.424 1.00 73.56 455 GLY A O 1
ATOM 3378 N N . GLN A 1 456 ? 9.608 -12.753 -0.971 1.00 80.56 456 GLN A N 1
ATOM 3379 C CA . GLN A 1 456 ? 9.425 -13.749 -2.020 1.00 80.56 456 GLN A CA 1
ATOM 3380 C C . GLN A 1 456 ? 9.625 -13.099 -3.384 1.00 80.56 456 GLN A C 1
ATOM 3382 O O . GLN A 1 456 ? 9.230 -11.954 -3.604 1.00 80.56 456 GLN A O 1
ATOM 3387 N N . ASP A 1 457 ? 10.250 -13.844 -4.291 1.00 85.75 457 ASP A N 1
ATOM 3388 C CA . ASP A 1 457 ? 10.471 -13.382 -5.652 1.00 85.75 457 ASP A CA 1
ATOM 3389 C C . ASP A 1 457 ? 9.146 -13.405 -6.422 1.00 85.75 457 ASP A C 1
ATOM 3391 O O . ASP A 1 457 ? 8.636 -14.470 -6.775 1.00 85.75 457 ASP A O 1
ATOM 3395 N N . ILE A 1 458 ? 8.564 -12.219 -6.601 1.00 89.94 458 ILE A N 1
ATOM 3396 C CA . ILE A 1 458 ? 7.326 -11.996 -7.354 1.00 89.94 458 ILE A CA 1
ATOM 3397 C C . ILE A 1 458 ? 7.536 -11.014 -8.513 1.00 89.94 458 ILE A C 1
ATOM 3399 O O . ILE A 1 458 ? 6.564 -10.544 -9.113 1.00 89.94 458 ILE A O 1
ATOM 3403 N N . ILE A 1 459 ? 8.790 -10.651 -8.794 1.00 92.00 459 ILE A N 1
ATOM 3404 C CA . ILE A 1 459 ? 9.167 -9.762 -9.888 1.00 92.00 459 ILE A CA 1
ATOM 3405 C C . ILE A 1 459 ? 10.209 -10.477 -10.735 1.00 92.00 459 ILE A C 1
ATOM 3407 O O . ILE A 1 459 ? 11.373 -10.536 -10.360 1.00 92.00 459 ILE A O 1
ATOM 3411 N N . ASP A 1 460 ? 9.802 -10.917 -11.920 1.00 92.38 460 ASP A N 1
ATOM 3412 C CA . ASP A 1 460 ? 10.712 -11.545 -12.871 1.00 92.38 460 ASP A CA 1
ATOM 3413 C C . ASP A 1 460 ? 11.326 -10.503 -13.817 1.00 92.38 460 ASP A C 1
ATOM 3415 O O . ASP A 1 460 ? 10.628 -9.640 -14.371 1.00 92.38 460 ASP A O 1
ATOM 3419 N N . THR A 1 461 ? 12.629 -10.629 -14.075 1.00 94.00 461 THR A N 1
ATOM 3420 C CA . THR A 1 461 ? 13.313 -9.896 -15.148 1.00 94.00 461 THR A CA 1
ATOM 3421 C C . THR A 1 461 ? 13.394 -10.724 -16.437 1.00 94.00 461 THR A C 1
ATOM 3423 O O . THR A 1 461 ? 14.030 -11.778 -16.494 1.00 94.00 461 THR A O 1
ATOM 3426 N N . PHE A 1 462 ? 12.845 -10.198 -17.534 1.00 95.38 462 PHE A N 1
ATOM 3427 C CA . PHE A 1 462 ? 12.921 -10.804 -18.868 1.00 95.38 462 PHE A CA 1
ATOM 3428 C C . PHE A 1 462 ? 13.918 -10.065 -19.756 1.00 95.38 462 PHE A C 1
ATOM 3430 O O . PHE A 1 462 ? 14.020 -8.846 -19.693 1.00 95.38 462 PHE A O 1
ATOM 3437 N N . ALA A 1 463 ? 14.608 -10.795 -20.636 1.00 96.44 463 ALA A N 1
ATOM 3438 C CA . ALA A 1 463 ? 15.365 -10.219 -21.745 1.00 96.44 463 ALA A CA 1
ATOM 3439 C C . ALA A 1 463 ? 14.718 -10.638 -23.070 1.00 96.44 463 ALA A C 1
ATOM 3441 O O . ALA A 1 463 ? 14.684 -11.828 -23.395 1.00 96.44 463 ALA A O 1
ATOM 3442 N N . ALA A 1 464 ? 14.222 -9.670 -23.837 1.00 96.88 464 ALA A N 1
ATOM 3443 C CA . ALA A 1 464 ? 13.610 -9.903 -25.140 1.00 96.88 464 ALA A CA 1
ATOM 3444 C C . ALA A 1 464 ? 14.471 -9.298 -26.262 1.00 96.88 464 ALA A C 1
ATOM 3446 O O . ALA A 1 464 ? 14.947 -8.171 -26.116 1.00 96.88 464 ALA A O 1
ATOM 3447 N N . PRO A 1 465 ? 14.683 -10.003 -27.390 1.00 97.56 465 PRO A N 1
ATOM 3448 C CA . PRO A 1 465 ? 15.350 -9.422 -28.552 1.00 97.56 465 PRO A CA 1
ATOM 3449 C C . PRO A 1 465 ? 14.606 -8.188 -29.059 1.00 97.56 465 PRO A C 1
ATOM 3451 O O . PRO A 1 465 ? 13.385 -8.235 -29.217 1.00 97.56 465 PRO A O 1
ATOM 3454 N N . LEU A 1 466 ? 15.341 -7.116 -29.343 1.00 98.56 466 LEU A N 1
ATOM 3455 C CA . LEU A 1 466 ? 14.804 -5.976 -30.083 1.00 98.56 466 LEU A CA 1
ATOM 3456 C C . LEU A 1 466 ? 14.655 -6.344 -31.565 1.00 98.56 466 LEU A C 1
ATOM 3458 O O . LEU A 1 466 ? 15.365 -7.215 -32.077 1.00 98.56 466 LEU A O 1
ATOM 3462 N N . CYS A 1 467 ? 13.712 -5.704 -32.245 1.00 98.38 467 CYS A N 1
ATOM 3463 C CA . CYS A 1 467 ? 13.436 -5.920 -33.662 1.00 98.38 467 CYS A CA 1
ATOM 3464 C C . CYS A 1 467 ? 13.018 -4.613 -34.341 1.00 98.38 467 CYS A C 1
ATOM 3466 O O . CYS A 1 467 ? 12.657 -3.652 -33.667 1.00 98.38 467 CYS A O 1
ATOM 3468 N N . GLU A 1 468 ? 13.042 -4.610 -35.672 1.00 98.12 468 GLU A N 1
ATOM 3469 C CA . GLU A 1 468 ? 12.449 -3.564 -36.504 1.00 98.12 468 GLU A CA 1
ATOM 3470 C C . GLU A 1 468 ? 11.355 -4.187 -37.383 1.00 98.12 468 GLU A C 1
ATOM 3472 O O . GLU A 1 468 ? 11.617 -5.206 -38.034 1.00 98.12 468 GLU A O 1
ATOM 3477 N N . PRO A 1 469 ? 10.137 -3.616 -37.448 1.00 94.88 469 PRO A N 1
ATOM 3478 C CA . PRO A 1 469 ? 9.058 -4.149 -38.286 1.00 94.88 469 PRO A CA 1
ATOM 3479 C C . PRO A 1 469 ? 9.422 -4.234 -39.773 1.00 94.88 469 PRO A C 1
ATOM 3481 O O . PRO A 1 469 ? 8.935 -5.119 -40.472 1.00 94.88 469 PRO A O 1
ATOM 3484 N N . GLY A 1 470 ? 10.291 -3.331 -40.244 1.00 92.25 470 GLY A N 1
ATOM 3485 C CA . GLY A 1 470 ? 10.789 -3.291 -41.622 1.00 92.25 470 GLY A CA 1
ATOM 3486 C C . GLY A 1 470 ? 11.857 -4.340 -41.951 1.00 92.25 470 GLY A C 1
ATOM 3487 O O . GLY A 1 470 ? 12.243 -4.462 -43.108 1.00 92.25 470 GLY A O 1
ATOM 3488 N N . GLY A 1 471 ? 12.330 -5.110 -40.963 1.00 89.75 471 GLY A N 1
ATOM 3489 C CA . GLY A 1 471 ? 13.396 -6.102 -41.146 1.00 89.75 471 GLY A CA 1
ATOM 3490 C C . GLY A 1 471 ? 14.817 -5.532 -41.102 1.00 89.75 471 GLY A C 1
ATOM 3491 O O . GLY A 1 471 ? 15.772 -6.292 -41.269 1.00 89.75 471 GLY A O 1
ATOM 3492 N N . ASP A 1 472 ? 14.964 -4.230 -40.844 1.00 94.88 472 ASP A N 1
ATOM 3493 C CA . ASP A 1 472 ? 16.257 -3.592 -40.604 1.00 94.88 472 ASP A CA 1
ATOM 3494 C C . ASP A 1 472 ? 16.975 -4.197 -39.387 1.00 94.88 472 ASP A C 1
ATOM 3496 O O . ASP A 1 472 ? 16.377 -4.834 -38.511 1.00 94.88 472 ASP A O 1
ATOM 3500 N N . ALA A 1 473 ? 18.295 -4.004 -39.327 1.00 96.56 473 ALA A N 1
ATOM 3501 C CA . ALA A 1 473 ? 19.082 -4.461 -38.190 1.00 96.56 473 ALA A CA 1
ATOM 3502 C C . ALA A 1 473 ? 18.654 -3.699 -36.918 1.00 96.56 473 ALA A C 1
ATOM 3504 O O . ALA A 1 473 ? 18.765 -2.471 -36.892 1.00 96.56 473 ALA A O 1
ATOM 3505 N N . PRO A 1 474 ? 18.207 -4.390 -35.849 1.00 97.69 474 PRO A N 1
ATOM 3506 C CA . PRO A 1 474 ? 17.806 -3.720 -34.623 1.00 97.69 474 PRO A CA 1
ATOM 3507 C C . PRO A 1 474 ? 19.003 -3.040 -33.962 1.00 97.69 474 PRO A C 1
ATOM 3509 O O . PRO A 1 474 ? 20.143 -3.502 -34.059 1.00 97.69 474 PRO A O 1
ATOM 3512 N N . THR A 1 475 ? 18.725 -1.967 -33.232 1.00 97.44 475 THR A N 1
ATOM 3513 C CA . THR A 1 475 ? 19.688 -1.225 -32.416 1.00 97.44 475 THR A CA 1
ATOM 3514 C C . THR A 1 475 ? 19.221 -1.209 -30.962 1.00 97.44 475 THR A C 1
ATOM 3516 O O . THR A 1 475 ? 18.172 -1.755 -30.632 1.00 97.44 475 THR A O 1
ATOM 3519 N N . LEU A 1 476 ? 19.991 -0.598 -30.056 1.00 96.38 476 LEU A N 1
ATOM 3520 C CA . LEU A 1 476 ? 19.495 -0.370 -28.694 1.00 96.38 476 LEU A CA 1
ATOM 3521 C C . LEU A 1 476 ? 18.334 0.634 -28.674 1.00 96.38 476 LEU A C 1
ATOM 3523 O O . LEU A 1 476 ? 17.518 0.572 -27.766 1.00 96.38 476 LEU A O 1
ATOM 3527 N N . ASP A 1 477 ? 18.226 1.511 -29.669 1.00 95.62 477 ASP A N 1
ATOM 3528 C CA . ASP A 1 477 ? 17.190 2.545 -29.723 1.00 95.62 477 ASP A CA 1
ATOM 3529 C C . ASP A 1 477 ? 15.896 2.049 -30.399 1.00 95.62 477 ASP A C 1
ATOM 3531 O O . ASP A 1 477 ? 14.910 2.780 -30.460 1.00 95.62 477 ASP A O 1
ATOM 3535 N N . SER A 1 478 ? 15.872 0.792 -30.860 1.00 97.88 478 SER A N 1
ATOM 3536 C CA . SER A 1 478 ? 14.683 0.147 -31.422 1.00 97.88 478 SER A CA 1
ATOM 3537 C C . SER A 1 478 ? 13.503 0.173 -30.443 1.00 97.88 478 SER A C 1
ATOM 3539 O O . SER A 1 478 ? 13.644 -0.100 -29.246 1.00 97.88 478 SER A O 1
ATOM 3541 N N . MET A 1 479 ? 12.315 0.457 -30.982 1.00 98.00 479 MET A N 1
ATOM 3542 C CA . MET A 1 479 ? 11.053 0.573 -30.233 1.00 98.00 479 MET A CA 1
ATOM 3543 C C . MET A 1 479 ? 10.096 -0.599 -30.477 1.00 98.00 479 MET A C 1
ATOM 3545 O O . MET A 1 479 ? 8.902 -0.495 -30.209 1.00 98.00 479 MET A O 1
ATOM 3549 N N . HIS A 1 480 ? 10.616 -1.724 -30.966 1.00 98.62 480 HIS A N 1
ATOM 3550 C CA . HIS A 1 480 ? 9.882 -2.980 -31.071 1.00 98.62 480 HIS A CA 1
ATOM 3551 C C . HIS A 1 480 ? 10.709 -4.135 -30.507 1.00 98.62 480 HIS A C 1
ATOM 3553 O O . HIS A 1 480 ? 11.942 -4.098 -30.474 1.00 98.62 480 HIS A O 1
ATOM 3559 N N . TYR A 1 481 ? 10.025 -5.179 -30.052 1.00 98.44 481 TYR A N 1
ATOM 3560 C CA . TYR A 1 481 ? 10.639 -6.344 -29.429 1.00 98.44 481 TYR A CA 1
ATOM 3561 C C . TYR A 1 481 ? 9.932 -7.636 -29.838 1.00 98.44 481 TYR A C 1
ATOM 3563 O O . TYR A 1 481 ? 8.758 -7.647 -30.208 1.00 98.44 481 TYR A O 1
ATOM 3571 N N . ILE A 1 482 ? 10.650 -8.754 -29.767 1.00 97.69 482 ILE A N 1
ATOM 3572 C CA . ILE A 1 482 ? 10.090 -10.063 -30.087 1.00 97.69 482 ILE A CA 1
ATOM 3573 C C . ILE A 1 482 ? 9.302 -10.606 -28.893 1.00 97.69 482 ILE A C 1
ATOM 3575 O O . ILE A 1 482 ? 9.873 -10.946 -27.856 1.00 97.69 482 ILE A O 1
ATOM 3579 N N . PHE A 1 483 ? 7.998 -10.798 -29.078 1.00 97.25 483 PHE A N 1
ATOM 3580 C CA . PHE A 1 483 ? 7.117 -11.482 -28.135 1.00 97.25 483 PHE A CA 1
ATOM 3581 C C . PHE A 1 483 ? 6.353 -12.596 -28.842 1.00 97.25 483 PHE A C 1
ATOM 3583 O O . PHE A 1 483 ? 5.638 -12.366 -29.815 1.00 97.25 483 PHE A O 1
ATOM 3590 N N . ARG A 1 484 ? 6.517 -13.835 -28.362 1.00 95.69 484 ARG A N 1
ATOM 3591 C CA . ARG A 1 484 ? 5.883 -15.034 -28.950 1.00 95.69 484 ARG A CA 1
ATOM 3592 C C . ARG A 1 484 ? 6.061 -15.124 -30.479 1.00 95.69 484 ARG A C 1
ATOM 3594 O O . ARG A 1 484 ? 5.143 -15.499 -31.200 1.00 95.69 484 ARG A O 1
ATOM 3601 N N . GLY A 1 485 ? 7.255 -14.769 -30.962 1.00 95.12 485 GLY A N 1
ATOM 3602 C CA . GLY A 1 485 ? 7.628 -14.822 -32.380 1.00 95.12 485 GLY A CA 1
ATOM 3603 C C . GLY A 1 485 ? 7.171 -13.632 -33.229 1.00 95.12 485 GLY A C 1
ATOM 3604 O O . GLY A 1 485 ? 7.480 -13.607 -34.415 1.00 95.12 485 GLY A O 1
ATOM 3605 N N . LYS A 1 486 ? 6.474 -12.646 -32.653 1.00 96.88 486 LYS A N 1
ATOM 3606 C CA . LYS A 1 486 ? 6.027 -11.432 -33.349 1.00 96.88 486 LYS A CA 1
ATOM 3607 C C . LYS A 1 486 ? 6.849 -10.226 -32.911 1.00 96.88 486 LYS A C 1
ATOM 3609 O O . LYS A 1 486 ? 7.198 -10.132 -31.738 1.00 96.88 486 LYS A O 1
ATOM 3614 N N . CYS A 1 487 ? 7.139 -9.325 -33.847 1.00 98.00 487 CYS A N 1
ATOM 3615 C CA . CYS A 1 487 ? 7.740 -8.027 -33.553 1.00 98.00 487 CYS A CA 1
ATOM 3616 C C . CYS A 1 487 ? 6.629 -7.070 -33.100 1.00 98.00 487 CYS A C 1
ATOM 3618 O O . CYS A 1 487 ? 5.800 -6.656 -33.906 1.00 98.00 487 CYS A O 1
ATOM 3620 N N . GLU A 1 488 ? 6.560 -6.807 -31.800 1.00 98.38 488 GLU A N 1
ATOM 3621 C CA . GLU A 1 488 ? 5.507 -6.022 -31.150 1.00 98.38 488 GLU A CA 1
ATOM 3622 C C . GLU A 1 488 ? 6.056 -4.649 -30.737 1.00 98.38 488 GLU A C 1
ATOM 3624 O O . GLU A 1 488 ? 7.231 -4.558 -30.368 1.00 98.38 488 GLU A O 1
ATOM 3629 N N . PRO A 1 489 ? 5.243 -3.581 -30.773 1.00 98.38 489 PRO A N 1
ATOM 3630 C CA . PRO A 1 489 ? 5.679 -2.254 -30.354 1.00 98.38 489 PRO A CA 1
ATOM 3631 C C . PRO A 1 489 ? 5.912 -2.185 -28.841 1.00 98.38 489 PRO A C 1
ATOM 3633 O O . PRO A 1 489 ? 5.207 -2.818 -28.051 1.00 98.38 489 PRO A O 1
ATOM 3636 N N . ILE A 1 490 ? 6.895 -1.380 -28.442 1.00 98.62 490 ILE A N 1
ATOM 3637 C CA . ILE A 1 490 ? 7.088 -0.925 -27.065 1.00 98.62 490 ILE A CA 1
ATOM 3638 C C . ILE A 1 490 ? 6.233 0.329 -26.874 1.00 98.62 490 ILE A C 1
ATOM 3640 O O . ILE A 1 490 ? 6.373 1.309 -27.605 1.00 98.62 490 ILE A O 1
ATOM 3644 N N . GLU A 1 491 ? 5.347 0.303 -25.886 1.00 98.12 491 GLU A N 1
ATOM 3645 C CA . GLU A 1 491 ? 4.483 1.432 -25.555 1.00 98.12 491 GLU A CA 1
ATOM 3646 C C . GLU A 1 491 ? 5.260 2.484 -24.760 1.00 98.12 491 GLU A C 1
ATOM 3648 O O . GLU A 1 491 ? 6.026 2.149 -23.856 1.00 98.12 491 GLU A O 1
ATOM 3653 N N . VAL A 1 492 ? 5.046 3.760 -25.078 1.00 97.69 492 VAL A N 1
ATOM 3654 C CA . VAL A 1 492 ? 5.615 4.893 -24.342 1.00 97.69 492 VAL A CA 1
ATOM 3655 C C . VAL A 1 492 ? 4.539 5.485 -23.442 1.00 97.69 492 VAL A C 1
ATOM 3657 O O . VAL A 1 492 ? 3.465 5.851 -23.911 1.00 97.69 492 VAL A O 1
ATOM 3660 N N . LEU A 1 493 ? 4.850 5.595 -22.155 1.00 97.75 493 LEU A N 1
ATOM 3661 C CA . LEU A 1 493 ? 3.976 6.139 -21.125 1.00 97.75 493 LEU A CA 1
ATOM 3662 C C . LEU A 1 493 ? 4.575 7.445 -20.617 1.00 97.75 493 LEU A C 1
ATOM 3664 O O . LEU A 1 493 ? 5.707 7.456 -20.130 1.00 97.75 493 LEU A O 1
ATOM 3668 N N . GLU A 1 494 ? 3.814 8.533 -20.698 1.00 96.88 494 GLU A N 1
ATOM 3669 C CA . GLU A 1 494 ? 4.271 9.853 -20.267 1.00 96.88 494 GLU A CA 1
ATOM 3670 C C . GLU A 1 494 ? 3.367 10.461 -19.199 1.00 96.88 494 GLU A C 1
ATOM 3672 O O . GLU A 1 494 ? 2.141 10.328 -19.229 1.00 96.88 494 GLU A O 1
ATOM 3677 N N . ARG A 1 495 ? 3.993 11.175 -18.263 1.00 96.12 495 ARG A N 1
ATOM 3678 C CA . ARG A 1 495 ? 3.322 11.984 -17.249 1.00 96.12 495 ARG A CA 1
ATOM 3679 C C . ARG A 1 495 ? 3.984 13.343 -17.182 1.00 96.12 495 ARG A C 1
ATOM 3681 O O . ARG A 1 495 ? 5.157 13.447 -16.842 1.00 96.12 495 ARG A O 1
ATOM 3688 N N . LYS A 1 496 ? 3.222 14.393 -17.468 1.00 96.88 496 LYS A N 1
ATOM 3689 C CA . LYS A 1 496 ? 3.674 15.762 -17.239 1.00 96.88 496 LYS A CA 1
ATOM 3690 C C . LYS A 1 496 ? 3.307 16.186 -15.823 1.00 96.88 496 LYS A C 1
ATOM 3692 O O . LYS A 1 496 ? 2.126 16.207 -15.481 1.00 96.88 496 LYS A O 1
ATOM 3697 N N . ASN A 1 497 ? 4.316 16.563 -15.051 1.00 97.00 497 ASN A N 1
ATOM 3698 C CA . ASN A 1 497 ? 4.174 17.146 -13.727 1.00 97.00 497 ASN A CA 1
ATOM 3699 C C . ASN A 1 497 ? 4.544 18.625 -13.771 1.00 97.00 497 ASN A C 1
ATOM 3701 O O . ASN A 1 497 ? 5.458 19.032 -14.489 1.00 97.00 497 ASN A O 1
ATOM 3705 N N . SER A 1 498 ? 3.841 19.434 -12.987 1.00 96.75 498 SER A N 1
ATOM 3706 C CA . SER A 1 498 ? 4.135 20.856 -12.816 1.00 96.75 498 SER A CA 1
ATOM 3707 C C . SER A 1 498 ? 3.829 21.271 -11.391 1.00 96.75 498 SER A C 1
ATOM 3709 O O . SER A 1 498 ? 2.753 20.961 -10.889 1.00 96.75 498 SER A O 1
ATOM 3711 N N . TRP A 1 499 ? 4.744 21.997 -10.764 1.00 94.44 499 TRP A N 1
ATOM 3712 C CA . TRP A 1 499 ? 4.631 22.418 -9.374 1.00 94.44 499 TRP A CA 1
ATOM 3713 C C . TRP A 1 499 ? 4.881 23.913 -9.229 1.00 94.44 499 TRP A C 1
ATOM 3715 O O . TRP A 1 499 ? 5.558 24.547 -10.044 1.00 94.44 499 TRP A O 1
ATOM 3725 N N . MET A 1 500 ? 4.343 24.464 -8.149 1.00 90.56 500 MET A N 1
ATOM 3726 C CA . MET A 1 500 ? 4.574 25.839 -7.730 1.00 90.56 500 MET A CA 1
ATOM 3727 C C . MET A 1 500 ? 5.305 25.837 -6.391 1.00 90.56 500 MET A C 1
ATOM 3729 O O . MET A 1 500 ? 5.097 24.934 -5.581 1.00 90.56 500 MET A O 1
ATOM 3733 N N . SER A 1 501 ? 6.135 26.851 -6.154 1.00 88.75 501 SER A N 1
ATOM 3734 C CA . SER A 1 501 ? 6.630 27.111 -4.801 1.00 88.75 501 SER A CA 1
ATOM 3735 C C . SER A 1 501 ? 5.465 27.496 -3.881 1.00 88.75 501 SER A C 1
ATOM 3737 O O . SER A 1 501 ? 4.518 28.160 -4.307 1.00 88.75 501 SER A O 1
ATOM 3739 N N . SER A 1 502 ? 5.528 27.071 -2.623 1.00 84.50 502 SER A N 1
ATOM 3740 C CA . SER A 1 502 ? 4.530 27.339 -1.589 1.00 84.50 502 SER A CA 1
ATOM 3741 C C . SER A 1 502 ? 5.195 27.448 -0.213 1.00 84.50 502 SER A C 1
ATOM 3743 O O . SER A 1 502 ? 6.393 27.209 -0.071 1.00 84.50 502 SER A O 1
ATOM 3745 N N . ALA A 1 503 ? 4.422 27.780 0.824 1.00 82.00 503 ALA A N 1
ATOM 3746 C CA . ALA A 1 503 ? 4.930 27.761 2.196 1.00 82.00 503 ALA A CA 1
ATOM 3747 C C . ALA A 1 503 ? 5.350 26.344 2.639 1.00 82.00 503 ALA A C 1
ATOM 3749 O O . ALA A 1 503 ? 6.275 26.200 3.433 1.00 82.00 503 ALA A O 1
ATOM 3750 N N . GLY A 1 504 ? 4.697 25.306 2.101 1.00 74.00 504 GLY A N 1
ATOM 3751 C CA . GLY A 1 504 ? 5.057 23.906 2.327 1.00 74.00 504 GLY A CA 1
ATOM 3752 C C . GLY A 1 504 ? 6.239 23.397 1.493 1.00 74.00 504 GLY A C 1
ATOM 3753 O O . GLY A 1 504 ? 6.802 22.363 1.839 1.00 74.00 504 GLY A O 1
ATOM 3754 N N . ASP A 1 505 ? 6.641 24.106 0.431 1.00 80.81 505 ASP A N 1
ATOM 3755 C CA . ASP A 1 505 ? 7.807 23.757 -0.391 1.00 80.81 505 ASP A CA 1
ATOM 3756 C C . ASP A 1 505 ? 8.415 24.978 -1.108 1.00 80.81 505 ASP A C 1
ATOM 3758 O O . ASP A 1 505 ? 7.843 25.546 -2.044 1.00 80.81 505 ASP A O 1
ATOM 3762 N N . MET A 1 506 ? 9.637 25.341 -0.716 1.00 85.06 506 MET A N 1
ATOM 3763 C CA . MET A 1 506 ? 10.393 26.462 -1.288 1.00 85.06 506 MET A CA 1
ATOM 3764 C C . MET A 1 506 ? 11.126 26.121 -2.599 1.00 85.06 506 MET A C 1
ATOM 3766 O O . MET A 1 506 ? 11.871 26.951 -3.121 1.00 85.06 506 MET A O 1
ATOM 3770 N N . THR A 1 507 ? 10.945 24.918 -3.151 1.00 87.38 507 THR A N 1
ATOM 3771 C CA . THR A 1 507 ? 11.499 24.563 -4.462 1.00 87.38 507 THR A CA 1
ATOM 3772 C C . THR A 1 507 ? 10.945 25.512 -5.535 1.00 87.38 507 THR A C 1
ATOM 3774 O O . THR A 1 507 ? 9.724 25.678 -5.617 1.00 87.38 507 THR A O 1
ATOM 3777 N N . PRO A 1 508 ? 11.792 26.127 -6.391 1.00 93.69 508 PRO A N 1
ATOM 3778 C CA . PRO A 1 508 ? 11.320 27.002 -7.460 1.00 93.69 508 PRO A CA 1
ATOM 3779 C C . PRO A 1 508 ? 10.297 26.305 -8.356 1.00 93.69 508 PRO A C 1
ATOM 3781 O O . PRO A 1 508 ? 10.477 25.136 -8.709 1.00 93.69 508 PRO A O 1
ATOM 3784 N N . SER A 1 509 ? 9.242 27.031 -8.738 1.00 94.81 509 SER A N 1
ATOM 3785 C CA . SER A 1 509 ? 8.201 26.530 -9.639 1.00 94.81 509 SER A CA 1
ATOM 3786 C C . SER A 1 509 ? 8.810 25.961 -10.919 1.00 94.81 509 SER A C 1
ATOM 3788 O O . SER A 1 509 ? 9.741 26.533 -11.490 1.00 94.81 509 SER A O 1
ATOM 3790 N N . GLY A 1 510 ? 8.278 24.837 -11.384 1.00 95.38 510 GLY A N 1
ATOM 3791 C CA . GLY A 1 510 ? 8.852 24.116 -12.509 1.00 95.38 510 GLY A CA 1
ATOM 3792 C C . GLY A 1 510 ? 7.938 23.024 -13.035 1.00 95.38 510 GLY A C 1
ATOM 3793 O O . GLY A 1 510 ? 6.799 22.860 -12.600 1.00 95.38 510 GLY A O 1
ATOM 3794 N N . SER A 1 511 ? 8.443 22.288 -14.016 1.00 96.25 511 SER A N 1
ATOM 3795 C CA . SER A 1 511 ? 7.748 21.146 -14.597 1.00 96.25 511 SER A CA 1
ATOM 3796 C C . SER A 1 511 ? 8.743 20.113 -15.096 1.00 96.25 511 SER A C 1
ATOM 3798 O O . SER A 1 511 ? 9.862 20.467 -15.467 1.00 96.25 511 SER A O 1
ATOM 3800 N N . GLU A 1 512 ? 8.320 18.857 -15.154 1.00 95.38 512 GLU A N 1
ATOM 3801 C CA . GLU A 1 512 ? 9.063 17.777 -15.795 1.00 95.38 512 GLU A CA 1
ATOM 3802 C C . GLU A 1 512 ? 8.107 16.806 -16.491 1.00 95.38 512 GLU A C 1
ATOM 3804 O O . GLU A 1 512 ? 6.936 16.695 -16.123 1.00 95.38 512 GLU A O 1
ATOM 3809 N N . THR A 1 513 ? 8.609 16.105 -17.505 1.00 96.75 513 THR A N 1
ATOM 3810 C CA . THR A 1 513 ? 7.888 14.999 -18.138 1.00 96.75 513 THR A CA 1
ATOM 3811 C C . THR A 1 513 ? 8.580 13.704 -17.757 1.00 96.75 513 THR A C 1
ATOM 3813 O O . THR A 1 513 ? 9.728 13.470 -18.138 1.00 96.75 513 THR A O 1
ATOM 3816 N N . LEU A 1 514 ? 7.868 12.868 -17.010 1.00 97.38 514 LEU A N 1
ATOM 3817 C CA . LEU A 1 514 ? 8.276 11.508 -16.720 1.00 97.38 514 LEU A CA 1
ATOM 3818 C C . LEU A 1 514 ? 7.915 10.621 -17.909 1.00 97.38 514 LEU A C 1
ATOM 3820 O O . LEU A 1 514 ? 6.824 10.733 -18.466 1.00 97.38 514 LEU A O 1
ATOM 3824 N N . ARG A 1 515 ? 8.820 9.720 -18.275 1.00 96.75 515 ARG A N 1
ATOM 3825 C CA . ARG A 1 515 ? 8.679 8.751 -19.353 1.00 96.75 515 ARG A CA 1
ATOM 3826 C C . ARG A 1 515 ? 9.035 7.366 -18.830 1.00 96.75 515 ARG A C 1
ATOM 3828 O O . ARG A 1 515 ? 10.080 7.162 -18.220 1.00 96.75 515 ARG A O 1
ATOM 3835 N N . ALA A 1 516 ? 8.153 6.415 -19.089 1.00 97.19 516 ALA A N 1
ATOM 3836 C CA . ALA A 1 516 ? 8.384 4.995 -18.895 1.00 97.19 516 ALA A CA 1
ATOM 3837 C C . ALA A 1 516 ? 8.018 4.265 -20.186 1.00 97.19 516 ALA A C 1
ATOM 3839 O O . ALA A 1 516 ? 7.334 4.802 -21.056 1.00 97.19 516 ALA A O 1
ATOM 3840 N N . GLU A 1 517 ? 8.493 3.038 -20.323 1.00 97.81 517 GLU A N 1
ATOM 3841 C CA . GLU A 1 517 ? 8.203 2.215 -21.485 1.00 97.81 517 GLU A CA 1
ATOM 3842 C C . GLU A 1 517 ? 7.669 0.866 -21.027 1.00 97.81 517 GLU A C 1
ATOM 3844 O O . GLU A 1 517 ? 8.169 0.281 -20.061 1.00 97.81 517 GLU A O 1
ATOM 3849 N N . ARG A 1 518 ? 6.636 0.380 -21.709 1.00 97.88 518 ARG A N 1
ATOM 3850 C CA . ARG A 1 518 ? 5.899 -0.822 -21.334 1.00 97.88 518 ARG A CA 1
ATOM 3851 C C . ARG A 1 518 ? 5.886 -1.825 -22.476 1.00 97.88 518 ARG A C 1
ATOM 3853 O O . ARG A 1 518 ? 5.732 -1.488 -23.646 1.00 97.88 518 ARG A O 1
ATOM 3860 N N . THR A 1 519 ? 6.040 -3.087 -22.106 1.00 97.75 519 THR A N 1
ATOM 3861 C CA . THR A 1 519 ? 5.905 -4.244 -22.991 1.00 97.75 519 THR A CA 1
ATOM 3862 C C . THR A 1 519 ? 4.862 -5.201 -22.414 1.00 97.75 519 THR A C 1
ATOM 3864 O O . THR A 1 519 ? 4.482 -5.097 -21.248 1.00 97.75 519 THR A O 1
ATOM 3867 N N . LYS A 1 520 ? 4.475 -6.228 -23.175 1.00 96.44 520 LYS A N 1
ATOM 3868 C CA . LYS A 1 520 ? 3.683 -7.363 -22.656 1.00 96.44 520 LYS A CA 1
ATOM 3869 C C . LYS A 1 520 ? 4.438 -8.213 -21.613 1.00 96.44 520 LYS A C 1
ATOM 3871 O O . LYS A 1 520 ? 3.848 -9.120 -21.043 1.00 96.44 520 LYS A O 1
ATOM 3876 N N . LEU A 1 521 ? 5.732 -7.956 -21.394 1.00 95.69 521 LEU A N 1
ATOM 3877 C CA . LEU A 1 521 ? 6.586 -8.585 -20.377 1.00 95.69 521 LEU A CA 1
ATOM 3878 C C . LEU A 1 521 ? 6.914 -7.611 -19.224 1.00 95.69 521 LEU A C 1
ATOM 3880 O O . LEU A 1 521 ? 7.922 -7.782 -18.541 1.00 95.69 521 LEU A O 1
ATOM 3884 N N . GLY A 1 522 ? 6.105 -6.566 -19.031 1.00 95.94 522 GLY A N 1
ATOM 3885 C CA . GLY A 1 522 ? 6.273 -5.584 -17.959 1.00 95.94 522 GLY A CA 1
ATOM 3886 C C . GLY A 1 522 ? 7.008 -4.309 -18.380 1.00 95.94 522 GLY A C 1
ATOM 3887 O O . GLY A 1 522 ? 7.118 -3.990 -19.571 1.00 95.94 522 GLY A O 1
ATOM 3888 N N . ILE A 1 523 ? 7.486 -3.561 -17.385 1.00 96.88 523 ILE A N 1
ATOM 3889 C CA . ILE A 1 523 ? 8.101 -2.237 -17.553 1.00 96.88 523 ILE A CA 1
ATOM 3890 C C . ILE A 1 523 ? 9.560 -2.378 -17.976 1.00 96.88 523 ILE A C 1
ATOM 3892 O O . ILE A 1 523 ? 10.314 -3.160 -17.397 1.00 96.88 523 ILE A O 1
ATOM 3896 N N . VAL A 1 524 ? 9.977 -1.616 -18.985 1.00 97.25 524 VAL A N 1
ATOM 3897 C CA . VAL A 1 524 ? 11.353 -1.612 -19.490 1.00 97.25 524 VAL A CA 1
ATOM 3898 C C . VAL A 1 524 ? 12.296 -1.043 -18.431 1.00 97.25 524 VAL A C 1
ATOM 3900 O O . VAL A 1 524 ? 12.256 0.143 -18.103 1.00 97.25 524 VAL A O 1
ATOM 3903 N N . ASN A 1 525 ? 13.201 -1.882 -17.932 1.00 94.06 525 ASN A N 1
ATOM 3904 C CA . ASN A 1 525 ? 14.213 -1.502 -16.949 1.00 94.06 525 ASN A CA 1
ATOM 3905 C C . ASN A 1 525 ? 15.532 -1.065 -17.592 1.00 94.06 525 ASN A C 1
ATOM 3907 O O . ASN A 1 525 ? 16.219 -0.196 -17.056 1.00 94.06 525 ASN A O 1
ATOM 3911 N N . ALA A 1 526 ? 15.923 -1.697 -18.700 1.00 96.62 526 ALA A N 1
ATOM 3912 C CA . ALA A 1 526 ? 17.182 -1.409 -19.371 1.00 96.62 526 ALA A CA 1
ATOM 3913 C C . ALA A 1 526 ? 17.185 -1.894 -20.821 1.00 96.62 526 ALA A C 1
ATOM 3915 O O . ALA A 1 526 ? 16.369 -2.714 -21.233 1.00 96.62 526 ALA A O 1
ATOM 3916 N N . ARG A 1 527 ? 18.185 -1.452 -21.576 1.00 97.94 527 ARG A N 1
ATOM 3917 C CA . ARG A 1 527 ? 18.586 -2.027 -22.864 1.00 97.94 527 ARG A CA 1
ATOM 3918 C C . ARG A 1 527 ? 20.034 -2.466 -22.786 1.00 97.94 527 ARG A C 1
ATOM 3920 O O . ARG A 1 527 ? 20.827 -1.829 -22.098 1.00 97.94 527 ARG A O 1
ATOM 3927 N N . ALA A 1 528 ? 20.388 -3.539 -23.474 1.00 98.00 528 ALA A N 1
ATOM 3928 C CA . ALA A 1 528 ? 21.768 -4.010 -23.532 1.00 98.00 528 ALA A CA 1
ATOM 3929 C C . ALA A 1 528 ? 21.994 -4.854 -24.786 1.00 98.00 528 ALA A C 1
ATOM 3931 O O . ALA A 1 528 ? 21.075 -5.071 -25.575 1.00 98.00 528 ALA A O 1
ATOM 3932 N N . THR A 1 529 ? 23.205 -5.373 -24.958 1.00 97.94 529 THR A N 1
ATOM 3933 C CA . THR A 1 529 ? 23.459 -6.429 -25.941 1.00 97.94 529 THR A CA 1
ATOM 3934 C C . THR A 1 529 ? 23.694 -7.762 -25.240 1.00 97.94 529 THR A C 1
ATOM 3936 O O . THR A 1 529 ? 24.186 -7.800 -24.117 1.00 97.94 529 THR A O 1
ATOM 3939 N N . ILE A 1 530 ? 23.337 -8.869 -25.890 1.00 96.00 530 ILE A N 1
ATOM 3940 C CA . ILE A 1 530 ? 23.728 -10.226 -25.493 1.00 96.00 530 ILE A CA 1
ATOM 3941 C C . ILE A 1 530 ? 24.408 -10.867 -26.697 1.00 96.00 530 ILE A C 1
ATOM 3943 O O . ILE A 1 530 ? 23.761 -11.127 -27.715 1.00 96.00 530 ILE A O 1
ATOM 3947 N N . LYS A 1 531 ? 25.711 -11.148 -26.591 1.00 94.62 531 LYS A N 1
ATOM 3948 C CA . LYS A 1 531 ? 26.534 -11.647 -27.705 1.00 94.62 531 LYS A CA 1
ATOM 3949 C C . LYS A 1 531 ? 26.424 -10.738 -28.939 1.00 94.62 531 LYS A C 1
ATOM 3951 O O . LYS A 1 531 ? 26.250 -11.224 -30.056 1.00 94.62 531 LYS A O 1
ATOM 3956 N N . GLY A 1 532 ? 26.453 -9.424 -28.719 1.00 96.19 532 GLY A N 1
ATOM 3957 C CA . GLY A 1 532 ? 26.333 -8.387 -29.745 1.00 96.19 532 GLY A CA 1
ATOM 3958 C C . GLY A 1 532 ? 24.914 -8.137 -30.265 1.00 96.19 532 GLY A C 1
ATOM 3959 O O . GLY A 1 532 ? 24.724 -7.216 -31.051 1.00 96.19 532 GLY A O 1
ATOM 3960 N N . LYS A 1 533 ? 23.907 -8.913 -29.841 1.00 96.94 533 LYS A N 1
ATOM 3961 C CA . LYS A 1 533 ? 22.513 -8.730 -30.277 1.00 96.94 533 LYS A CA 1
ATOM 3962 C C . LYS A 1 533 ? 21.760 -7.797 -29.326 1.00 96.94 533 LYS A C 1
ATOM 3964 O O . LYS A 1 533 ? 21.753 -8.097 -28.131 1.00 96.94 533 LYS A O 1
ATOM 3969 N N . PRO A 1 534 ? 21.115 -6.722 -29.809 1.00 98.31 534 PRO A N 1
ATOM 3970 C CA . PRO A 1 534 ? 20.330 -5.822 -28.966 1.00 98.31 534 PRO A CA 1
ATOM 3971 C C . PRO A 1 534 ? 19.133 -6.514 -28.307 1.00 98.31 534 PRO A C 1
ATOM 3973 O O . PRO A 1 534 ? 18.385 -7.256 -28.949 1.00 98.31 534 PRO A O 1
ATOM 3976 N N . VAL A 1 535 ? 18.953 -6.256 -27.015 1.00 98.25 535 VAL A N 1
ATOM 3977 C CA . VAL A 1 535 ? 17.842 -6.752 -26.203 1.00 98.25 535 VAL A CA 1
ATOM 3978 C C . VAL A 1 535 ? 17.281 -5.642 -25.320 1.00 98.25 535 VAL A C 1
ATOM 3980 O O . VAL A 1 535 ? 17.998 -4.728 -24.900 1.00 98.25 535 VAL A O 1
ATOM 3983 N N . VAL A 1 536 ? 16.004 -5.774 -24.984 1.00 98.25 536 VAL A N 1
ATOM 3984 C CA . VAL A 1 536 ? 15.337 -5.002 -23.940 1.00 98.25 536 VAL A CA 1
ATOM 3985 C C . VAL A 1 536 ? 15.160 -5.879 -22.704 1.00 98.25 536 VAL A C 1
ATOM 3987 O O . VAL A 1 536 ? 14.723 -7.026 -22.805 1.00 98.25 536 VAL A O 1
ATOM 3990 N N . TYR A 1 537 ? 15.531 -5.344 -21.544 1.00 97.62 537 TYR A N 1
ATOM 3991 C CA . TYR A 1 537 ? 15.262 -5.939 -20.242 1.00 97.62 537 TYR A CA 1
ATOM 3992 C C . TYR A 1 537 ? 14.009 -5.311 -19.644 1.00 97.62 537 TYR A C 1
ATOM 3994 O O . TYR A 1 537 ? 13.916 -4.084 -19.545 1.00 97.62 537 TYR A O 1
ATOM 4002 N N . THR A 1 538 ? 13.069 -6.140 -19.208 1.00 97.06 538 THR A N 1
ATOM 4003 C CA . THR A 1 538 ? 11.799 -5.713 -18.611 1.00 97.06 538 THR A CA 1
ATOM 4004 C C . THR A 1 538 ? 11.610 -6.375 -17.250 1.00 97.06 538 THR A C 1
ATOM 4006 O O . THR A 1 538 ? 12.079 -7.492 -17.051 1.00 97.06 538 THR A O 1
ATOM 4009 N N . LYS A 1 539 ? 10.942 -5.695 -16.314 1.00 95.62 539 LYS A N 1
ATOM 4010 C CA . LYS A 1 539 ? 10.537 -6.245 -15.013 1.00 95.62 539 LYS A CA 1
ATOM 4011 C C . LYS A 1 539 ? 9.021 -6.420 -14.999 1.00 95.62 539 LYS A C 1
ATOM 4013 O O . LYS A 1 539 ? 8.297 -5.461 -15.282 1.00 95.62 539 LYS A O 1
ATOM 4018 N N . LEU A 1 540 ? 8.545 -7.610 -14.644 1.00 94.88 540 LEU A N 1
ATOM 4019 C CA . LEU A 1 540 ? 7.123 -7.895 -14.465 1.00 94.88 540 LEU A CA 1
ATOM 4020 C C . LEU A 1 540 ? 6.866 -8.330 -13.028 1.00 94.88 540 LEU A C 1
ATOM 4022 O O . LEU A 1 540 ? 7.216 -9.439 -12.638 1.00 94.88 540 LEU A O 1
ATOM 4026 N N . ARG A 1 541 ? 6.221 -7.453 -12.258 1.00 93.00 541 ARG A N 1
ATOM 4027 C CA . ARG A 1 541 ? 5.636 -7.819 -10.968 1.00 93.00 541 ARG A CA 1
ATOM 4028 C C . ARG A 1 541 ? 4.363 -8.622 -11.221 1.00 93.00 541 ARG A C 1
ATOM 4030 O O . ARG A 1 541 ? 3.543 -8.187 -12.024 1.00 93.00 541 ARG A O 1
ATOM 4037 N N . SER A 1 542 ? 4.174 -9.737 -10.519 1.00 91.69 542 SER A N 1
ATOM 4038 C CA . SER A 1 542 ? 2.976 -10.586 -10.644 1.00 91.69 542 SER A CA 1
ATOM 4039 C C . SER A 1 542 ? 1.662 -9.822 -10.431 1.00 91.69 542 SER A C 1
ATOM 4041 O O . SER A 1 542 ? 0.655 -10.162 -11.040 1.00 91.69 542 SER A O 1
ATOM 4043 N N . THR A 1 543 ? 1.685 -8.773 -9.604 1.00 92.44 543 THR A N 1
ATOM 4044 C CA . THR A 1 543 ? 0.533 -7.910 -9.310 1.00 92.44 543 THR A CA 1
ATOM 4045 C C . THR A 1 543 ? 0.389 -6.705 -10.239 1.00 92.44 543 THR A C 1
ATOM 4047 O O . THR A 1 543 ? -0.535 -5.929 -10.048 1.00 92.44 543 THR A O 1
ATOM 4050 N N . TYR A 1 544 ? 1.271 -6.502 -11.225 1.00 93.31 544 TYR A N 1
ATOM 4051 C CA . TYR A 1 544 ? 1.147 -5.372 -12.154 1.00 93.31 544 TYR A CA 1
ATOM 4052 C C . TYR A 1 544 ? -0.124 -5.516 -13.019 1.00 93.31 544 TYR A C 1
ATOM 4054 O O . TYR A 1 544 ? -0.250 -6.503 -13.737 1.00 93.31 544 TYR A O 1
ATOM 4062 N N . LEU A 1 545 ? -1.028 -4.527 -12.973 1.00 94.12 545 LEU A N 1
ATOM 4063 C CA . LEU A 1 545 ? -2.405 -4.502 -13.503 1.00 94.12 545 LEU A CA 1
ATOM 4064 C C . LEU A 1 545 ? -3.389 -5.433 -12.774 1.00 94.12 545 LEU A C 1
ATOM 4066 O O . LEU A 1 545 ? -4.484 -5.694 -13.273 1.00 94.12 545 LEU A O 1
ATOM 4070 N N . HIS A 1 546 ? -2.990 -5.900 -11.596 1.00 93.94 546 HIS A N 1
ATOM 4071 C CA . HIS A 1 546 ? -3.673 -6.890 -10.768 1.00 93.94 546 HIS A CA 1
ATOM 4072 C C . HIS A 1 546 ? -3.593 -6.502 -9.279 1.00 93.94 546 HIS A C 1
ATOM 4074 O O . HIS A 1 546 ? -3.620 -7.348 -8.384 1.00 93.94 546 HIS A O 1
ATOM 4080 N N . GLU A 1 547 ? -3.455 -5.206 -8.979 1.00 92.38 547 GLU A N 1
ATOM 4081 C CA . GLU A 1 547 ? -3.351 -4.705 -7.607 1.00 92.38 547 GLU A CA 1
ATOM 4082 C C . GLU A 1 547 ? -4.613 -5.003 -6.797 1.00 92.38 547 GLU A C 1
ATOM 4084 O O . GLU A 1 547 ? -4.535 -5.302 -5.601 1.00 92.38 547 GLU A O 1
ATOM 4089 N N . VAL A 1 548 ? -5.767 -4.920 -7.461 1.00 92.44 548 VAL A N 1
ATOM 4090 C CA . VAL A 1 548 ? -7.089 -5.054 -6.837 1.00 92.44 548 VAL A CA 1
ATOM 4091 C C . VAL A 1 548 ? -7.433 -6.502 -6.520 1.00 92.44 548 VAL A C 1
ATOM 4093 O O . VAL A 1 548 ? -8.187 -6.756 -5.584 1.00 92.44 548 VAL A O 1
ATOM 4096 N N . ASP A 1 549 ? -6.824 -7.463 -7.213 1.00 93.94 549 ASP A N 1
ATOM 4097 C CA . ASP A 1 549 ? -7.085 -8.894 -7.039 1.00 93.94 549 ASP A CA 1
ATOM 4098 C C . ASP A 1 549 ? -6.861 -9.335 -5.582 1.00 93.94 549 ASP A C 1
ATOM 4100 O O . ASP A 1 549 ? -7.604 -10.161 -5.047 1.00 93.94 549 ASP A O 1
ATOM 4104 N N . SER A 1 550 ? -5.893 -8.708 -4.901 1.00 94.38 550 SER A N 1
ATOM 4105 C CA . SER A 1 550 ? -5.577 -8.982 -3.494 1.00 94.38 550 SER A CA 1
ATOM 4106 C C . SER A 1 550 ? -6.702 -8.600 -2.526 1.00 94.38 550 SER A C 1
ATOM 4108 O O . SER A 1 550 ? -6.769 -9.152 -1.426 1.00 94.38 550 SER A O 1
ATOM 4110 N N . ALA A 1 551 ? -7.620 -7.707 -2.918 1.00 95.94 551 ALA A N 1
ATOM 4111 C CA . ALA A 1 551 ? -8.785 -7.353 -2.107 1.00 95.94 551 ALA A CA 1
ATOM 4112 C C . ALA A 1 551 ? -9.655 -8.579 -1.795 1.00 95.94 551 ALA A C 1
ATOM 4114 O O . ALA A 1 551 ? -10.240 -8.644 -0.719 1.00 95.94 551 ALA A O 1
ATOM 4115 N N . ARG A 1 552 ? -9.672 -9.593 -2.671 1.00 96.94 552 ARG A N 1
ATOM 4116 C CA . ARG A 1 552 ? -10.413 -10.846 -2.459 1.00 96.94 552 ARG A CA 1
ATOM 4117 C C . ARG A 1 552 ? -9.971 -11.575 -1.187 1.00 96.94 552 ARG A C 1
ATOM 4119 O O . ARG A 1 552 ? -10.805 -12.070 -0.435 1.00 96.94 552 ARG A O 1
ATOM 4126 N N . GLY A 1 553 ? -8.664 -11.614 -0.923 1.00 96.81 553 GLY A N 1
ATOM 4127 C CA . GLY A 1 553 ? -8.129 -12.205 0.305 1.00 96.81 553 GLY A CA 1
ATOM 4128 C C . GLY A 1 553 ? -8.484 -11.390 1.548 1.00 96.81 553 GLY A C 1
ATOM 4129 O O . GLY A 1 553 ? -8.860 -11.961 2.569 1.00 96.81 553 GLY A O 1
ATOM 4130 N N . PHE A 1 554 ? -8.446 -10.057 1.452 1.00 97.06 554 PHE A N 1
ATOM 4131 C CA . PHE A 1 554 ? -8.825 -9.181 2.564 1.00 97.06 554 PHE A CA 1
ATOM 4132 C C . PHE A 1 554 ? -10.326 -9.216 2.869 1.00 97.06 554 PHE A C 1
ATOM 4134 O O . PHE A 1 554 ? -10.687 -9.221 4.043 1.00 97.06 554 PHE A O 1
ATOM 4141 N N . VAL A 1 555 ? -11.194 -9.336 1.858 1.00 97.19 555 VAL A N 1
ATOM 4142 C CA . VAL A 1 555 ? -12.628 -9.610 2.058 1.00 97.19 555 VAL A CA 1
ATOM 4143 C C . VAL A 1 555 ? -12.802 -10.867 2.906 1.00 97.19 555 VAL A C 1
ATOM 4145 O O . VAL A 1 555 ? -13.510 -10.837 3.907 1.00 97.19 555 VAL A O 1
ATOM 4148 N N . ASP A 1 556 ? -12.120 -11.957 2.548 1.00 97.69 556 ASP A N 1
ATOM 4149 C CA . ASP A 1 556 ? -12.215 -13.221 3.280 1.00 97.69 556 ASP A CA 1
ATOM 4150 C C . ASP A 1 556 ? -11.643 -13.129 4.705 1.00 97.69 556 ASP A C 1
ATOM 4152 O O . ASP A 1 556 ? -12.205 -13.716 5.626 1.00 97.69 556 ASP A O 1
ATOM 4156 N N . PHE A 1 557 ? -10.556 -12.378 4.915 1.00 97.62 557 PHE A N 1
ATOM 4157 C CA . PHE A 1 557 ? -9.993 -12.122 6.249 1.00 97.62 557 PHE A CA 1
ATOM 4158 C C . PHE A 1 557 ? -10.926 -11.328 7.165 1.00 97.62 557 PHE A C 1
ATOM 4160 O O . PHE A 1 557 ? -10.789 -11.413 8.384 1.00 97.62 557 PHE A O 1
ATOM 4167 N N . ASN A 1 558 ? -11.855 -10.565 6.599 1.00 98.06 558 ASN A N 1
ATOM 4168 C CA . ASN A 1 558 ? -12.771 -9.702 7.338 1.00 98.06 558 ASN A CA 1
ATOM 4169 C C . ASN A 1 558 ? -14.175 -10.311 7.478 1.00 98.06 558 ASN A C 1
ATOM 4171 O O . ASN A 1 558 ? -15.004 -9.758 8.196 1.00 98.06 558 ASN A O 1
ATOM 4175 N N . ASP A 1 559 ? -14.447 -11.438 6.814 1.00 97.31 559 ASP A N 1
ATOM 4176 C CA . ASP A 1 559 ? -15.743 -12.111 6.827 1.00 97.31 559 ASP A CA 1
ATOM 4177 C C . ASP A 1 559 ? -15.719 -13.336 7.768 1.00 97.31 559 ASP A C 1
ATOM 4179 O O . ASP A 1 559 ? -15.153 -14.384 7.419 1.00 97.31 559 ASP A O 1
ATOM 4183 N N . PRO A 1 560 ? -16.378 -13.273 8.943 1.00 94.50 560 PRO A N 1
ATOM 4184 C CA . PRO A 1 560 ? -16.408 -14.393 9.884 1.00 94.50 560 PRO A CA 1
ATOM 4185 C C . PRO A 1 560 ? -17.107 -15.642 9.318 1.00 94.50 560 PRO A C 1
ATOM 4187 O O . PRO A 1 560 ? -16.889 -16.753 9.805 1.00 94.50 560 PRO A O 1
ATOM 4190 N N . ALA A 1 561 ? -17.934 -15.516 8.273 1.00 95.69 561 ALA A N 1
ATOM 4191 C CA . ALA A 1 561 ? -18.541 -16.672 7.617 1.00 95.69 561 ALA A CA 1
ATOM 4192 C C . ALA A 1 561 ? -17.534 -17.455 6.758 1.00 95.69 561 ALA A C 1
ATOM 4194 O O . ALA A 1 561 ? -17.753 -18.647 6.496 1.00 95.69 561 ALA A O 1
ATOM 4195 N N . LYS A 1 562 ? -16.436 -16.811 6.345 1.00 95.94 562 LYS A N 1
ATOM 4196 C CA . LYS A 1 562 ? -15.389 -17.396 5.503 1.00 95.94 562 LYS A CA 1
ATOM 4197 C C . LYS A 1 562 ? -14.157 -17.832 6.279 1.00 95.94 562 LYS A C 1
ATOM 4199 O O . LYS A 1 562 ? -13.480 -18.742 5.811 1.00 95.94 562 LYS A O 1
ATOM 4204 N N . MET A 1 563 ? -13.885 -17.236 7.437 1.00 95.25 563 MET A N 1
ATOM 4205 C CA . MET A 1 563 ? -12.692 -17.515 8.231 1.00 95.25 563 MET A CA 1
ATOM 4206 C C . MET A 1 563 ? -13.012 -18.299 9.508 1.00 95.25 563 MET A C 1
ATOM 4208 O O . MET A 1 563 ? -13.377 -17.712 10.520 1.00 95.25 563 MET A O 1
ATOM 4212 N N . LYS A 1 564 ? -12.868 -19.632 9.476 1.00 91.75 564 LYS A N 1
ATOM 4213 C CA . LYS A 1 564 ? -13.184 -20.503 10.630 1.00 91.75 564 LYS A CA 1
ATOM 4214 C C . LYS A 1 564 ? -12.007 -21.345 11.105 1.00 91.75 564 LYS A C 1
ATOM 4216 O O . LYS A 1 564 ? -12.041 -21.906 12.196 1.00 91.75 564 LYS A O 1
ATOM 4221 N N . ASN A 1 565 ? -10.991 -21.532 10.265 1.00 91.88 565 ASN A N 1
ATOM 4222 C CA . ASN A 1 565 ? -9.858 -22.402 10.564 1.00 91.88 565 ASN A CA 1
ATOM 4223 C C . ASN A 1 565 ? -8.627 -22.067 9.701 1.00 91.88 565 ASN A C 1
ATOM 4225 O O . ASN A 1 565 ? -8.670 -21.241 8.792 1.00 91.88 565 ASN A O 1
ATOM 4229 N N . ALA A 1 566 ? -7.515 -22.760 9.958 1.00 91.31 566 ALA A N 1
ATOM 4230 C CA . ALA A 1 566 ? -6.255 -22.543 9.249 1.00 91.31 566 ALA A CA 1
ATOM 4231 C C . ALA A 1 566 ? -6.314 -22.835 7.734 1.00 91.31 566 ALA A C 1
ATOM 4233 O O . ALA A 1 566 ? -5.589 -22.201 6.972 1.00 91.31 566 ALA A O 1
ATOM 4234 N N . GLN A 1 567 ? -7.154 -23.771 7.275 1.00 96.19 567 GLN A N 1
ATOM 4235 C CA . GLN A 1 567 ? -7.316 -24.025 5.837 1.00 96.19 567 GLN A CA 1
ATOM 4236 C C . GLN A 1 567 ? -8.050 -22.867 5.164 1.00 96.19 567 GLN A C 1
ATOM 4238 O O . GLN A 1 567 ? -7.725 -22.508 4.037 1.00 96.19 567 GLN A O 1
ATOM 4243 N N . ASP A 1 568 ? -9.028 -22.277 5.848 1.00 96.75 568 ASP A N 1
ATOM 4244 C CA . ASP A 1 568 ? -9.726 -21.087 5.366 1.00 96.75 568 ASP A CA 1
ATOM 4245 C C . ASP A 1 568 ? -8.760 -19.906 5.259 1.00 96.75 568 ASP A C 1
ATOM 4247 O O . ASP A 1 568 ? -8.724 -19.242 4.224 1.00 96.75 568 ASP A O 1
ATOM 4251 N N . PHE A 1 569 ? -7.892 -19.735 6.264 1.00 95.06 569 PHE A N 1
ATOM 4252 C CA . PHE A 1 569 ? -6.814 -18.749 6.221 1.00 95.06 569 PHE A CA 1
ATOM 4253 C C . PHE A 1 569 ? -5.901 -18.961 5.012 1.00 95.06 569 PHE A C 1
ATOM 4255 O O . PHE A 1 569 ? -5.647 -18.021 4.270 1.00 95.06 569 PHE A O 1
ATOM 4262 N N . GLN A 1 570 ? -5.452 -20.195 4.759 1.00 95.25 570 GLN A N 1
ATOM 4263 C CA . GLN A 1 570 ? -4.615 -20.508 3.595 1.00 95.25 570 GLN A CA 1
ATOM 4264 C C . GLN A 1 570 ? -5.320 -20.206 2.268 1.00 95.25 570 GLN A C 1
ATOM 4266 O O . GLN A 1 570 ? -4.694 -19.667 1.357 1.00 95.25 570 GLN A O 1
ATOM 4271 N N . ARG A 1 571 ? -6.618 -20.517 2.149 1.00 96.62 571 ARG A N 1
ATOM 4272 C CA . ARG A 1 571 ? -7.399 -20.205 0.941 1.00 96.62 571 ARG A CA 1
ATOM 4273 C C . ARG A 1 571 ? -7.546 -18.699 0.738 1.00 96.62 571 ARG A C 1
ATOM 4275 O O . ARG A 1 571 ? -7.331 -18.238 -0.377 1.00 96.62 571 ARG A O 1
ATOM 4282 N N . ALA A 1 572 ? -7.846 -17.946 1.791 1.00 96.62 572 ALA A N 1
ATOM 4283 C CA . ALA A 1 572 ? -7.938 -16.490 1.738 1.00 96.62 572 ALA A CA 1
ATOM 4284 C C . ALA A 1 572 ? -6.579 -15.846 1.405 1.00 96.62 572 ALA A C 1
ATOM 4286 O O . ALA A 1 572 ? -6.478 -15.069 0.458 1.00 96.62 572 ALA A O 1
ATOM 4287 N N . ALA A 1 573 ? -5.514 -16.247 2.104 1.00 94.50 573 ALA A N 1
ATOM 4288 C CA . ALA A 1 573 ? -4.153 -15.763 1.877 1.00 94.50 573 ALA A CA 1
ATOM 4289 C C . ALA A 1 573 ? -3.657 -16.063 0.452 1.00 94.50 573 ALA A C 1
ATOM 4291 O O . ALA A 1 573 ? -2.993 -15.229 -0.149 1.00 94.50 573 ALA A O 1
ATOM 4292 N N . SER A 1 574 ? -4.037 -17.208 -0.134 1.00 93.38 574 SER A N 1
ATOM 4293 C CA . SER A 1 574 ? -3.673 -17.561 -1.519 1.00 93.38 574 SER A CA 1
ATOM 4294 C C . SER A 1 574 ? -4.258 -16.630 -2.586 1.00 93.38 574 SER A C 1
ATOM 4296 O O . SER A 1 574 ? -3.823 -16.669 -3.735 1.00 93.38 574 SER A O 1
ATOM 4298 N N . LYS A 1 575 ? -5.239 -15.794 -2.220 1.00 95.31 575 LYS A N 1
ATOM 4299 C CA . LYS A 1 575 ? -5.822 -14.772 -3.096 1.00 95.31 575 LYS A CA 1
ATOM 4300 C C . LYS A 1 575 ? -5.069 -13.436 -3.028 1.00 95.31 575 LYS A C 1
ATOM 4302 O O . LYS A 1 575 ? -5.403 -12.532 -3.783 1.00 95.31 575 LYS A O 1
ATOM 4307 N N . ILE A 1 576 ? -4.088 -13.289 -2.133 1.00 93.75 576 ILE A N 1
ATOM 4308 C CA . ILE A 1 576 ? -3.270 -12.079 -1.992 1.00 93.75 576 ILE A CA 1
ATOM 4309 C C . ILE A 1 576 ? -2.007 -12.255 -2.837 1.00 93.75 576 ILE A C 1
ATOM 4311 O O . ILE A 1 576 ? -1.194 -13.134 -2.574 1.00 93.75 576 ILE A O 1
ATOM 4315 N N . GLY A 1 577 ? -1.848 -11.421 -3.867 1.00 90.75 577 GLY A N 1
ATOM 4316 C CA . GLY A 1 577 ? -0.715 -11.500 -4.799 1.00 90.75 577 GLY A CA 1
ATOM 4317 C C . GLY A 1 577 ? 0.570 -10.828 -4.300 1.00 90.75 577 GLY A C 1
ATOM 4318 O O . GLY A 1 577 ? 1.620 -10.969 -4.926 1.00 90.75 577 GLY A O 1
ATOM 4319 N N . TYR A 1 578 ? 0.492 -10.080 -3.199 1.00 90.06 578 TYR A N 1
ATOM 4320 C CA . TYR A 1 578 ? 1.631 -9.428 -2.553 1.00 90.06 578 TYR A CA 1
ATOM 4321 C C . TYR A 1 578 ? 2.445 -10.404 -1.691 1.00 90.06 578 TYR A C 1
ATOM 4323 O O . TYR A 1 578 ? 1.902 -11.359 -1.145 1.00 90.06 578 TYR A O 1
ATOM 4331 N N . THR A 1 579 ? 3.741 -10.131 -1.513 1.00 82.88 579 THR A N 1
ATOM 4332 C CA . THR A 1 579 ? 4.610 -10.918 -0.619 1.00 82.88 579 THR A CA 1
ATOM 4333 C C . THR A 1 579 ? 4.583 -10.372 0.815 1.00 82.88 579 THR A C 1
ATOM 4335 O O . THR A 1 579 ? 5.234 -9.368 1.100 1.00 82.88 579 THR A O 1
ATOM 4338 N N . PHE A 1 580 ? 3.895 -11.075 1.718 1.00 76.31 580 PHE A N 1
ATOM 4339 C CA . PHE A 1 580 ? 3.752 -10.785 3.154 1.00 76.31 580 PHE A CA 1
ATOM 4340 C C . PHE A 1 580 ? 3.866 -12.054 4.020 1.00 76.31 580 PHE A C 1
ATOM 4342 O O . PHE A 1 580 ? 3.857 -13.157 3.429 1.00 76.31 580 PHE A O 1
#

Sequence (580 aa):
MATALAACAIAPTAQAQLGGGLLELPGVELPGGGQAPAQVPTYQADDGRGVRNILPPGQNGLLNAPQLGAFASAGARPKHSDDQLKMYGDLVFATPGLSAASLDNFFKDASFGVKPGDVERSYSPRSDVTILRDKGFGVPHVYGSTRAGSMFGAGYVGGEDRLFFMDVLRNLGRAQLSTFAGGANREMDREQWLQTPYTEADLQRQVDQLDDLYGAEGKQIQDDAAAYVDGINAYIANAKINPLLMPAEYAAIGRAGGPEPWSTRDVIATAALVGGIFGKGGGEELDSALAYQEARRLFGKRVGTKVWRDFRSAEDPEAPTTVLRKRFPYQAQPKKVRKNSVALPDRGSVKKSKAVPGESASRSSTASSGGPLDGLLAFPTANSNALLVSAKEPQTGRPIAVMGPQTGYFAPQILMEIDIHGPGIDARGAAFPGVNLYVQLGRGRDYAFSATSAGQDIIDTFAAPLCEPGGDAPTLDSMHYIFRGKCEPIEVLERKNSWMSSAGDMTPSGSETLRAERTKLGIVNARATIKGKPVVYTKLRSTYLHEVDSARGFVDFNDPAKMKNAQDFQRAASKIGYTF